Protein 4URJ (pdb70)

Sequence (685 aa):
SATVYFQTVKHNNIRDLVRRCITRTSQVLVILMDVFTDVEIFCDILEAANKRGVFVCVLLDQGGVKLFQEMCDKVQISDSHLKNISIRSVEGEIYCAKSGRKFAGQIREKFIISDWRFVLSGSYSFTWLCGHVHRNILSKFTGQAVELFDEEFRHLYASSKPVMGLKSPPYLKEKSSATVYFQTNNIRDLVRRCITRTSQVLVILMDVFTDVEIFCDILEAANKRGVFVCVLLDQGGVKLFQEMCDKVQISDSHLKNISIRSVEGEIYCAKSGRKFAGQIREKFIISDWRFVLSGSYSFTWLCGHVHRNILSKFTGQAVELFDEEFRHLYASSKPVMGLKSPEKSSATVYFQTVNNIRDLVRRCITRTSQVLVILMDVFTDVEIFCDILEAANKRGVFVCVLLDQGGVKLFQEMCDKVQISDSHLKNISIRSVEGEIYCAKSGRKFAGQIREKFIISDWRFVLSGSYSFTWLCGHVHRNILSKFTGQAVELFDEEFRHLYASSKPVMGLKSPYLKEKSSATVYFQTVNNIRDLVRRCITRTSQVLVILMDVFTDVEIFCDILEAANKRGVFVCVLLDQGGVKLFQEMCDKVQISDSHLKNISIRSVEGEIYCAKSGRKFAGQIREKFIISDWRFVLSGSYSFTWLCGHVHRNILSKFTGQAVELFDEEFRHLYASSKPVMGLKSP

Foldseek 3Di:
DKDKDWADDPAGVVVVVLLCLLQVFAEEKEWEAAAAQQLVSVVSVLCCVPVHVYAYEYEYEQVHLVNNVVNCVVVVPDLVSQQRYFYWYFFADWDADPVRDIDTDGDQWTKMQGPLAKMKTWNQHNDPCSNPPDTIMMMMGGDPVSVVVVVVSVVRVVRIGTDGGDPDD/DLQPDAKDKDKDWVPVVPVCVLLVLLLPFAAEKEWEAEAAQAVVSVVSNLCCVPVHVYAYEYEYEPVHVVNVVVNCVVVVPDLVSFQRYFYWYFFADWDADPVRDIDTDTDQWTKMQGPVFKMKTWNQHNDPCSSPPDIIMIMMIGHPVSVVVVVVRVVRVVRIGTDGHDPDD/DDKDKDKDWCDVPVPLVVLLVLLQPFQAEKEWEAEAAQQVVSVVSVLCCCPVRVHQYEYEYEQVHLVNNVVNCVVVVPDLVSQQRYFYWYFFADWDADPVRDIDTHTDQWTKMQGPLFKIKGWNQHNDPCSRPPDTIMIMMIGDPVSVVVVVVRVVRVVRIGTDGGDPD/DQAPDDKDKDKDWCPCPVVVVVLLVLLQPFAEEKEWEAAAAQALVSVVSNLCCVPVHNYQEEYEYAPVNLVNVVVSCVVVVPDLVSQQRYFYWYFFADWDADPVRDIDTHTDQWTKMQGPVFKMKTWNAHNDPCSSPPDIIMIMMIGHCVCVVVVVVRVVRVVRIGTDGHDPDD

Secondary structure (DSSP, 8-state):
-EEEEE--SSS-HHHHHHHHHHHT--SEEEEEES-B--HHHHHHHHIIIIIS--EEEEEEEGGGHHHHHHHHHHHT--TGGGSSEEEEEE---EEE-TTS-EEEPP----EEEETTTEEEEES--BSTTTTTTS--EEEEEETTHHHHHHHHHHHHHHTPEEEEE-S--/-GGGSPPEEEEEE---HHHHHHHHHHHT--SEEEEEES-B--HHHHHHHHIIIIIS--EEEEEEEGGGHHHHHHHHHHTT--GGGGTTEEEEEE---EEE-TTS-EEEPP----EEEETTTEEEEES--BSTTTTTT---EEEEEETTHHHHHHHHHHHHHHHPEEEEE----/---EEEEEE----HHHHHHHHHHHT--SEEEEEES-B--HHHHHHHHHHHHHS--EEEEEEEGGGHHHHHHHHHHTT--TTTTTTEEEEEE---EEE-TTS-EEEPPB---EEEETTTEEEEES--BSTTTTTTSB-EEEEEETTHHHHHHHHHHHHHHT-EEEEE---/--TTSPPEEEEEE----HHHHHHHHHHHT--SEEEEEES-B--HHHHHHHHIIIIIS--EEEEEEESTTHHHHHHHHHHTT--TTTTSSEEEEEE---EEE-TTS-EEE--B---EEEETTTEEEEES--BSTGGGTTSB-EEEEEEGGGHHHHHHHHHHHHTTPEEEEE-S--

GO terms:
  GO:0036312 phosphatidylinositol 3-kinase regulatory subunit binding (F, IDA)
  GO:0007173 epidermal growth factor receptor signaling pathway (P, IDA)
  GO:0019901 protein kinase binding (F, IDA)
  GO:0008283 cell population proliferation (P, IMP)
  GO:0019901 protein kinase binding (F, IPI)
  GO:0042802 identical protein binding (F, IPI)
  GO:0005515 protein binding (F, IPI)

InterPro domains:
  IPR012461 Scaffolding anchor of CK1 domain [PF07894] (20-295)
  IPR050944 Family with sequence similarity 83 (FAM83) [PTHR16181] (9-360)

Nearest PDB structures (foldseek):
  4urj-assembly1_B-2  TM=1.006E+00  e=3.796E-40  Homo sapiens
  4urj-assembly2_C  TM=1.002E+00  e=4.601E-37  Homo sapiens
  4urj-assembly1_A  TM=1.003E+00  e=4.231E-36  Homo sapiens
  5lzk-assembly1_A  TM=9.268E-01  e=4.558E-21  Homo sapiens
  5qhm-assembly1_A  TM=8.806E-01  e=4.107E-19  Homo sapiens

Solvent-accessible surface area: 32410 Å² total; per-residue (Å²): 104,72,58,78,58,128,25,63,140,117,116,20,34,0,38,49,52,2,68,136,5,0,29,91,0,16,75,32,0,3,0,0,2,14,43,0,43,5,40,84,0,1,56,12,0,27,69,0,1,74,125,8,38,0,50,0,1,0,0,0,6,86,50,6,31,149,90,0,67,88,10,1,74,172,62,139,26,52,120,74,61,5,136,48,0,0,1,2,16,2,82,19,124,88,122,90,39,215,98,52,59,154,96,25,17,100,17,176,79,30,8,7,0,1,40,100,78,39,0,7,22,24,46,8,12,1,21,135,89,12,3,81,90,85,166,12,74,5,20,66,50,38,51,86,34,13,118,132,39,39,125,48,12,146,95,15,24,4,23,0,52,35,50,43,32,61,51,42,68,93,13,75,62,98,104,63,51,70,60,80,60,127,26,133,78,40,1,27,83,41,3,75,163,6,0,53,73,1,69,128,38,0,4,0,0,2,9,45,0,46,6,43,84,0,2,55,10,0,26,89,0,0,82,103,69,63,0,40,0,4,0,0,0,7,86,57,5,28,81,94,0,71,101,10,3,70,167,59,140,28,51,132,97,62,5,64,58,0,1,1,5,11,3,52,22,128,90,121,89,38,216,78,50,180,155,95,22,16,96,14,182,77,39,6,8,1,1,26,55,128,23,0,7,22,26,39,8,9,1,22,138,91,11,3,88,92,89,174,13,74,6,23,66,50,35,0,5,26,0,28,86,42,18,88,50,15,140,100,19,40,19,14,0,86,42,50,37,38,65,58,20,105,162,84,76,52,34,33,9,56,31,25,83,150,60,40,0,35,82,41,2,65,138,8,0,35,142,0,4,101,32,0,4,0,0,2,12,48,0,46,6,36,80,0,1,55,15,0,29,69,0,0,61,98,12,15,0,115,4,18,0,0,0,4,86,60,5,31,152,97,0,73,86,10,3,68,170,60,134,28,48,131,93,63,7,62,28,0,2,1,32,11,2,81,12,126,91,81,87,39,175,98,55,84,149,65,25,1,54,0,43,0,13,3,8,2,1,25,117,81,37,0,7,8,21,9,8,2,1,24,137,79,0,2,65,9,25,25,0,14,5,11,60,2,11,16,71,26,12,102,76,0,46,98,10,12,149,95,6,54,91,73,14,131,74,50,36,24,67,159,102,110,26,38,64,92,108,36,56,31,58,8,61,31,31,82,179,69,36,1,32,86,50,2,78,156,8,0,44,164,1,66,124,36,0,4,0,0,3,8,41,0,45,7,39,81,0,2,54,9,0,27,72,0,2,80,168,73,49,0,106,3,10,1,0,0,9,82,48,13,24,151,89,0,71,89,10,1,79,167,59,141,30,50,131,94,62,6,60,38,0,1,1,29,10,2,56,11,94,87,77,97,38,220,78,53,180,157,68,34,1,49,1,46,0,19,2,6,2,1,23,54,138,21,0,7,8,22,8,8,3,1,23,141,80,2,2,64,11,26,32,0,7,5,11,62,4,38,1,4,17,0,53,69,0,17,103,10,17,146,102,9,65,89,72,14,102,96,45,34,32,58,80,82,84

B-factor: mean 34.44, std 9.55, range [18.22, 99.16]

Structure (mmCIF, N/CA/C/O backbone):
data_4URJ
#
_entry.id   4URJ
#
_cell.length_a   78.120
_cell.length_b   50.730
_cell.length_c   120.290
_cell.angle_alpha   90.00
_cell.angle_beta   105.27
_cell.angle_gamma   90.00
#
_symmetry.space_group_name_H-M   'P 1 21 1'
#
loop_
_entity.id
_entity.type
_entity.pdbx_description
1 polymer 'PROTEIN FAM83A'
2 non-polymer 1,2-ETHANEDIOL
3 water water
#
loop_
_atom_site.group_PDB
_atom_site.id
_atom_site.type_symbol
_atom_site.label_atom_id
_atom_site.label_alt_id
_atom_site.label_comp_id
_atom_site.label_asym_id
_atom_site.label_entity_id
_atom_site.label_seq_id
_atom_site.pdbx_PDB_ins_code
_atom_site.Cartn_x
_atom_site.Cartn_y
_atom_site.Cartn_z
_atom_site.occupancy
_atom_site.B_iso_or_equiv
_atom_site.auth_seq_id
_atom_site.auth_comp_id
_atom_site.auth_asym_id
_atom_site.auth_atom_id
_atom_site.pdbx_PDB_model_num
ATOM 1 N N . SER A 1 15 ? -0.052 47.380 26.079 1.00 36.74 134 SER A N 1
ATOM 2 C CA . SER A 1 15 ? -0.204 48.782 26.452 1.00 38.08 134 SER A CA 1
ATOM 3 C C . SER A 1 15 ? -0.084 49.016 27.960 1.00 37.63 134 SER A C 1
ATOM 4 O O . SER A 1 15 ? -0.142 48.075 28.755 1.00 34.47 134 SER A O 1
ATOM 12 N N . ALA A 1 16 ? 0.050 50.287 28.337 1.00 39.80 135 ALA A N 1
ATOM 13 C CA . ALA A 1 16 ? 0.167 50.688 29.738 1.00 32.65 135 ALA A CA 1
ATOM 14 C C . ALA A 1 16 ? -0.542 52.016 29.996 1.00 30.03 135 ALA A C 1
ATOM 15 O O . ALA A 1 16 ? -0.428 52.961 29.217 1.00 30.20 135 ALA A O 1
ATOM 22 N N . THR A 1 17 ? -1.264 52.070 31.110 1.00 28.43 136 THR A N 1
ATOM 23 C CA . THR A 1 17 ? -2.067 53.224 31.485 1.00 27.74 136 THR A CA 1
ATOM 24 C C . THR A 1 17 ? -1.812 53.536 32.949 1.00 28.04 136 THR A C 1
ATOM 25 O O . THR A 1 17 ? -1.603 52.624 33.749 1.00 29.44 136 THR A O 1
ATOM 36 N N . VAL A 1 18 ? -1.836 54.816 33.300 1.00 27.19 137 VAL A N 1
ATOM 37 C CA . VAL A 1 18 ? -1.627 55.232 34.679 1.00 27.28 137 VAL A CA 1
ATOM 38 C C . VAL A 1 18 ? -2.773 56.113 35.156 1.00 27.47 137 VAL A C 1
ATOM 39 O O . VAL A 1 18 ? -3.138 57.082 34.496 1.00 27.11 137 VAL A O 1
ATOM 52 N N . TYR A 1 19 ? -3.315 55.766 36.318 1.00 28.05 138 TYR A N 1
ATOM 53 C CA . TYR A 1 19 ? -4.448 56.466 36.909 1.00 26.64 138 TYR A CA 1
ATOM 54 C C . TYR A 1 19 ? -4.053 57.217 38.180 1.00 26.32 138 TYR A C 1
ATOM 55 O O . TYR A 1 19 ? -3.388 56.660 39.047 1.00 28.43 138 TYR A O 1
ATOM 73 N N . PHE A 1 20 ? -4.475 58.471 38.301 1.00 25.96 139 PHE A N 1
ATOM 74 C CA . PHE A 1 20 ? -4.196 59.256 39.501 1.00 27.77 139 PHE A CA 1
ATOM 75 C C . PHE A 1 20 ? -5.489 59.571 40.237 1.00 28.08 139 PHE A C 1
ATOM 76 O O . PHE A 1 20 ? -6.527 59.802 39.621 1.00 30.93 139 PHE A O 1
ATOM 93 N N . GLN A 1 21 ? -5.418 59.583 41.561 1.00 28.38 140 GLN A N 1
ATOM 94 C CA . GLN A 1 21 ? -6.613 59.701 42.375 1.00 31.96 140 GLN A CA 1
ATOM 95 C C . GLN A 1 21 ? -7.255 61.076 42.281 1.00 35.41 140 GLN A C 1
ATOM 96 O O . GLN A 1 21 ? -6.604 62.094 42.508 1.00 38.60 140 GLN A O 1
ATOM 110 N N . THR A 1 22 ? -8.540 61.093 41.950 1.00 35.85 141 THR A N 1
ATOM 111 C CA . THR A 1 22 ? -9.306 62.328 41.915 1.00 41.29 141 THR A CA 1
ATOM 112 C C . THR A 1 22 ? -9.713 62.708 43.331 1.00 45.98 141 THR A C 1
ATOM 113 O O . THR A 1 22 ? -9.915 61.841 44.177 1.00 46.08 141 THR A O 1
ATOM 124 N N . VAL A 1 23 ? -9.831 64.005 43.587 1.00 49.80 142 VAL A N 1
ATOM 125 C CA . VAL A 1 23 ? -10.125 64.485 44.931 1.00 52.42 142 VAL A CA 1
ATOM 126 C C . VAL A 1 23 ? -11.559 64.135 45.326 1.00 52.63 142 VAL A C 1
ATOM 127 O O . VAL A 1 23 ? -11.801 63.587 46.404 1.00 48.40 142 VAL A O 1
ATOM 140 N N . LYS A 1 24 ? -12.493 64.423 44.424 1.00 60.90 143 LYS A N 1
ATOM 141 C CA . LYS A 1 24 ? -13.923 64.331 44.704 1.00 59.26 143 LYS A CA 1
ATOM 142 C C . LYS A 1 24 ? -14.345 62.919 45.093 1.00 63.04 143 LYS A C 1
ATOM 143 O O . LYS A 1 24 ? -15.021 62.713 46.105 1.00 59.77 143 LYS A O 1
ATOM 150 N N . HIS A 1 25 ? -13.933 61.956 44.276 1.00 58.50 144 HIS A N 1
ATOM 151 C CA . HIS A 1 25 ? -14.305 60.562 44.459 1.00 56.32 144 HIS A CA 1
ATOM 152 C C . HIS A 1 25 ? -13.069 59.672 44.306 1.00 51.40 144 HIS A C 1
ATOM 153 O O . HIS A 1 25 ? -12.107 60.050 43.632 1.00 47.38 144 HIS A O 1
ATOM 166 N N . ASN A 1 26 ? -13.095 58.500 44.935 1.00 49.03 145 ASN A N 1
ATOM 167 C CA . ASN A 1 26 ? -11.963 57.583 44.883 1.00 42.67 145 ASN A CA 1
ATOM 168 C C . ASN A 1 26 ? -12.041 56.661 43.666 1.00 39.08 145 ASN A C 1
ATOM 169 O O . ASN A 1 26 ? -12.572 55.557 43.737 1.00 37.89 145 ASN A O 1
ATOM 180 N N . ASN A 1 27 ? -11.502 57.126 42.547 1.00 37.40 146 ASN A N 1
ATOM 181 C CA . ASN A 1 27 ? -11.493 56.347 41.317 1.00 33.81 146 ASN A CA 1
ATOM 182 C C . ASN A 1 27 ? -10.565 55.145 41.398 1.00 31.62 146 ASN A C 1
ATOM 183 O O . ASN A 1 27 ? -10.776 54.147 40.712 1.00 32.65 146 ASN A O 1
ATOM 194 N N . ILE A 1 28 ? -9.526 55.258 42.220 1.00 31.14 147 ILE A N 1
ATOM 195 C CA . ILE A 1 28 ? -8.553 54.185 42.388 1.00 30.67 147 ILE A CA 1
ATOM 196 C C . ILE A 1 28 ? -9.242 52.955 42.957 1.00 29.91 147 ILE A C 1
ATOM 197 O O . ILE A 1 28 ? -9.061 51.846 42.451 1.00 28.60 147 ILE A O 1
ATOM 213 N N . ARG A 1 29 ? -10.034 53.153 44.007 1.00 30.95 148 ARG A N 1
ATOM 214 C CA . ARG A 1 29 ? -10.770 52.049 44.613 1.00 32.27 148 ARG A CA 1
ATOM 215 C C . ARG A 1 29 ? -11.715 51.435 43.589 1.00 31.41 148 ARG A C 1
ATOM 216 O O . ARG A 1 29 ? -11.790 50.214 43.457 1.00 31.01 148 ARG A O 1
ATOM 237 N N . ASP A 1 30 ? -12.423 52.290 42.857 1.00 32.36 149 ASP A N 1
ATOM 238 C CA . ASP A 1 30 ? -13.429 51.830 41.911 1.00 33.28 149 ASP A CA 1
ATOM 239 C C . ASP A 1 30 ? -12.815 50.977 40.824 1.00 32.92 149 ASP A C 1
ATOM 240 O O . ASP A 1 30 ? -13.422 50.001 40.382 1.00 32.10 149 ASP A O 1
ATOM 249 N N . LEU A 1 31 ? -11.613 51.346 40.389 1.00 30.47 150 LEU A 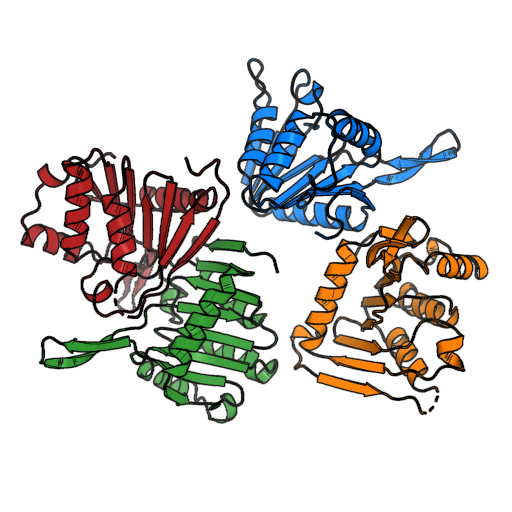N 1
ATOM 250 C CA . LEU A 1 31 ? -10.942 50.587 39.347 1.00 30.62 150 LEU A CA 1
ATOM 251 C C . LEU A 1 31 ? -10.546 49.205 39.853 1.00 30.66 150 LEU A C 1
ATOM 252 O O . LEU A 1 31 ? -10.566 48.238 39.092 1.00 32.57 150 LEU A O 1
ATOM 268 N N . VAL A 1 32 ? -10.210 49.105 41.136 1.00 29.49 151 VAL A N 1
ATOM 269 C CA . VAL A 1 32 ? -9.853 47.817 41.727 1.00 28.02 151 VAL A CA 1
ATOM 270 C C . VAL A 1 32 ? -11.102 46.956 41.850 1.00 29.54 151 VAL A C 1
ATOM 271 O O . VAL A 1 32 ? -11.117 45.807 41.415 1.00 30.42 151 VAL A O 1
ATOM 284 N N . ARG A 1 33 ? -12.154 47.514 42.434 1.00 29.80 152 ARG A N 1
ATOM 285 C CA . ARG A 1 33 ? -13.401 46.774 42.594 1.00 30.98 152 ARG A CA 1
ATOM 286 C C . ARG A 1 33 ? -14.006 46.384 41.235 1.00 32.22 152 ARG A C 1
ATOM 287 O O . ARG A 1 33 ? -14.546 45.287 41.087 1.00 32.18 152 ARG A O 1
ATOM 308 N N . ARG A 1 34 ? -13.896 47.263 40.242 1.00 33.39 153 ARG A N 1
ATOM 309 C CA . ARG A 1 34 ? -14.394 46.953 38.903 1.00 35.18 153 ARG A CA 1
ATOM 310 C C . ARG A 1 34 ? -13.596 45.820 38.285 1.00 32.85 153 ARG A C 1
ATOM 311 O O . ARG A 1 34 ? -14.143 44.956 37.608 1.00 32.88 153 ARG A O 1
ATOM 332 N N . CYS A 1 35 ? -12.292 45.832 38.513 1.00 31.57 154 CYS A N 1
ATOM 333 C CA . CYS A 1 35 ? -11.431 44.783 37.988 1.00 32.32 154 CYS A CA 1
ATOM 334 C C . CYS A 1 35 ? -11.850 43.413 38.524 1.00 33.24 154 CYS A C 1
ATOM 335 O O . CYS A 1 35 ? -11.816 42.417 37.800 1.00 33.15 154 CYS A O 1
ATOM 343 N N . ILE A 1 36 ? -12.268 43.380 39.787 1.00 32.56 155 ILE A N 1
ATOM 344 C CA . ILE A 1 36 ? -12.680 42.144 40.439 1.00 31.06 155 ILE A CA 1
ATOM 345 C C . ILE A 1 36 ? -14.091 41.728 40.037 1.00 32.42 155 ILE A C 1
ATOM 346 O O . ILE A 1 36 ? -14.362 40.546 39.837 1.00 32.23 155 ILE A O 1
ATOM 362 N N . THR A 1 37 ? -14.997 42.690 39.936 1.00 33.39 156 THR A N 1
ATOM 363 C CA . THR A 1 37 ? -16.382 42.361 39.647 1.00 33.21 156 THR A CA 1
ATOM 364 C C . THR A 1 37 ? -16.576 42.000 38.178 1.00 34.80 156 THR A C 1
ATOM 365 O O . THR A 1 37 ? -17.614 41.454 37.808 1.00 40.08 156 THR A O 1
ATOM 376 N N . ARG A 1 38 ? -15.582 42.300 37.346 1.00 34.86 157 ARG A N 1
ATOM 377 C CA . ARG A 1 38 ? -15.688 42.053 35.909 1.00 35.96 157 ARG A CA 1
ATOM 378 C C . ARG A 1 38 ? -14.845 40.863 35.456 1.00 35.19 157 ARG A C 1
ATOM 379 O O . ARG A 1 38 ? -14.901 40.461 34.294 1.00 37.38 157 ARG A O 1
ATOM 400 N N . THR A 1 39 ? -14.069 40.298 36.375 1.00 34.24 158 THR A N 1
ATOM 401 C CA . THR A 1 39 ? -13.254 39.130 36.073 1.00 32.49 158 THR A CA 1
ATOM 402 C C . THR A 1 39 ? -14.145 37.934 35.792 1.00 33.12 158 THR A C 1
ATOM 403 O O . THR A 1 39 ? -15.063 37.650 36.558 1.00 33.42 158 THR A O 1
ATOM 414 N N . SER A 1 40 ? -13.861 37.227 34.701 1.00 33.13 159 SER A N 1
ATOM 415 C CA . SER A 1 40 ? -14.705 36.118 34.262 1.00 33.62 159 SER A CA 1
ATOM 416 C C . SER A 1 40 ? -14.306 34.762 34.846 1.00 35.11 159 SER A C 1
ATOM 417 O O . SER A 1 40 ? -15.171 34.005 35.297 1.00 36.17 159 SER A O 1
ATOM 425 N N . GLN A 1 41 ? -13.005 34.461 34.828 1.00 34.02 160 GLN A N 1
ATOM 426 C CA . GLN A 1 41 ? -12.519 33.101 35.075 1.00 33.09 160 GLN A CA 1
ATOM 427 C C . GLN A 1 41 ? -11.429 33.017 36.144 1.00 31.06 160 GLN A C 1
ATOM 428 O O . GLN A 1 41 ? -11.544 32.227 37.075 1.00 31.15 160 GLN A O 1
ATOM 442 N N . VAL A 1 42 ? -10.371 33.815 36.014 1.00 30.31 161 VAL A N 1
ATOM 443 C CA . VAL A 1 42 ? -9.224 33.698 36.921 1.00 29.79 161 VAL A CA 1
ATOM 444 C C . VAL A 1 42 ? -8.809 35.051 37.507 1.00 28.71 161 VAL A C 1
ATOM 445 O O . VAL A 1 42 ? -8.840 36.077 36.820 1.00 28.20 161 VAL A O 1
ATOM 458 N N . LEU A 1 43 ? -8.420 35.032 38.781 1.00 26.86 162 LEU A N 1
ATOM 459 C CA . LEU A 1 43 ? -7.995 36.242 39.479 1.00 28.12 162 LEU A CA 1
ATOM 460 C C . LEU A 1 43 ? -6.878 35.945 40.472 1.00 26.23 162 LEU A C 1
ATOM 461 O O . LEU A 1 43 ? -7.122 35.369 41.529 1.00 26.59 162 LEU A O 1
ATOM 477 N N . VAL A 1 44 ? -5.657 36.337 40.129 1.00 25.51 163 VAL A N 1
ATOM 478 C CA . VAL A 1 44 ? -4.523 36.149 41.028 1.00 26.51 163 VAL A CA 1
ATOM 479 C C . VAL A 1 44 ? -4.089 37.503 41.576 1.00 26.52 163 VAL A C 1
ATOM 480 O O . VAL A 1 44 ? -4.027 38.498 40.844 1.00 25.64 163 VAL A O 1
ATOM 493 N N . ILE A 1 45 ? -3.814 37.528 42.875 1.00 25.00 164 ILE A N 1
ATOM 494 C CA . ILE A 1 45 ? -3.580 38.768 43.596 1.00 23.70 164 ILE A CA 1
ATOM 495 C C . ILE A 1 45 ? -2.366 38.659 44.494 1.00 22.91 164 ILE A C 1
ATOM 496 O O . ILE A 1 45 ? -2.263 37.735 45.298 1.00 23.43 164 ILE A O 1
ATOM 512 N N . LEU A 1 46 ? -1.457 39.618 44.356 1.00 23.16 165 LEU A N 1
ATOM 513 C CA . LEU A 1 46 ? -0.332 39.760 45.274 1.00 22.87 165 LEU A CA 1
ATOM 514 C C . LEU A 1 46 ? -0.599 40.955 46.165 1.00 22.64 165 LEU A C 1
ATOM 515 O O . LEU A 1 46 ? -0.757 42.077 45.680 1.00 24.33 165 LEU A O 1
ATOM 531 N N . MET A 1 47 ? -0.658 40.706 47.467 1.00 21.42 166 MET A N 1
ATOM 532 C CA . MET A 1 47 ? -1.034 41.728 48.424 1.00 21.59 166 MET A CA 1
ATOM 533 C C . MET A 1 47 ? -0.109 41.755 49.642 1.00 25.47 166 MET A C 1
ATOM 534 O O . MET A 1 47 ? 0.507 40.741 49.987 1.00 28.54 166 MET A O 1
ATOM 548 N N . ASP A 1 48 ? -0.008 42.927 50.274 1.00 23.82 167 ASP A N 1
ATOM 549 C CA . ASP A 1 48 ? 0.764 43.088 51.505 1.00 24.02 167 ASP A CA 1
ATOM 550 C C . ASP A 1 48 ? -0.163 43.080 52.718 1.00 23.29 167 ASP A C 1
ATOM 551 O O . ASP A 1 48 ? 0.093 42.385 53.707 1.00 23.06 167 ASP A O 1
ATOM 560 N N . VAL A 1 49 ? -1.251 43.835 52.628 1.00 22.80 168 VAL A N 1
ATOM 561 C CA . VAL A 1 49 ? -2.212 43.930 53.717 1.00 22.64 168 VAL A CA 1
ATOM 562 C C . VAL A 1 49 ? -3.625 43.698 53.177 1.00 22.61 168 VAL A C 1
ATOM 563 O O . VAL A 1 49 ? -3.973 44.165 52.088 1.00 22.09 168 VAL A O 1
ATOM 576 N N . PHE A 1 50 ? -4.429 42.959 53.929 1.00 22.05 169 PHE A N 1
ATOM 577 C CA . PHE A 1 50 ? -5.780 42.643 53.498 1.00 23.13 169 PHE A CA 1
ATOM 578 C C . PHE A 1 50 ? -6.713 42.597 54.700 1.00 24.50 169 PHE A C 1
ATOM 579 O O . PHE A 1 50 ? -6.868 41.562 55.349 1.00 24.88 169 PHE A O 1
ATOM 596 N N . THR A 1 51 ? -7.328 43.738 54.986 1.00 25.53 170 THR A N 1
ATOM 597 C CA . THR A 1 51 ? -8.198 43.881 56.143 1.00 25.00 170 THR A CA 1
ATOM 598 C C . THR A 1 51 ? -9.546 44.472 55.722 1.00 25.81 170 THR A C 1
ATOM 599 O O . THR A 1 51 ? -10.508 44.462 56.493 1.00 26.32 170 THR A O 1
ATOM 610 N N . ASP A 1 52 ? -9.609 44.980 54.493 1.00 25.61 171 ASP A N 1
ATOM 611 C CA . ASP A 1 52 ? -10.823 45.597 53.965 1.00 26.84 171 ASP A CA 1
ATOM 612 C C . ASP A 1 52 ? -11.873 44.561 53.590 1.00 28.60 171 ASP A C 1
ATOM 613 O O . ASP A 1 52 ? -11.797 43.945 52.528 1.00 27.65 171 ASP A O 1
ATOM 622 N N . VAL A 1 53 ? -12.868 44.403 54.455 1.00 29.14 172 VAL A N 1
ATOM 623 C CA . VAL A 1 53 ? -13.891 43.387 54.272 1.00 29.59 172 VAL A CA 1
ATOM 624 C C . VAL A 1 53 ? -14.533 43.477 52.888 1.00 30.64 172 VAL A C 1
ATOM 625 O O . VAL A 1 53 ? -14.728 42.455 52.220 1.00 29.82 172 VAL A O 1
ATOM 638 N N . GLU A 1 54 ? -14.838 44.698 52.456 1.00 30.35 173 GLU A N 1
ATOM 639 C CA . GLU A 1 54 ? -15.589 44.915 51.219 1.00 32.24 173 GLU A CA 1
ATOM 640 C C . GLU A 1 54 ? -14.908 44.314 49.995 1.00 30.00 173 GLU A C 1
ATOM 641 O O . GLU A 1 54 ? -15.567 43.725 49.145 1.00 31.47 173 GLU A O 1
ATOM 653 N N . ILE A 1 55 ? -13.594 44.455 49.909 1.00 29.24 174 ILE A N 1
ATOM 654 C CA . ILE A 1 55 ? -12.856 43.921 48.775 1.00 28.82 174 ILE A CA 1
ATOM 655 C C . ILE A 1 55 ? -12.867 42.396 48.827 1.00 25.91 174 ILE A C 1
ATOM 656 O O . ILE A 1 55 ? -12.858 41.733 47.791 1.00 25.19 174 ILE A O 1
ATOM 672 N N . PHE A 1 56 ? -12.896 41.837 50.031 1.00 26.07 175 PHE A N 1
ATOM 673 C CA . PHE A 1 56 ? -12.954 40.394 50.162 1.00 26.27 175 PHE A CA 1
ATOM 674 C C . PHE A 1 56 ? -14.351 39.907 49.782 1.00 27.27 175 PHE A C 1
ATOM 675 O O . PHE A 1 56 ? -14.518 38.787 49.295 1.00 26.37 175 PHE A O 1
ATOM 692 N N . CYS A 1 57 ? -15.354 40.749 49.997 1.00 27.42 176 CYS A N 1
ATOM 693 C CA . CYS A 1 57 ? -16.706 40.408 49.581 1.00 28.25 176 CYS A CA 1
ATOM 694 C C . CYS A 1 57 ? -16.790 40.366 48.057 1.00 26.89 176 CYS A C 1
ATOM 695 O O . CYS A 1 57 ? -17.459 39.495 47.493 1.00 26.65 176 CYS A O 1
ATOM 703 N N . ASP A 1 58 ? -16.101 41.292 47.397 1.00 25.72 177 ASP A N 1
ATOM 704 C CA . ASP A 1 58 ? -15.995 41.259 45.944 1.00 25.97 177 ASP A CA 1
ATOM 705 C C . ASP A 1 58 ? -15.283 39.998 45.455 1.00 26.02 177 ASP A C 1
ATOM 706 O O . ASP A 1 58 ? -15.556 39.518 44.352 1.00 26.28 177 ASP A O 1
ATOM 715 N N . ILE A 1 59 ? -14.376 39.463 46.272 1.00 25.66 178 ILE A N 1
ATOM 716 C CA . ILE A 1 59 ? -13.711 38.202 45.944 1.00 25.09 178 ILE A CA 1
ATOM 717 C C . ILE A 1 59 ? -14.657 37.022 46.156 1.00 25.42 178 ILE A C 1
ATOM 718 O O . ILE A 1 59 ? -14.763 36.145 45.302 1.00 25.39 178 ILE A O 1
ATOM 734 N N . LEU A 1 60 ? -15.333 36.999 47.298 1.00 25.09 179 LEU A N 1
ATOM 735 C CA . LEU A 1 60 ? -16.306 35.957 47.583 1.00 26.25 179 LEU A CA 1
ATOM 736 C C . LEU A 1 60 ? -17.368 35.869 46.496 1.00 28.53 179 LEU A C 1
ATOM 737 O O . LEU A 1 60 ? -17.747 34.773 46.073 1.00 29.71 179 LEU A O 1
ATOM 753 N N . GLU A 1 61 ? -17.852 37.025 46.050 1.00 29.70 180 GLU A N 1
ATOM 754 C CA . GLU A 1 61 ? -18.893 37.073 45.031 1.00 29.99 180 GLU A CA 1
ATOM 755 C C . GLU A 1 61 ? -18.385 36.441 43.745 1.00 29.85 180 GLU A C 1
ATOM 756 O O . GLU A 1 61 ? -19.041 35.577 43.167 1.00 30.66 180 GLU A O 1
ATOM 768 N N . ALA A 1 62 ? -17.207 36.870 43.310 1.00 28.41 181 ALA A N 1
ATOM 769 C CA . ALA A 1 62 ? -16.645 36.380 42.065 1.00 28.82 181 ALA A CA 1
ATOM 770 C C . ALA A 1 62 ? -16.428 34.880 42.131 1.00 29.58 181 ALA A C 1
ATOM 771 O O . ALA A 1 62 ? -16.558 34.178 41.132 1.00 29.88 181 ALA A O 1
ATOM 778 N N . ALA A 1 63 ? -16.094 34.393 43.319 1.00 30.52 182 ALA A N 1
ATOM 779 C CA . ALA A 1 63 ? -15.702 33.000 43.485 1.00 30.87 182 ALA A CA 1
ATOM 780 C C . ALA A 1 63 ? -16.921 32.095 43.559 1.00 31.52 182 ALA A C 1
ATOM 781 O O . ALA A 1 63 ? -16.976 31.057 42.888 1.00 31.65 182 ALA A O 1
ATOM 788 N N . ASN A 1 64 ? -17.900 32.499 44.365 1.00 30.04 183 ASN A N 1
ATOM 789 C CA . ASN A 1 64 ? -19.029 31.635 44.676 1.00 30.45 183 ASN A CA 1
ATOM 790 C C . ASN A 1 64 ? -20.280 31.948 43.853 1.00 31.26 183 ASN A C 1
ATOM 791 O O . ASN A 1 64 ? -21.098 31.056 43.614 1.00 34.73 183 ASN A O 1
ATOM 802 N N . LYS A 1 65 ? -20.429 33.196 43.412 1.00 30.86 184 LYS A N 1
ATOM 803 C CA . LYS A 1 65 ? -21.585 33.573 42.598 1.00 33.01 184 LYS A CA 1
ATOM 804 C C . LYS A 1 65 ? -21.241 33.517 41.114 1.00 32.44 184 LYS A C 1
ATOM 805 O O . LYS A 1 65 ? -22.124 33.400 40.266 1.00 32.67 184 LYS A O 1
ATOM 824 N N . ARG A 1 66 ? -19.952 33.601 40.811 1.00 31.87 185 ARG A N 1
ATOM 825 C CA . ARG A 1 66 ? -19.458 33.361 39.460 1.00 32.34 185 ARG A CA 1
ATOM 826 C C . ARG A 1 66 ? -18.508 32.165 39.537 1.00 33.05 185 ARG A C 1
ATOM 827 O O . ARG A 1 66 ? -18.355 31.574 40.606 1.00 35.61 185 ARG A O 1
ATOM 848 N N . GLY A 1 67 ? -17.885 31.784 38.429 1.00 33.29 186 GLY A N 1
ATOM 849 C CA . GLY A 1 67 ? -17.019 30.613 38.440 1.00 38.09 186 GLY A CA 1
ATOM 850 C C . GLY A 1 67 ? -15.572 30.912 38.784 1.00 36.30 186 GLY A C 1
ATOM 851 O O . GLY A 1 67 ? -14.722 30.018 38.737 1.00 33.10 186 GLY A O 1
ATOM 855 N N . VAL A 1 68 ? -15.294 32.165 39.143 1.00 33.49 187 VAL A N 1
ATOM 856 C CA . VAL A 1 68 ? -13.922 32.674 39.178 1.00 31.85 187 VAL A CA 1
ATOM 857 C C . VAL A 1 68 ? -13.035 31.933 40.169 1.00 30.47 187 VAL A C 1
ATOM 858 O O . VAL A 1 68 ? -13.381 31.804 41.341 1.00 30.47 187 VAL A O 1
ATOM 871 N N . PHE A 1 69 ? -11.890 31.447 39.693 1.00 30.50 188 PHE A N 1
ATOM 872 C CA . PHE A 1 69 ? -10.888 30.881 40.585 1.00 29.17 188 PHE A CA 1
ATOM 873 C C . PHE A 1 69 ? -9.950 31.972 41.077 1.00 28.83 188 PHE A C 1
ATOM 874 O O . PHE A 1 69 ? -9.296 32.642 40.278 1.00 28.60 188 PHE A O 1
ATOM 891 N N . VAL A 1 70 ? -9.882 32.123 42.397 1.00 29.22 189 VAL A N 1
ATOM 892 C CA . VAL A 1 70 ? -9.111 33.186 43.043 1.00 28.52 189 VAL A CA 1
ATOM 893 C C . VAL A 1 70 ? -7.926 32.648 43.826 1.00 27.65 189 VAL A C 1
ATOM 894 O O . VAL A 1 70 ? -8.081 31.742 44.646 1.00 28.41 189 VAL A O 1
ATOM 907 N N . CYS A 1 71 ? -6.757 33.237 43.608 1.00 26.58 190 CYS A N 1
ATOM 908 C CA . CYS A 1 71 ? -5.564 32.868 44.364 1.00 26.46 190 CYS A CA 1
ATOM 909 C C . CYS A 1 71 ? -4.872 34.108 44.903 1.00 25.82 190 CYS A C 1
ATOM 910 O O . CYS A 1 71 ? -4.375 34.931 44.134 1.00 25.95 190 CYS A O 1
ATOM 918 N N . VAL A 1 72 ? -4.835 34.233 46.224 1.00 24.63 191 VAL A N 1
ATOM 919 C CA . VAL A 1 72 ? -4.287 35.422 46.861 1.00 24.82 191 VAL A CA 1
ATOM 920 C C . VAL A 1 72 ? -2.961 35.131 47.555 1.00 24.36 191 VAL A C 1
ATOM 921 O O . VAL A 1 72 ? -2.928 34.453 48.581 1.00 24.51 191 VAL A O 1
ATOM 934 N N . LEU A 1 73 ? -1.874 35.648 46.993 1.00 23.77 192 LEU A N 1
ATOM 935 C CA . LEU A 1 73 ? -0.574 35.559 47.639 1.00 24.13 192 LEU A CA 1
ATOM 936 C C . LEU A 1 73 ? -0.413 36.725 48.591 1.00 23.37 192 LEU A C 1
ATOM 937 O O . LEU A 1 73 ? -0.143 37.840 48.169 1.00 24.02 192 LEU A O 1
ATOM 953 N N . LEU A 1 74 ? -0.580 36.458 49.879 1.00 23.84 193 LEU A N 1
ATOM 954 C CA . LEU A 1 74 ? -0.503 37.498 50.892 1.00 24.06 193 LEU A CA 1
ATOM 955 C C . LEU A 1 74 ? 0.848 37.496 51.614 1.00 26.13 193 LEU A C 1
ATOM 956 O O . LEU A 1 74 ? 1.353 36.438 51.991 1.00 25.73 193 LEU A O 1
ATOM 972 N N . ASP A 1 75 ? 1.428 38.683 51.791 1.00 24.72 194 ASP A N 1
ATOM 973 C CA . ASP A 1 75 ? 2.668 38.827 52.542 1.00 23.72 194 ASP A CA 1
ATOM 974 C C . ASP A 1 75 ? 2.475 38.307 53.953 1.00 23.58 194 ASP A C 1
ATOM 975 O O . ASP A 1 75 ? 1.477 38.624 54.600 1.00 24.00 194 ASP A O 1
ATOM 984 N N . GLN A 1 76 ? 3.439 37.516 54.423 1.00 23.77 195 GLN A N 1
ATOM 985 C CA . GLN A 1 76 ? 3.336 36.825 55.708 1.00 23.32 195 GLN A CA 1
ATOM 986 C C . GLN A 1 76 ? 2.974 37.778 56.847 1.00 22.61 195 GLN A C 1
ATOM 987 O O . GLN A 1 76 ? 2.326 37.383 57.815 1.00 21.74 195 GLN A O 1
ATOM 1001 N N . GLY A 1 77 ? 3.372 39.035 56.720 1.00 22.10 196 GLY A N 1
ATOM 1002 C CA . GLY A 1 77 ? 3.100 40.018 57.750 1.00 22.64 196 GLY A CA 1
ATOM 1003 C C . GLY A 1 77 ? 1.629 40.326 57.954 1.00 24.19 196 GLY A C 1
ATOM 1004 O O . GLY A 1 77 ? 1.211 40.646 59.065 1.00 27.02 196 GLY A O 1
ATOM 1008 N N . GLY A 1 78 ? 0.834 40.220 56.894 1.00 23.42 197 GLY A N 1
ATOM 1009 C CA . GLY A 1 78 ? -0.561 40.619 56.957 1.00 24.58 197 GLY A CA 1
ATOM 1010 C C . GLY A 1 78 ? -1.509 39.472 57.245 1.00 26.27 197 GLY A C 1
ATOM 1011 O O . GLY A 1 78 ? -2.707 39.687 57.456 1.00 27.84 197 GLY A O 1
ATOM 1015 N N . VAL A 1 79 ? -0.972 38.256 57.252 1.00 24.71 198 VAL A N 1
ATOM 1016 C CA . VAL A 1 79 ? -1.776 37.055 57.453 1.00 26.41 198 VAL A CA 1
ATOM 1017 C C . VAL A 1 79 ? -2.599 37.144 58.739 1.00 28.46 198 VAL A C 1
ATOM 1018 O O . VAL A 1 79 ? -3.781 36.808 58.742 1.00 29.07 198 VAL A O 1
ATOM 1031 N N . LYS A 1 80 ? -1.981 37.605 59.823 1.00 28.99 199 LYS A N 1
ATOM 1032 C CA . LYS A 1 80 ? -2.672 37.684 61.110 1.00 30.38 199 LYS A CA 1
ATOM 1033 C C . LYS A 1 80 ? -3.930 38.553 61.046 1.00 30.49 199 LYS A C 1
ATOM 1034 O O . LYS A 1 80 ? -5.008 38.097 61.416 1.00 31.07 199 LYS A O 1
ATOM 1053 N N . LEU A 1 81 ? -3.799 39.799 60.590 1.00 29.36 200 LEU A N 1
ATOM 1054 C CA . LEU A 1 81 ? -4.949 40.702 60.558 1.00 29.96 200 LEU A CA 1
ATOM 1055 C C . LEU A 1 81 ? -5.963 40.259 59.511 1.00 28.55 200 LEU A C 1
ATOM 1056 O O . LEU A 1 81 ? -7.143 40.601 59.600 1.00 27.59 200 LEU A O 1
ATOM 1072 N N . PHE A 1 82 ? -5.506 39.491 58.526 1.00 27.24 201 PHE A N 1
ATOM 1073 C CA . PHE A 1 82 ? -6.412 38.949 57.524 1.00 28.16 201 PHE A CA 1
ATOM 1074 C C . PHE A 1 82 ? -7.278 37.839 58.123 1.00 29.04 201 PHE A C 1
ATOM 1075 O O . PHE A 1 82 ? -8.463 37.718 57.806 1.00 28.82 201 PHE A O 1
ATOM 1092 N N . GLN A 1 83 ? -6.682 37.029 58.987 1.00 29.54 202 GLN A N 1
ATOM 1093 C CA . GLN A 1 83 ? -7.412 35.955 59.635 1.00 31.31 202 GLN A CA 1
ATOM 1094 C C . GLN A 1 83 ? -8.422 36.565 60.589 1.00 31.17 202 GLN A C 1
ATOM 1095 O O . GLN A 1 83 ? -9.511 36.032 60.769 1.00 32.18 202 GLN A O 1
ATOM 1109 N N . GLU A 1 84 ? -8.064 37.694 61.191 1.00 30.77 203 GLU A N 1
ATOM 1110 C CA . GLU A 1 84 ? -8.977 38.379 62.095 1.00 32.10 203 GLU A CA 1
ATOM 1111 C C . GLU A 1 84 ? -10.171 38.923 61.330 1.00 30.40 203 GLU A C 1
ATOM 1112 O O . GLU A 1 84 ? -11.298 38.909 61.828 1.00 31.56 203 GLU A O 1
ATOM 1124 N N . MET A 1 85 ? -9.923 39.396 60.116 1.00 28.13 204 MET A N 1
ATOM 1125 C CA . MET A 1 85 ? -10.998 39.884 59.273 1.00 27.93 204 MET A CA 1
ATOM 1126 C C . MET A 1 85 ? -11.966 38.757 58.974 1.00 30.98 204 MET A C 1
ATOM 1127 O O . MET A 1 85 ? -13.180 38.910 59.106 1.00 30.30 204 MET A O 1
ATOM 1141 N N . CYS A 1 86 ? -11.410 37.622 58.568 1.00 30.56 205 CYS A N 1
ATOM 1142 C CA . CYS A 1 86 ? -12.216 36.480 58.190 1.00 29.07 205 CYS A CA 1
ATOM 1143 C C . CYS A 1 86 ? -13.034 36.028 59.384 1.00 30.82 205 CYS A C 1
ATOM 1144 O O . CYS A 1 86 ? -14.233 35.782 59.266 1.00 32.32 205 CYS A O 1
ATOM 1152 N N . ASP A 1 87 ? -12.390 35.952 60.541 1.00 32.29 206 ASP A N 1
ATOM 1153 C CA . ASP A 1 87 ? -13.054 35.467 61.740 1.00 33.35 206 ASP A CA 1
ATOM 1154 C C . ASP A 1 87 ? -14.184 36.407 62.134 1.00 32.92 206 ASP A C 1
ATOM 1155 O O . ASP A 1 87 ? -15.230 35.961 62.613 1.00 33.06 206 ASP A O 1
ATOM 1164 N N . LYS A 1 88 ? -13.980 37.702 61.908 1.00 30.43 207 LYS A N 1
ATOM 1165 C CA . LYS A 1 88 ? -14.978 38.701 62.263 1.00 31.24 207 LYS A CA 1
ATOM 1166 C C . LYS A 1 88 ? -16.297 38.478 61.496 1.00 31.35 207 LYS A C 1
ATOM 1167 O O . LYS A 1 88 ? -17.383 38.549 62.080 1.00 31.21 207 LYS A O 1
ATOM 1186 N N . VAL A 1 89 ? -16.194 38.201 60.197 1.00 28.78 208 VAL A N 1
ATOM 1187 C CA . VAL A 1 89 ? -17.365 38.007 59.346 1.00 29.85 208 VAL A CA 1
ATOM 1188 C C . VAL A 1 89 ? -17.701 36.521 59.187 1.00 31.57 208 VAL A C 1
ATOM 1189 O O . VAL A 1 89 ? -18.577 36.152 58.400 1.00 29.03 208 VAL A O 1
ATOM 1202 N N . GLN A 1 90 ? -16.974 35.689 59.935 1.00 35.12 209 GLN A N 1
ATOM 1203 C CA . GLN A 1 90 ? -17.173 34.238 60.000 1.00 30.46 209 GLN A CA 1
ATOM 1204 C C . GLN A 1 90 ? -17.011 33.540 58.654 1.00 28.81 209 GLN A C 1
ATOM 1205 O O . GLN A 1 90 ? -17.898 32.827 58.195 1.00 28.44 209 GLN A O 1
ATOM 1219 N N . ILE A 1 91 ? -15.857 33.735 58.032 1.00 29.41 210 ILE A N 1
ATOM 1220 C CA . ILE A 1 91 ? -15.537 33.020 56.809 1.00 29.70 210 ILE A CA 1
ATOM 1221 C C . ILE A 1 91 ? -15.337 31.556 57.141 1.00 29.74 210 ILE A C 1
ATOM 1222 O O . ILE A 1 91 ? -14.762 31.217 58.175 1.00 29.82 210 ILE A O 1
ATOM 1238 N N . SER A 1 92 ? -15.820 30.702 56.247 1.00 30.86 211 SER A N 1
ATOM 1239 C CA . SER A 1 92 ? -15.801 29.261 56.434 1.00 31.09 211 SER A CA 1
ATOM 1240 C C . SER A 1 92 ? -14.959 28.614 55.342 1.00 31.19 211 SER A C 1
ATOM 1241 O O . SER A 1 92 ? -14.553 29.276 54.389 1.00 30.52 211 SER A O 1
ATOM 1249 N N . ASP A 1 93 ? -14.698 27.318 55.481 1.00 33.15 212 ASP A N 1
ATOM 1250 C CA . ASP A 1 93 ? -14.005 26.572 54.440 1.00 32.47 212 ASP A CA 1
ATOM 1251 C C . ASP A 1 93 ? -14.879 26.502 53.196 1.00 32.48 212 ASP A C 1
ATOM 1252 O O . ASP A 1 93 ? -14.381 26.572 52.072 1.00 31.26 212 ASP A O 1
ATOM 1261 N N . SER A 1 94 ? -16.188 26.382 53.416 1.00 33.24 213 SER A N 1
ATOM 1262 C CA . SER A 1 94 ? -17.165 26.355 52.330 1.00 33.55 213 SER A CA 1
ATOM 1263 C C . SER A 1 94 ? -17.121 27.633 51.506 1.00 31.61 213 SER A C 1
ATOM 1264 O O . SER A 1 94 ? -17.434 27.615 50.316 1.00 31.80 213 SER A O 1
ATOM 1272 N N . HIS A 1 95 ? -16.759 28.743 52.148 1.00 31.03 214 HIS A N 1
ATOM 1273 C CA . HIS A 1 95 ? -16.612 30.009 51.441 1.00 29.20 214 HIS A CA 1
ATOM 1274 C C . HIS A 1 95 ? -15.515 29.877 50.402 1.00 28.80 214 HIS A C 1
ATOM 1275 O O . HIS A 1 95 ? -15.592 30.471 49.328 1.00 27.45 214 HIS A O 1
ATOM 1288 N N . LEU A 1 96 ? -14.492 29.091 50.732 1.00 30.72 215 LEU A N 1
ATOM 1289 C CA . LEU A 1 96 ? -13.258 29.087 49.955 1.00 29.46 215 LEU A CA 1
ATOM 1290 C C . LEU A 1 96 ? -13.149 27.898 49.017 1.00 29.84 215 LEU A C 1
ATOM 1291 O O . LEU A 1 96 ? -12.051 27.418 48.744 1.00 31.11 215 LEU A O 1
ATOM 1307 N N . LYS A 1 97 ? -14.286 27.438 48.509 1.00 31.93 216 LYS A N 1
ATOM 1308 C CA . LYS A 1 97 ? -14.302 26.318 47.574 1.00 32.91 216 LYS A CA 1
ATOM 1309 C C . LYS A 1 97 ? -13.466 26.645 46.339 1.00 33.36 216 LYS A C 1
ATOM 1310 O O . LYS A 1 97 ? -12.814 25.769 45.778 1.00 32.51 216 LYS A O 1
ATOM 1329 N N . ASN A 1 98 ? -13.494 27.916 45.934 1.00 33.08 217 ASN A N 1
ATOM 1330 C CA . ASN A 1 98 ? -12.782 28.391 44.748 1.00 32.22 217 ASN A CA 1
ATOM 1331 C C . ASN A 1 98 ? -11.765 29.485 45.076 1.00 31.70 217 ASN A C 1
ATOM 1332 O O . ASN A 1 98 ? -11.276 30.178 44.180 1.00 31.13 217 ASN A O 1
ATOM 1343 N N . ILE A 1 99 ? -11.455 29.640 46.359 1.00 29.76 218 ILE A N 1
ATOM 1344 C CA . ILE A 1 99 ? -10.507 30.654 46.803 1.00 28.21 218 ILE A CA 1
ATOM 1345 C C . ILE A 1 99 ? -9.315 30.006 47.484 1.00 29.03 218 ILE A C 1
ATOM 1346 O O . ILE A 1 99 ? -9.466 29.058 48.251 1.00 30.70 218 ILE A O 1
ATOM 1362 N N . SER A 1 100 ? -8.129 30.534 47.209 1.00 29.06 219 SER A N 1
ATOM 1363 C CA . SER A 1 100 ? -6.909 30.047 47.835 1.00 29.32 219 SER A CA 1
ATOM 1364 C C . SER A 1 100 ? -6.085 31.207 48.379 1.00 26.94 219 SER A C 1
ATOM 1365 O O . SER A 1 100 ? -5.658 32.078 47.622 1.00 27.55 219 SER A O 1
ATOM 1373 N N . ILE A 1 101 ? -5.887 31.224 49.694 1.00 26.19 220 ILE A N 1
ATOM 1374 C CA . ILE A 1 101 ? -5.024 32.214 50.329 1.00 25.73 220 ILE A CA 1
ATOM 1375 C C . ILE A 1 101 ? -3.729 31.558 50.785 1.00 27.04 220 ILE A C 1
ATOM 1376 O O . ILE A 1 101 ? -3.724 30.701 51.664 1.00 28.07 220 ILE A O 1
ATOM 1392 N N . ARG A 1 102 ? -2.628 31.984 50.190 1.00 27.93 221 ARG A N 1
ATOM 1393 C CA . ARG A 1 102 ? -1.324 31.472 50.551 1.00 28.79 221 ARG A CA 1
ATOM 1394 C C . ARG A 1 102 ? -0.467 32.594 51.123 1.00 27.24 221 ARG A C 1
ATOM 1395 O O . ARG A 1 102 ? -0.621 33.761 50.764 1.00 25.61 221 ARG A O 1
ATOM 1416 N N . SER A 1 103 ? 0.411 32.226 52.047 1.00 30.15 222 SER A N 1
ATOM 1417 C CA . SER A 1 103 ? 1.361 33.155 52.633 1.00 28.50 222 SER A CA 1
ATOM 1418 C C . SER A 1 103 ? 2.608 33.181 51.770 1.00 29.01 222 SER A C 1
ATOM 1419 O O . SER A 1 103 ? 3.005 32.160 51.214 1.00 30.00 222 SER A O 1
ATOM 1427 N N . VAL A 1 104 ? 3.209 34.355 51.639 1.00 27.89 223 VAL A N 1
ATOM 1428 C CA . VAL A 1 104 ? 4.463 34.492 50.918 1.00 28.36 223 VAL A CA 1
ATOM 1429 C C . VAL A 1 104 ? 5.346 35.484 51.682 1.00 27.68 223 VAL A C 1
ATOM 1430 O O . VAL A 1 104 ? 4.829 36.377 52.358 1.00 26.22 223 VAL A O 1
ATOM 1443 N N . GLU A 1 105 ? 6.666 35.319 51.599 1.00 28.57 224 GLU A N 1
ATOM 1444 C CA . GLU A 1 105 ? 7.586 36.171 52.362 1.00 29.59 224 GLU A CA 1
ATOM 1445 C C . GLU A 1 105 ? 8.879 36.512 51.610 1.00 29.17 224 GLU A C 1
ATOM 1446 O O . GLU A 1 105 ? 9.339 35.746 50.756 1.00 28.38 224 GLU A O 1
ATOM 1458 N N . GLY A 1 106 ? 9.450 37.674 51.935 1.00 26.79 225 GLY A N 1
ATOM 1459 C CA . GLY A 1 106 ? 10.718 38.105 51.368 1.00 27.31 225 GLY A CA 1
ATOM 1460 C C . GLY A 1 106 ? 11.901 37.415 52.030 1.00 27.51 225 GLY A C 1
ATOM 1461 O O . GLY A 1 106 ? 11.725 36.451 52.777 1.00 28.89 225 GLY A O 1
ATOM 1465 N N . GLU A 1 107 ? 13.108 37.907 51.767 1.00 28.00 226 GLU A N 1
ATOM 1466 C CA . GLU A 1 107 ? 14.324 37.239 52.235 1.00 29.67 226 GLU A CA 1
ATOM 1467 C C . GLU A 1 107 ? 14.548 37.377 53.744 1.00 29.26 226 GLU A C 1
ATOM 1468 O O . GLU A 1 107 ? 14.157 38.372 54.353 1.00 29.13 226 GLU A O 1
ATOM 1480 N N . ILE A 1 108 ? 15.187 36.365 54.333 1.00 29.39 227 ILE A N 1
ATOM 1481 C CA . ILE A 1 108 ? 15.427 36.325 55.777 1.00 29.81 227 ILE A CA 1
ATOM 1482 C C . ILE A 1 108 ? 16.607 37.192 56.192 1.00 28.46 227 ILE A C 1
ATOM 1483 O O . ILE A 1 108 ? 17.667 37.173 55.563 1.00 29.05 227 ILE A O 1
ATOM 1499 N N . TYR A 1 109 ? 16.424 37.930 57.278 1.00 27.66 228 TYR A N 1
ATOM 1500 C CA . TYR A 1 109 ? 17.452 38.833 57.759 1.00 28.61 228 TYR A CA 1
ATOM 1501 C C . TYR A 1 109 ? 17.415 38.907 59.278 1.00 29.76 228 TYR A C 1
ATOM 1502 O O . TYR A 1 109 ? 16.462 38.447 59.905 1.00 30.09 228 TYR A O 1
ATOM 1520 N N . CYS A 1 110 ? 18.457 39.488 59.867 1.00 30.19 229 CYS A N 1
ATOM 1521 C CA . CYS A 1 110 ? 18.557 39.574 61.316 1.00 29.60 229 CYS A CA 1
ATOM 1522 C C . CYS A 1 110 ? 18.078 40.918 61.818 1.00 28.69 229 CYS A C 1
ATOM 1523 O O . CYS A 1 110 ? 18.594 41.955 61.415 1.00 30.10 229 CYS A O 1
ATOM 1531 N N . ALA A 1 111 ? 17.089 40.897 62.704 1.00 27.38 230 ALA A N 1
ATOM 1532 C CA . ALA A 1 111 ? 16.684 42.108 63.397 1.00 27.41 230 ALA A CA 1
ATOM 1533 C C . ALA A 1 111 ? 17.783 42.555 64.348 1.00 29.75 230 ALA A C 1
ATOM 1534 O O . ALA A 1 111 ? 18.832 41.921 64.447 1.00 29.70 230 ALA A O 1
ATOM 1541 N N . LYS A 1 112 ? 17.544 43.654 65.051 1.00 30.73 231 LYS A N 1
ATOM 1542 C CA . LYS A 1 112 ? 18.514 44.152 66.011 1.00 28.54 231 LYS A CA 1
ATOM 1543 C C . LYS A 1 112 ? 18.503 43.288 67.264 1.00 28.29 231 LYS A C 1
ATOM 1544 O O . LYS A 1 112 ? 19.474 43.240 68.009 1.00 27.43 231 LYS A O 1
ATOM 1563 N N . SER A 1 113 ? 17.396 42.595 67.489 1.00 30.84 232 SER A N 1
ATOM 1564 C CA . SER A 1 113 ? 17.278 41.707 68.639 1.00 29.30 232 SER A CA 1
ATOM 1565 C C . SER A 1 113 ? 17.969 40.365 68.387 1.00 28.63 232 SER A C 1
ATOM 1566 O O . SER A 1 113 ? 18.003 39.498 69.264 1.00 28.14 232 SER A O 1
ATOM 1574 N N . GLY A 1 114 ? 18.520 40.199 67.188 1.00 27.50 233 GLY A N 1
ATOM 1575 C CA . GLY A 1 114 ? 19.097 38.929 66.785 1.00 26.99 233 GLY A CA 1
ATOM 1576 C C . GLY A 1 114 ? 18.054 37.979 66.219 1.00 28.12 233 GLY A C 1
ATOM 1577 O O . GLY A 1 114 ? 18.398 36.933 65.657 1.00 27.50 233 GLY A O 1
ATOM 1581 N N . ARG A 1 115 ? 16.779 38.334 66.362 1.00 27.95 234 ARG A N 1
ATOM 1582 C CA . ARG A 1 115 ? 15.703 37.501 65.845 1.00 28.05 234 ARG A CA 1
ATOM 1583 C C . ARG A 1 115 ? 15.676 37.584 64.329 1.00 28.62 234 ARG A C 1
ATOM 1584 O O . ARG A 1 115 ? 15.925 38.646 63.752 1.00 28.54 234 ARG A O 1
ATOM 1588 N N . LYS A 1 116 ? 15.389 36.458 63.684 1.00 29.47 235 LYS A N 1
ATOM 1589 C CA . LYS A 1 116 ? 15.340 36.414 62.229 1.00 31.25 235 LYS A CA 1
ATOM 1590 C C . LYS A 1 116 ? 13.944 36.760 61.742 1.00 30.18 235 LYS A C 1
ATOM 1591 O O . LYS A 1 116 ? 12.966 36.160 62.179 1.00 31.80 235 LYS A O 1
ATOM 1610 N N . PHE A 1 117 ? 13.865 37.742 60.848 1.00 29.50 236 PHE A N 1
ATOM 1611 C CA . PHE A 1 117 ? 12.590 38.202 60.323 1.00 29.58 236 PHE A CA 1
ATOM 1612 C C . PHE A 1 117 ? 12.579 38.081 58.803 1.00 28.33 236 PHE A C 1
ATOM 1613 O O . PHE A 1 117 ? 13.625 37.909 58.173 1.00 27.08 236 PHE A O 1
ATOM 1630 N N . ALA A 1 118 ? 11.381 38.147 58.227 1.00 28.68 237 ALA A N 1
ATOM 1631 C CA . ALA A 1 118 ? 11.215 38.089 56.781 1.00 27.71 237 ALA A CA 1
ATOM 1632 C C . ALA A 1 118 ? 10.989 39.487 56.224 1.00 25.94 237 ALA A C 1
ATOM 1633 O O . ALA A 1 118 ? 10.177 40.245 56.755 1.00 25.90 237 ALA A O 1
ATOM 1640 N N . GLY A 1 119 ? 11.722 39.826 55.167 1.00 26.44 238 GLY A N 1
ATOM 1641 C CA . GLY A 1 119 ? 11.543 41.096 54.482 1.00 26.72 238 GLY A CA 1
ATOM 1642 C C . GLY A 1 119 ? 10.143 41.208 53.908 1.00 26.07 238 GLY A C 1
ATOM 1643 O O . GLY A 1 119 ? 9.541 40.210 53.508 1.00 25.71 238 GLY A O 1
ATOM 1647 N N . GLN A 1 120 ? 9.610 42.421 53.865 1.00 26.12 239 GLN A N 1
ATOM 1648 C CA . GLN A 1 120 ? 8.243 42.607 53.406 1.00 26.05 239 GLN A CA 1
ATOM 1649 C C . GLN A 1 120 ? 8.123 42.584 51.889 1.00 25.29 239 GLN A C 1
ATOM 1650 O O . GLN A 1 120 ? 8.938 43.166 51.169 1.00 25.03 239 GLN A O 1
ATOM 1664 N N . ILE A 1 121 ? 7.090 41.895 51.422 1.00 25.16 240 ILE A N 1
ATOM 1665 C CA . ILE A 1 121 ? 6.672 41.976 50.038 1.00 25.15 240 ILE A CA 1
ATOM 1666 C C . ILE A 1 121 ? 5.849 43.238 49.877 1.00 25.05 240 ILE A C 1
ATOM 1667 O O . ILE A 1 121 ? 4.735 43.326 50.390 1.00 25.19 240 ILE A O 1
ATOM 1683 N N . ARG A 1 122 ? 6.416 44.225 49.193 1.00 26.20 241 ARG A N 1
ATOM 1684 C CA . ARG A 1 122 ? 5.754 45.508 49.013 1.00 24.74 241 ARG A CA 1
ATOM 1685 C C . ARG A 1 122 ? 5.094 45.602 47.646 1.00 24.78 241 ARG A C 1
ATOM 1686 O O . ARG A 1 122 ? 4.250 46.470 47.423 1.00 25.50 241 ARG A O 1
ATOM 1707 N N . GLU A 1 123 ? 5.485 44.715 46.732 1.00 25.02 242 GLU A N 1
ATOM 1708 C CA . GLU A 1 123 ? 4.799 44.591 45.447 1.00 24.98 242 GLU A CA 1
ATOM 1709 C C . GLU A 1 123 ? 3.312 44.424 45.706 1.00 24.68 242 GLU A C 1
ATOM 1710 O O . GLU A 1 123 ? 2.914 43.792 46.682 1.00 27.41 242 GLU A O 1
ATOM 1722 N N . LYS A 1 124 ? 2.497 44.992 44.834 1.00 23.97 243 LYS A N 1
ATOM 1723 C CA . LYS A 1 124 ? 1.067 44.768 44.870 1.00 24.39 243 LYS A CA 1
ATOM 1724 C C . LYS A 1 124 ? 0.564 44.800 43.441 1.00 25.93 243 LYS A C 1
ATOM 1725 O O . LYS A 1 124 ? 0.793 45.778 42.722 1.00 24.98 243 LYS A O 1
ATOM 1744 N N . PHE A 1 125 ? -0.097 43.728 43.015 1.00 24.95 244 PHE A N 1
ATOM 1745 C CA . PHE A 1 125 ? -0.774 43.754 41.729 1.00 24.97 244 PHE A CA 1
ATOM 1746 C C . PHE A 1 125 ? -1.931 42.761 41.660 1.00 23.81 244 PHE A C 1
ATOM 1747 O O . PHE A 1 125 ? -2.052 41.862 42.490 1.00 23.30 244 PHE A O 1
ATOM 1764 N N . ILE A 1 126 ? -2.790 42.969 40.667 1.00 25.21 245 ILE A N 1
ATOM 1765 C CA . ILE A 1 126 ? -3.941 42.114 40.403 1.00 24.06 245 ILE A CA 1
ATOM 1766 C C . ILE A 1 126 ? -3.932 41.702 38.938 1.00 25.27 245 ILE A C 1
ATOM 1767 O O . ILE A 1 126 ? -3.843 42.563 38.060 1.00 25.32 245 ILE A O 1
ATOM 1783 N N . ILE A 1 127 ? -4.011 40.397 38.679 1.00 25.38 246 ILE A N 1
ATOM 1784 C CA . ILE A 1 127 ? -4.147 39.889 37.312 1.00 27.34 246 ILE A CA 1
ATOM 1785 C C . ILE A 1 127 ? -5.527 39.258 37.097 1.00 26.73 246 ILE A C 1
ATOM 1786 O O . ILE A 1 127 ? -5.872 38.265 37.741 1.00 26.49 246 ILE A O 1
ATOM 1802 N N . SER A 1 128 ? -6.300 39.836 36.180 1.00 26.68 247 SER A N 1
ATOM 1803 C CA . SER A 1 128 ? -7.648 39.363 35.881 1.00 27.62 247 SER A CA 1
ATOM 1804 C C . SER A 1 128 ? -7.719 38.638 34.538 1.00 27.66 247 SER A C 1
ATOM 1805 O O . SER A 1 128 ? -7.328 39.183 33.504 1.00 26.68 247 SER A O 1
ATOM 1813 N N . ASP A 1 129 ? -8.218 37.404 34.570 1.00 28.73 248 ASP A N 1
ATOM 1814 C CA . ASP A 1 129 ? -8.441 36.603 33.363 1.00 28.55 248 ASP A CA 1
ATOM 1815 C C . ASP A 1 129 ? -7.189 36.475 32.494 1.00 28.20 248 ASP A C 1
ATOM 1816 O O . ASP A 1 129 ? -7.291 36.231 31.292 1.00 27.94 248 ASP A O 1
ATOM 1825 N N . TRP A 1 130 ? -6.017 36.633 33.104 1.00 28.60 249 TRP A N 1
ATOM 1826 C CA . TRP A 1 130 ? -4.752 36.627 32.371 1.00 27.58 249 TRP A CA 1
ATOM 1827 C C . TRP A 1 130 ? -4.796 37.571 31.167 1.00 28.54 249 TRP A C 1
ATOM 1828 O O . TRP A 1 130 ? -4.099 37.353 30.169 1.00 27.46 249 TRP A O 1
ATOM 1849 N N . ARG A 1 131 ? -5.617 38.617 31.269 1.00 28.86 250 ARG A N 1
ATOM 1850 C CA . ARG A 1 131 ? -5.791 39.570 30.180 1.00 29.12 250 ARG A CA 1
ATOM 1851 C C . ARG A 1 131 ? -5.049 40.862 30.480 1.00 28.69 250 ARG A C 1
ATOM 1852 O O . ARG A 1 131 ? -4.242 41.325 29.674 1.00 29.17 250 ARG A O 1
ATOM 1861 N N . PHE A 1 132 ? -5.325 41.436 31.644 1.00 28.78 251 PHE A N 1
ATOM 1862 C CA . PHE A 1 132 ? -4.716 42.700 32.037 1.00 30.51 251 PHE A CA 1
ATOM 1863 C C . PHE A 1 132 ? -4.330 42.683 33.506 1.00 30.29 251 PHE A C 1
ATOM 1864 O O . PHE A 1 132 ? -4.862 41.893 34.294 1.00 28.99 251 PHE A O 1
ATOM 1881 N N . VAL A 1 133 ? -3.413 43.573 33.865 1.00 28.72 252 VAL A N 1
ATOM 1882 C CA . VAL A 1 133 ? -2.891 43.635 35.221 1.00 28.38 252 VAL A CA 1
ATOM 1883 C C . VAL A 1 133 ? -3.113 45.015 35.810 1.00 28.04 252 VAL A C 1
ATOM 1884 O O . VAL A 1 133 ? -2.930 46.021 35.125 1.00 28.55 252 VAL A O 1
ATOM 1897 N N . LEU A 1 134 ? -3.503 45.054 37.079 1.00 26.38 253 LEU A N 1
ATOM 1898 C CA . LEU A 1 134 ? -3.501 46.295 37.844 1.00 26.53 253 LEU A CA 1
ATOM 1899 C C . LEU A 1 134 ? -2.342 46.287 38.840 1.00 26.78 253 LEU A C 1
ATOM 1900 O O . LEU A 1 134 ? -2.049 45.261 39.451 1.00 25.13 253 LEU A O 1
ATOM 1916 N N . SER A 1 135 ? -1.679 47.429 38.996 1.00 26.62 254 SER A N 1
ATOM 1917 C CA . SER A 1 135 ? -0.535 47.518 39.894 1.00 25.32 254 SER A CA 1
ATOM 1918 C C . SER A 1 135 ? -0.318 48.954 40.336 1.00 25.66 254 SER A C 1
ATOM 1919 O O . SER A 1 135 ? -0.380 49.880 39.532 1.00 28.76 254 SER A O 1
ATOM 1927 N N . GLY A 1 136 ? -0.066 49.134 41.625 1.00 24.02 255 GLY A N 1
ATOM 1928 C CA . GLY A 1 136 ? 0.108 50.458 42.183 1.00 25.06 255 GLY A CA 1
ATOM 1929 C C . GLY A 1 136 ? 0.329 50.398 43.677 1.00 23.82 255 GLY A C 1
ATOM 1930 O O . GLY A 1 136 ? 0.774 49.379 44.207 1.00 22.66 255 GLY A O 1
ATOM 1934 N N . SER A 1 137 ? -0.023 51.477 44.365 1.00 23.87 256 SER A N 1
ATOM 1935 C CA . SER A 1 137 ? 0.253 51.592 45.790 1.00 23.84 256 SER A CA 1
ATOM 1936 C C . SER A 1 137 ? -0.941 51.217 46.662 1.00 23.18 256 SER A C 1
ATOM 1937 O O . SER A 1 137 ? -0.859 51.288 47.888 1.00 23.32 256 SER A O 1
ATOM 1945 N N . TYR A 1 138 ? -2.044 50.819 46.031 1.00 23.50 257 TYR A N 1
ATOM 1946 C CA . TYR A 1 138 ? -3.299 50.576 46.746 1.00 23.58 257 TYR A CA 1
ATOM 1947 C C . TYR A 1 138 ? -3.296 49.240 47.482 1.00 23.53 257 TYR A C 1
ATOM 1948 O O . TYR A 1 138 ? -3.146 48.187 46.870 1.00 23.42 257 TYR A O 1
ATOM 1966 N N . SER A 1 139 ? -3.479 49.292 48.795 1.00 23.50 258 SER A N 1
ATOM 1967 C CA . SER A 1 139 ? -3.551 48.087 49.610 1.00 23.54 258 SER A CA 1
ATOM 1968 C C . SER A 1 139 ? -5.004 47.827 49.979 1.00 24.06 258 SER A C 1
ATOM 1969 O O . SER A 1 139 ? -5.791 48.764 50.104 1.00 27.35 258 SER A O 1
ATOM 1977 N N . PHE A 1 140 ? -5.366 46.559 50.140 1.00 23.10 259 PHE A N 1
ATOM 1978 C CA . PHE A 1 140 ? -6.739 46.202 50.484 1.00 23.80 259 PHE A CA 1
ATOM 1979 C C . PHE A 1 140 ? -7.030 46.509 51.954 1.00 23.86 259 PHE A C 1
ATOM 1980 O O . PHE A 1 140 ? -7.358 45.616 52.737 1.00 23.17 259 PHE A O 1
ATOM 1997 N N . THR A 1 141 ? -6.909 47.783 52.313 1.00 24.69 260 THR A N 1
ATOM 1998 C CA . THR A 1 141 ? -7.268 48.254 53.644 1.00 25.85 260 THR A CA 1
ATOM 1999 C C . THR A 1 141 ? -8.297 49.347 53.493 1.00 27.50 260 THR A C 1
ATOM 2000 O O . THR A 1 141 ? -8.406 49.964 52.432 1.00 27.70 260 THR A O 1
ATOM 2011 N N . TRP A 1 142 ? -9.056 49.583 54.556 1.00 29.45 261 TRP A N 1
ATOM 2012 C CA . TRP A 1 142 ? -10.063 50.630 54.541 1.00 31.29 261 TRP A CA 1
ATOM 2013 C C . TRP A 1 142 ? -9.436 52.010 54.312 1.00 31.00 261 TRP A C 1
ATOM 2014 O O . TRP A 1 142 ? -9.982 52.821 53.569 1.00 31.92 261 TRP A O 1
ATOM 2035 N N . LEU A 1 143 ? -8.290 52.268 54.940 1.00 30.97 262 LEU A N 1
ATOM 2036 C CA . LEU A 1 143 ? -7.621 53.564 54.809 1.00 31.87 262 LEU A CA 1
ATOM 2037 C C . LEU A 1 143 ? -7.211 53.872 53.372 1.00 32.70 262 LEU A C 1
ATOM 2038 O O . LEU A 1 143 ? -7.465 54.971 52.871 1.00 32.80 262 LEU A O 1
ATOM 2054 N N . CYS A 1 144 ? -6.576 52.912 52.709 1.00 31.98 263 CYS A N 1
ATOM 2055 C CA . CYS A 1 144 ? -6.180 53.098 51.316 1.00 30.93 263 CYS A CA 1
ATOM 2056 C C . CYS A 1 144 ? -7.365 53.462 50.426 1.00 33.05 263 CYS A C 1
ATOM 2057 O O . CYS A 1 144 ? -7.221 54.223 49.466 1.00 39.51 263 CYS A O 1
ATOM 2065 N N . GLY A 1 145 ? -8.537 52.930 50.754 1.00 32.10 264 GLY A N 1
ATOM 2066 C CA . GLY A 1 145 ? -9.715 53.141 49.935 1.00 33.41 264 GLY A CA 1
ATOM 2067 C C . GLY A 1 145 ? -10.597 54.302 50.364 1.00 34.63 264 GLY A C 1
ATOM 2068 O O . GLY A 1 145 ? -11.720 54.431 49.876 1.00 35.99 264 GLY A O 1
ATOM 2072 N N . HIS A 1 146 ? -10.099 55.153 51.258 1.00 35.55 265 HIS A N 1
ATOM 2073 C CA . HIS A 1 146 ? -10.901 56.265 51.764 1.00 34.72 265 HIS A CA 1
ATOM 2074 C C . HIS A 1 146 ? -10.097 57.538 52.054 1.00 34.67 265 HIS A C 1
ATOM 2075 O O . HIS A 1 146 ? -10.571 58.633 51.747 1.00 35.74 265 HIS A O 1
ATOM 2088 N N . VAL A 1 147 ? -8.904 57.407 52.643 1.00 33.97 266 VAL A N 1
ATOM 2089 C CA . VAL A 1 147 ? -8.140 58.585 53.078 1.00 32.97 266 VAL A CA 1
ATOM 2090 C C . VAL A 1 147 ? -6.787 58.772 52.391 1.00 32.35 266 VAL A C 1
ATOM 2091 O O . VAL A 1 147 ? -6.332 59.903 52.231 1.00 33.54 266 VAL A O 1
ATOM 2104 N N . HIS A 1 148 ? -6.138 57.680 51.996 1.00 32.29 267 HIS A N 1
ATOM 2105 C CA . HIS A 1 148 ? -4.820 57.773 51.368 1.00 32.39 267 HIS A CA 1
ATOM 2106 C C . HIS A 1 148 ? -4.911 58.096 49.874 1.00 31.53 267 HIS A C 1
ATOM 2107 O O . HIS A 1 148 ? -5.867 57.713 49.201 1.00 31.84 267 HIS A O 1
ATOM 2120 N N . ARG A 1 149 ? -3.913 58.817 49.373 1.00 29.80 268 ARG A N 1
ATOM 2121 C CA . ARG A 1 149 ? -3.812 59.123 47.955 1.00 29.66 268 ARG A CA 1
ATOM 2122 C C . ARG A 1 149 ? -2.868 58.124 47.299 1.00 29.34 268 ARG A C 1
ATOM 2123 O O . ARG A 1 149 ? -1.668 58.112 47.579 1.00 29.70 268 ARG A O 1
ATOM 2144 N N . ASN A 1 150 ? -3.415 57.291 46.424 1.00 28.27 269 ASN A N 1
ATOM 2145 C CA . ASN A 1 150 ? -2.639 56.247 45.775 1.00 27.30 269 ASN A CA 1
ATOM 2146 C C . ASN A 1 150 ? -2.431 56.496 44.295 1.00 27.77 269 ASN A C 1
ATOM 2147 O O . ASN A 1 150 ? -3.089 57.343 43.696 1.00 30.44 269 ASN A O 1
ATOM 2158 N N . ILE A 1 151 ? -1.495 55.753 43.719 1.00 24.93 270 ILE A N 1
ATOM 2159 C CA . ILE A 1 151 ? -1.328 55.702 42.282 1.00 24.38 270 ILE A CA 1
ATOM 2160 C C . ILE A 1 151 ? -1.688 54.290 41.821 1.00 26.08 270 ILE A C 1
ATOM 2161 O O . ILE A 1 151 ? -1.554 53.331 42.583 1.00 25.21 270 ILE A O 1
ATOM 2177 N N . LEU A 1 152 ? -2.169 54.168 40.588 1.00 26.76 271 LEU A N 1
ATOM 2178 C CA . LEU A 1 152 ? -2.516 52.865 40.034 1.00 26.99 271 LEU A CA 1
ATOM 2179 C C . LEU A 1 152 ? -2.135 52.779 38.558 1.00 27.53 271 LEU A C 1
ATOM 2180 O O . LEU A 1 152 ? -2.282 53.748 37.815 1.00 28.28 271 LEU A O 1
ATOM 2196 N N . SER A 1 153 ? -1.642 51.614 38.150 1.00 27.00 272 SER A N 1
ATOM 2197 C CA . SER A 1 153 ? -1.182 51.387 36.785 1.00 27.78 272 SER A CA 1
ATOM 2198 C C . SER A 1 153 ? -1.893 50.180 36.205 1.00 27.57 272 SER A C 1
ATOM 2199 O O . SER A 1 153 ? -2.085 49.186 36.902 1.00 26.51 272 SER A O 1
ATOM 2207 N N . LYS A 1 154 ? -2.278 50.266 34.935 1.00 28.28 273 LYS A N 1
ATOM 2208 C CA . LYS A 1 154 ? -2.881 49.139 34.229 1.00 28.83 273 LYS A CA 1
ATOM 2209 C C . LYS A 1 154 ? -1.928 48.671 33.139 1.00 29.76 273 LYS A C 1
ATOM 2210 O O . LYS A 1 154 ? -1.267 49.489 32.501 1.00 29.30 273 LYS A O 1
ATOM 2229 N N . PHE A 1 155 ? -1.849 47.357 32.940 1.00 29.71 274 PHE A N 1
ATOM 2230 C CA . PHE A 1 155 ? -0.922 46.777 31.971 1.00 30.87 274 PHE A CA 1
ATOM 2231 C C . PHE A 1 155 ? -1.602 45.706 31.142 1.00 31.33 274 PHE A C 1
ATOM 2232 O O . PHE A 1 155 ? -2.260 44.818 31.688 1.00 31.45 274 PHE A O 1
ATOM 2249 N N . THR A 1 156 ? -1.416 45.778 29.828 1.00 33.47 275 THR A N 1
ATOM 2250 C CA . THR A 1 156 ? -1.922 44.756 28.919 1.00 34.64 275 THR A CA 1
ATOM 2251 C C . THR A 1 156 ? -0.789 44.276 28.021 1.00 35.74 275 THR A C 1
ATOM 2252 O O . THR A 1 156 ? 0.288 44.871 27.999 1.00 37.19 275 THR A O 1
ATOM 2263 N N . GLY A 1 157 ? -1.024 43.190 27.294 1.00 36.94 276 GLY A N 1
ATOM 2264 C CA . GLY A 1 157 ? -0.039 42.691 26.353 1.00 39.76 276 GLY A CA 1
ATOM 2265 C C . GLY A 1 157 ? 1.146 42.014 27.015 1.00 41.03 276 GLY A C 1
ATOM 2266 O O . GLY A 1 157 ? 0.991 41.280 27.988 1.00 40.63 276 GLY A O 1
ATOM 2270 N N . GLN A 1 158 ? 2.337 42.282 26.490 1.00 44.19 277 GLN A N 1
ATOM 2271 C CA . GLN A 1 158 ? 3.549 41.580 26.903 1.00 44.23 277 GLN A CA 1
ATOM 2272 C C . GLN A 1 158 ? 3.913 41.840 28.359 1.00 44.02 277 GLN A C 1
ATOM 2273 O O . GLN A 1 158 ? 4.646 41.058 28.970 1.00 48.99 277 GLN A O 1
ATOM 2277 N N . ALA A 1 159 ? 3.409 42.934 28.917 1.00 42.03 278 ALA A N 1
ATOM 2278 C CA . ALA A 1 159 ? 3.716 43.274 30.301 1.00 41.77 278 ALA A CA 1
ATOM 2279 C C . ALA A 1 159 ? 3.115 42.239 31.254 1.00 39.54 278 ALA A C 1
ATOM 2280 O O . ALA A 1 159 ? 3.697 41.927 32.291 1.00 37.20 278 ALA A O 1
ATOM 2287 N N . VAL A 1 160 ? 1.964 41.692 30.871 1.00 39.60 279 VAL A N 1
ATOM 2288 C CA . VAL A 1 160 ? 1.231 40.737 31.700 1.00 37.96 279 VAL A CA 1
ATOM 2289 C C . VAL A 1 160 ? 2.038 39.478 31.990 1.00 37.49 279 VAL A C 1
ATOM 2290 O O . VAL A 1 160 ? 1.847 38.824 33.016 1.00 35.75 279 VAL A O 1
ATOM 2303 N N . GLU A 1 161 ? 2.932 39.131 31.075 1.00 40.20 280 GLU A N 1
ATOM 2304 C CA . GLU A 1 161 ? 3.745 37.932 31.223 1.00 42.32 280 GLU A CA 1
ATOM 2305 C C . GLU A 1 161 ? 4.761 38.085 32.362 1.00 39.32 280 GLU A C 1
ATOM 2306 O O . GLU A 1 161 ? 4.903 37.193 33.197 1.00 37.32 280 GLU A O 1
ATOM 2318 N N . LEU A 1 162 ? 5.454 39.220 32.404 1.00 37.72 281 LEU A N 1
ATOM 2319 C CA . LEU A 1 162 ? 6.455 39.452 33.439 1.00 35.63 281 LEU A CA 1
ATOM 2320 C C . LEU A 1 162 ? 5.817 39.495 34.819 1.00 34.10 281 LEU A C 1
ATOM 2321 O O . LEU A 1 162 ? 6.481 39.257 35.826 1.00 32.48 281 LEU A O 1
ATOM 2337 N N . PHE A 1 163 ? 4.529 39.814 34.860 1.00 33.06 282 PHE A N 1
ATOM 2338 C CA . PHE A 1 163 ? 3.776 39.763 36.101 1.00 31.33 282 PHE A CA 1
ATOM 2339 C C . PHE A 1 163 ? 3.414 38.318 36.426 1.00 31.86 282 PHE A C 1
ATOM 2340 O O . PHE A 1 163 ? 3.337 37.929 37.593 1.00 30.52 282 PHE A O 1
ATOM 2357 N N . ASP A 1 164 ? 3.179 37.528 35.382 1.00 33.91 283 ASP A N 1
ATOM 2358 C CA . ASP A 1 164 ? 2.798 36.132 35.552 1.00 34.17 283 ASP A CA 1
ATOM 2359 C C . ASP A 1 164 ? 3.963 35.345 36.125 1.00 33.17 283 ASP A C 1
ATOM 2360 O O . ASP A 1 164 ? 3.793 34.558 37.056 1.00 32.07 283 ASP A O 1
ATOM 2369 N N . GLU A 1 165 ? 5.150 35.572 35.574 1.00 33.75 284 GLU A N 1
ATOM 2370 C CA . GLU A 1 165 ? 6.339 34.881 36.043 1.00 36.05 284 GLU A CA 1
ATOM 2371 C C . GLU A 1 165 ? 6.664 35.317 37.467 1.00 34.95 284 GLU A C 1
ATOM 2372 O O . GLU A 1 165 ? 7.210 34.538 38.250 1.00 34.62 284 GLU A O 1
ATOM 2384 N N . GLU A 1 166 ? 6.323 36.560 37.800 1.00 33.00 285 GLU A N 1
ATOM 2385 C CA . GLU A 1 166 ? 6.506 37.060 39.157 1.00 30.05 285 GLU A CA 1
ATOM 2386 C C . GLU A 1 166 ? 5.593 36.314 40.108 1.00 29.38 285 GLU A C 1
ATOM 2387 O O . GLU A 1 166 ? 6.004 35.896 41.192 1.00 29.90 285 GLU A O 1
ATOM 2399 N N . PHE A 1 167 ? 4.344 36.156 39.696 1.00 30.43 286 PHE A N 1
ATOM 2400 C CA . PHE A 1 167 ? 3.370 35.439 40.498 1.00 32.18 286 PHE A CA 1
ATOM 2401 C C . PHE A 1 167 ? 3.801 33.984 40.711 1.00 32.33 286 PHE A C 1
ATOM 2402 O O . PHE A 1 167 ? 3.762 33.480 41.834 1.00 30.92 286 PHE A O 1
ATOM 2419 N N . ARG A 1 168 ? 4.239 33.326 39.641 1.00 33.09 287 ARG A N 1
ATOM 2420 C CA . ARG A 1 168 ? 4.659 31.931 39.729 1.00 33.74 287 ARG A CA 1
ATOM 2421 C C . ARG A 1 168 ? 5.864 31.811 40.645 1.00 33.01 287 ARG A C 1
ATOM 2422 O O . ARG A 1 168 ? 5.903 30.946 41.523 1.00 33.78 287 ARG A O 1
ATOM 2443 N N . HIS A 1 169 ? 6.840 32.688 40.441 1.00 32.87 288 HIS A N 1
ATOM 2444 C CA . HIS A 1 169 ? 8.033 32.708 41.268 1.00 33.14 288 HIS A CA 1
ATOM 2445 C C . HIS A 1 169 ? 7.631 32.775 42.733 1.00 32.68 288 HIS A C 1
ATOM 2446 O O . HIS A 1 169 ? 7.979 31.899 43.524 1.00 33.12 288 HIS A O 1
ATOM 2459 N N . LEU A 1 170 ? 6.863 33.801 43.082 1.00 33.02 289 LEU A N 1
ATOM 2460 C CA . LEU A 1 170 ? 6.437 33.992 44.457 1.00 32.09 289 LEU A CA 1
ATOM 2461 C C . LEU A 1 170 ? 5.568 32.832 44.942 1.00 31.65 289 LEU A C 1
ATOM 2462 O O . LEU A 1 170 ? 5.626 32.461 46.112 1.00 31.52 289 LEU A O 1
ATOM 2478 N N . TYR A 1 171 ? 4.776 32.252 44.044 1.00 31.18 290 TYR A N 1
ATOM 2479 C CA . TYR A 1 171 ? 3.872 31.173 44.424 1.00 31.45 290 TYR A CA 1
ATOM 2480 C C . TYR A 1 171 ? 4.636 29.950 44.899 1.00 32.95 290 TYR A C 1
ATOM 2481 O O . TYR A 1 171 ? 4.256 29.312 45.881 1.00 33.54 290 TYR A O 1
ATOM 2499 N N . ALA A 1 172 ? 5.698 29.612 44.178 1.00 32.58 291 ALA A N 1
ATOM 2500 C CA . ALA A 1 172 ? 6.505 28.447 44.505 1.00 33.19 291 ALA A CA 1
ATOM 2501 C C . ALA A 1 172 ? 7.057 28.531 45.922 1.00 33.88 291 ALA A C 1
ATOM 2502 O O . ALA A 1 172 ? 7.198 27.513 46.595 1.00 35.96 291 ALA A O 1
ATOM 2509 N N . SER A 1 173 ? 7.356 29.744 46.379 1.00 33.16 292 SER A N 1
ATOM 2510 C CA . SER A 1 173 ? 7.929 29.934 47.709 1.00 33.69 292 SER A CA 1
ATOM 2511 C C . SER A 1 173 ? 6.845 30.161 48.765 1.00 33.24 292 SER A C 1
ATOM 2512 O O . SER A 1 173 ? 7.152 30.426 49.934 1.00 32.89 292 SER A O 1
ATOM 2520 N N . SER A 1 174 ? 5.582 30.047 48.355 1.00 30.89 293 SER A N 1
ATOM 2521 C CA . SER A 1 174 ? 4.459 30.371 49.234 1.00 31.92 293 SER A CA 1
ATOM 2522 C C . SER A 1 174 ? 3.983 29.172 50.060 1.00 34.51 293 SER A C 1
ATOM 2523 O O . SER A 1 174 ? 4.012 28.025 49.599 1.00 34.23 293 SER A O 1
ATOM 2531 N N . LYS A 1 175 ? 3.551 29.465 51.287 1.00 33.27 294 LYS A N 1
ATOM 2532 C CA . LYS A 1 175 ? 2.966 28.479 52.189 1.00 33.19 294 LYS A CA 1
ATOM 2533 C C . LYS A 1 175 ? 1.451 28.625 52.150 1.00 34.74 294 LYS A C 1
ATOM 2534 O O . LYS A 1 175 ? 0.947 29.736 52.035 1.00 34.83 294 LYS A O 1
ATOM 2543 N N . PRO A 1 176 ? 0.713 27.507 52.244 1.00 39.76 295 PRO A N 1
ATOM 2544 C CA . PRO A 1 176 ? -0.752 27.592 52.266 1.00 33.18 295 PRO A CA 1
ATOM 2545 C C . PRO A 1 176 ? -1.263 28.161 53.584 1.00 32.21 295 PRO A C 1
ATOM 2546 O O . PRO A 1 176 ? -0.626 27.950 54.612 1.00 34.06 295 PRO A O 1
ATOM 2557 N N . VAL A 1 177 ? -2.384 28.878 53.544 1.00 32.71 296 VAL A N 1
ATOM 2558 C CA . VAL A 1 177 ? -2.979 29.461 54.746 1.00 30.02 296 VAL A CA 1
ATOM 2559 C C . VAL A 1 177 ? -4.412 28.990 54.942 1.00 28.73 296 VAL A C 1
ATOM 2560 O O . VAL A 1 177 ? -4.780 28.533 56.021 1.00 31.98 296 VAL A O 1
ATOM 2573 N N . MET A 1 178 ? -5.221 29.114 53.899 1.00 27.73 297 MET A N 1
ATOM 2574 C CA . MET A 1 178 ? -6.596 28.651 53.960 1.00 28.02 297 MET A CA 1
ATOM 2575 C C . MET A 1 178 ? -7.155 28.509 52.560 1.00 27.04 297 MET A C 1
ATOM 2576 O O . MET A 1 178 ? -6.578 29.017 51.599 1.00 26.32 297 MET A O 1
ATOM 2590 N N . GLY A 1 179 ? -8.280 27.808 52.455 1.00 28.29 298 GLY A N 1
ATOM 2591 C CA . GLY A 1 179 ? -8.954 27.612 51.185 1.00 28.69 298 GLY A CA 1
ATOM 2592 C C . GLY A 1 179 ? -8.374 26.487 50.344 1.00 31.99 298 GLY A C 1
ATOM 2593 O O . GLY A 1 179 ? -7.713 25.572 50.856 1.00 30.77 298 GLY A O 1
ATOM 2597 N N . LEU A 1 180 ? -8.634 26.555 49.042 1.00 32.97 299 LEU A N 1
ATOM 2598 C CA . LEU A 1 180 ? -8.132 25.560 48.102 1.00 36.00 299 LEU A CA 1
ATOM 2599 C C . LEU A 1 180 ? -6.647 25.321 48.274 1.00 37.06 299 LEU A C 1
ATOM 2600 O O . LEU A 1 180 ? -5.837 26.230 48.090 1.00 37.25 299 LEU A O 1
ATOM 2616 N N . LYS A 1 181 ? -6.293 24.091 48.622 1.00 42.28 300 LYS A N 1
ATOM 2617 C CA . LYS A 1 181 ? -4.893 23.720 48.760 1.00 47.68 300 LYS A CA 1
ATOM 2618 C C . LYS A 1 181 ? -4.418 23.040 47.479 1.00 49.26 300 LYS A C 1
ATOM 2619 O O . LYS A 1 181 ? -3.556 22.168 47.519 1.00 58.12 300 LYS A O 1
ATOM 2628 N N . SER A 1 182 ? -4.983 23.441 46.341 1.00 48.27 301 SER A N 1
ATOM 2629 C CA . SER A 1 182 ? -4.618 22.842 45.057 1.00 50.78 301 SER A CA 1
ATOM 2630 C C . SER A 1 182 ? -5.136 23.641 43.863 1.00 51.29 301 SER A C 1
ATOM 2631 O O . SER A 1 182 ? -6.065 23.210 43.178 1.00 54.32 301 SER A O 1
ATOM 2639 N N . PRO A 1 183 ? -4.538 24.812 43.613 1.00 48.78 302 PRO A N 1
ATOM 2640 C CA . PRO A 1 183 ? -4.817 25.582 42.399 1.00 47.86 302 PRO A CA 1
ATOM 2641 C C . PRO A 1 183 ? -4.568 24.779 41.127 1.00 50.13 302 PRO A C 1
ATOM 2642 O O . PRO A 1 183 ? -4.550 25.369 40.047 1.00 53.95 302 PRO A O 1
ATOM 2653 N N . PRO B 1 8 ? 11.293 16.132 26.389 1.00 28.65 127 PRO B N 1
ATOM 2654 C CA . PRO B 1 8 ? 11.986 15.005 25.752 1.00 30.63 127 PRO B CA 1
ATOM 2655 C C . PRO B 1 8 ? 11.061 13.809 25.564 1.00 33.96 127 PRO B C 1
ATOM 2656 O O . PRO B 1 8 ? 11.058 13.191 24.497 1.00 36.23 127 PRO B O 1
ATOM 2667 N N . TYR B 1 9 ? 10.295 13.493 26.606 1.00 31.70 128 TYR B N 1
ATOM 2668 C CA . TYR B 1 9 ? 9.300 12.430 26.541 1.00 32.44 128 TYR B CA 1
ATOM 2669 C C . TYR B 1 9 ? 8.189 12.805 25.568 1.00 37.06 128 TYR B C 1
ATOM 2670 O O . TYR B 1 9 ? 7.520 11.945 24.988 1.00 36.30 128 TYR B O 1
ATOM 2688 N N . LEU B 1 10 ? 8.001 14.110 25.412 1.00 37.81 129 LEU B N 1
ATOM 2689 C CA . LEU B 1 10 ? 6.931 14.668 24.603 1.00 36.57 129 LEU B CA 1
ATOM 2690 C C . LEU B 1 10 ? 7.122 14.355 23.115 1.00 38.67 129 LEU B C 1
ATOM 2691 O O . LEU B 1 10 ? 6.195 14.494 22.319 1.00 37.96 129 LEU B O 1
ATOM 2707 N N . LYS B 1 11 ? 8.329 13.929 22.755 1.00 41.01 130 LYS B N 1
ATOM 2708 C CA . LYS B 1 11 ? 8.669 13.600 21.374 1.00 43.99 130 LYS B CA 1
ATOM 2709 C C . LYS B 1 11 ? 8.615 12.091 21.134 1.00 46.20 130 LYS B C 1
ATOM 2710 O O . LYS B 1 11 ? 8.516 11.637 19.992 1.00 45.37 130 LYS B O 1
ATOM 2719 N N . GLU B 1 12 ? 8.684 11.319 22.217 1.00 47.89 131 GLU B N 1
ATOM 2720 C CA . GLU B 1 12 ? 8.781 9.860 22.128 1.00 47.40 131 GLU B CA 1
ATOM 2721 C C . GLU B 1 12 ? 7.422 9.164 22.257 1.00 43.30 131 GLU B C 1
ATOM 2722 O O . GLU B 1 12 ? 6.481 9.694 22.855 1.00 40.02 131 GLU B O 1
ATOM 2734 N N . LYS B 1 13 ? 7.337 7.968 21.682 1.00 41.78 132 LYS B N 1
ATOM 2735 C CA . LYS B 1 13 ? 6.139 7.147 21.759 1.00 37.68 132 LYS B CA 1
ATOM 2736 C C . LYS B 1 13 ? 6.057 6.475 23.129 1.00 38.63 132 LYS B C 1
ATOM 2737 O O . LYS B 1 13 ? 7.082 6.207 23.757 1.00 40.24 132 LYS B O 1
ATOM 2756 N N . SER B 1 14 ? 4.841 6.201 23.590 1.00 37.69 133 SER B N 1
ATOM 2757 C CA . SER B 1 14 ? 4.635 5.681 24.942 1.00 36.23 133 SER B CA 1
ATOM 2758 C C . SER B 1 14 ? 5.115 4.241 25.127 1.00 35.36 133 SER B C 1
ATOM 2759 O O . SER B 1 14 ? 4.888 3.393 24.272 1.00 40.09 133 SER B O 1
ATOM 2767 N N . SER B 1 15 ? 5.765 3.976 26.259 1.00 34.11 134 SER B N 1
ATOM 2768 C CA . SER B 1 15 ? 6.330 2.657 26.553 1.00 32.75 134 SER B CA 1
ATOM 2769 C C . SER B 1 15 ? 6.352 2.313 28.043 1.00 29.50 134 SER B C 1
ATOM 2770 O O . SER B 1 15 ? 6.362 3.199 28.895 1.00 29.67 134 SER B O 1
ATOM 2778 N N . ALA B 1 16 ? 6.391 1.018 28.344 1.00 28.15 135 ALA B N 1
ATOM 2779 C CA . ALA B 1 16 ? 6.288 0.543 29.723 1.00 27.55 135 ALA B CA 1
ATOM 2780 C C . ALA B 1 16 ? 7.074 -0.738 29.935 1.00 26.59 135 ALA B C 1
ATOM 2781 O O . ALA B 1 16 ? 7.028 -1.662 29.119 1.00 27.06 135 ALA B O 1
ATOM 2788 N N . THR B 1 17 ? 7.795 -0.781 31.045 1.00 25.95 136 THR B N 1
ATOM 2789 C CA . THR B 1 17 ? 8.630 -1.918 31.380 1.00 27.18 136 THR B CA 1
ATOM 2790 C C . THR B 1 17 ? 8.511 -2.182 32.867 1.00 26.71 136 THR B C 1
ATOM 2791 O O . THR B 1 17 ? 8.480 -1.246 33.665 1.00 29.21 136 THR B O 1
ATOM 2802 N N . VAL B 1 18 ? 8.429 -3.453 33.236 1.00 25.75 137 VAL B N 1
ATOM 2803 C CA . VAL B 1 18 ? 8.304 -3.836 34.636 1.00 25.18 137 VAL B CA 1
ATOM 2804 C C . VAL B 1 18 ? 9.534 -4.628 35.082 1.00 25.80 137 VAL B C 1
ATOM 2805 O O . VAL B 1 18 ? 10.057 -5.455 34.334 1.00 25.90 137 VAL B O 1
ATOM 2818 N N . TYR B 1 19 ? 9.986 -4.360 36.304 1.00 25.84 138 TYR B N 1
ATOM 2819 C CA . TYR B 1 19 ? 11.146 -5.030 36.876 1.00 24.63 138 TYR B CA 1
ATOM 2820 C C . TYR B 1 19 ? 10.754 -5.754 38.161 1.00 24.28 138 TYR B C 1
ATOM 2821 O O . TYR B 1 19 ? 10.047 -5.200 38.996 1.00 25.15 138 TYR B O 1
ATOM 2839 N N . PHE B 1 20 ? 11.203 -6.994 38.314 1.00 24.78 139 PHE B N 1
ATOM 2840 C CA . PHE B 1 20 ? 10.931 -7.752 39.528 1.00 26.87 139 PHE B CA 1
ATOM 2841 C C . PHE B 1 20 ? 12.239 -7.994 40.257 1.00 27.49 139 PHE B C 1
ATOM 2842 O O . PHE B 1 20 ? 13.311 -7.939 39.657 1.00 27.49 139 PHE B O 1
ATOM 2859 N N . GLN B 1 21 ? 12.147 -8.244 41.557 1.00 28.73 140 GLN B N 1
ATOM 2860 C CA . GLN B 1 21 ? 13.331 -8.496 42.368 1.00 31.71 140 GLN B CA 1
ATOM 2861 C C . GLN B 1 21 ? 14.040 -9.782 41.944 1.00 33.32 140 GLN B C 1
ATOM 2862 O O . GLN B 1 21 ? 13.387 -10.798 41.697 1.00 35.13 140 GLN B O 1
ATOM 2876 N N . THR B 1 22 ? 15.369 -9.741 41.870 1.00 32.81 141 THR B N 1
ATOM 2877 C CA . THR B 1 22 ? 16.152 -10.918 41.489 1.00 34.40 141 THR B CA 1
ATOM 2878 C C . THR B 1 22 ? 16.712 -11.661 42.699 1.00 37.26 141 THR B C 1
ATOM 2879 O O . THR B 1 22 ? 17.072 -11.049 43.702 1.00 45.83 141 THR B O 1
ATOM 2890 N N . ASN B 1 26 ? 20.564 -6.999 44.613 1.00 32.41 145 ASN B N 1
ATOM 2891 C CA . ASN B 1 26 ? 19.384 -6.138 44.670 1.00 36.19 145 ASN B CA 1
ATOM 2892 C C . ASN B 1 26 ? 19.310 -5.210 43.445 1.00 32.49 145 ASN B C 1
ATOM 2893 O O . ASN B 1 26 ? 19.740 -4.053 43.491 1.00 29.43 145 ASN B O 1
ATOM 2904 N N . ASN B 1 27 ? 18.750 -5.741 42.357 1.00 32.37 146 ASN B N 1
ATOM 2905 C CA . ASN B 1 27 ? 18.667 -5.044 41.073 1.00 30.64 146 ASN B CA 1
ATOM 2906 C C . ASN B 1 27 ? 17.729 -3.843 41.098 1.00 29.41 146 ASN B C 1
ATOM 2907 O O . ASN B 1 27 ? 17.906 -2.897 40.330 1.00 28.90 146 ASN B O 1
ATOM 2918 N N . ILE B 1 28 ? 16.724 -3.893 41.967 1.00 28.94 147 ILE B N 1
ATOM 2919 C CA . ILE B 1 28 ? 15.738 -2.831 42.043 1.00 28.95 147 ILE B CA 1
ATOM 2920 C C . ILE B 1 28 ? 16.404 -1.586 42.583 1.00 28.81 147 ILE B C 1
ATOM 2921 O O . ILE B 1 28 ? 16.277 -0.503 42.003 1.00 27.87 147 ILE B O 1
ATOM 2937 N N . ARG B 1 29 ? 17.133 -1.739 43.684 1.00 29.53 148 ARG B N 1
ATOM 2938 C CA . ARG B 1 29 ? 17.814 -0.599 44.289 1.00 30.00 148 ARG B CA 1
ATOM 2939 C C . ARG B 1 29 ? 18.796 0.003 43.298 1.00 27.91 148 ARG B C 1
ATOM 2940 O O . ARG B 1 29 ? 18.897 1.224 43.180 1.00 27.15 148 ARG B O 1
ATOM 2961 N N . ASP B 1 30 ? 19.504 -0.855 42.572 1.00 27.67 149 ASP B N 1
ATOM 2962 C CA . ASP B 1 30 ? 20.473 -0.388 41.597 1.00 28.57 149 ASP B CA 1
ATOM 2963 C C . ASP B 1 30 ? 19.806 0.516 40.580 1.00 27.82 149 ASP B C 1
ATOM 2964 O O . ASP B 1 30 ? 20.326 1.584 40.263 1.00 27.58 149 ASP B O 1
ATOM 2973 N N . LEU B 1 31 ? 18.649 0.092 40.081 1.00 28.29 150 LEU B N 1
ATOM 2974 C CA . LEU B 1 31 ? 17.920 0.888 39.108 1.00 28.29 150 LEU B CA 1
ATOM 2975 C C . LEU B 1 31 ? 17.610 2.260 39.693 1.00 26.57 150 LEU B C 1
ATOM 2976 O O . LEU B 1 31 ? 17.821 3.278 39.038 1.00 26.74 150 LEU B O 1
ATOM 2992 N N . VAL B 1 32 ? 17.139 2.280 40.936 1.00 25.01 151 VAL B N 1
ATOM 2993 C CA . VAL B 1 32 ? 16.799 3.528 41.605 1.00 24.26 151 VAL B CA 1
ATOM 2994 C C . VAL B 1 32 ? 18.012 4.442 41.690 1.00 26.29 151 VAL B C 1
ATOM 2995 O O . VAL B 1 32 ? 17.953 5.610 41.300 1.00 25.98 151 VAL B O 1
ATOM 3008 N N . ARG B 1 33 ? 19.113 3.905 42.204 1.00 27.55 152 ARG B N 1
ATOM 3009 C CA . ARG B 1 33 ? 20.335 4.679 42.354 1.00 26.91 152 ARG B CA 1
ATOM 3010 C C . ARG B 1 33 ? 20.900 5.060 40.993 1.00 27.58 152 ARG B C 1
ATOM 3011 O O . ARG B 1 33 ? 21.329 6.201 40.786 1.00 26.92 152 ARG B O 1
ATOM 3032 N N . ARG B 1 34 ? 20.883 4.106 40.065 1.00 27.37 153 ARG B N 1
ATOM 3033 C CA . ARG B 1 34 ? 21.398 4.338 38.724 1.00 29.14 153 ARG B CA 1
ATOM 3034 C C . ARG B 1 34 ? 20.617 5.478 38.064 1.00 29.59 153 ARG B C 1
ATOM 3035 O O . ARG B 1 34 ? 21.181 6.296 37.336 1.00 29.37 153 ARG B O 1
ATOM 3056 N N . CYS B 1 35 ? 19.323 5.543 38.353 1.00 27.16 154 CYS B N 1
ATOM 3057 C CA . CYS B 1 35 ? 18.464 6.588 37.818 1.00 26.34 154 CYS B CA 1
ATOM 3058 C C . CYS B 1 35 ? 18.867 7.960 38.332 1.00 28.25 154 CYS B C 1
ATOM 3059 O O . CYS B 1 35 ? 18.847 8.947 37.595 1.00 28.71 154 CYS B O 1
ATOM 3067 N N . ILE B 1 36 ? 19.229 8.013 39.607 1.00 27.98 155 ILE B N 1
ATOM 3068 C CA . ILE B 1 36 ? 19.634 9.258 40.240 1.00 26.73 155 ILE B CA 1
ATOM 3069 C C . ILE B 1 36 ? 21.048 9.666 39.832 1.00 27.35 155 ILE B C 1
ATOM 3070 O O . ILE B 1 36 ? 21.314 10.835 39.587 1.00 28.03 155 ILE B O 1
ATOM 3086 N N . THR B 1 37 ? 21.956 8.702 39.764 1.00 28.91 156 THR B N 1
ATOM 3087 C CA . THR B 1 37 ? 23.352 9.008 39.463 1.00 29.13 156 THR B CA 1
ATOM 3088 C C . THR B 1 37 ? 23.584 9.336 37.990 1.00 29.56 156 THR B C 1
ATOM 3089 O O . THR B 1 37 ? 24.674 9.774 37.618 1.00 29.17 156 THR B O 1
ATOM 3100 N N . ARG B 1 38 ? 22.564 9.122 37.160 1.00 29.77 157 ARG B N 1
ATOM 3101 C CA . ARG B 1 38 ? 22.673 9.367 35.723 1.00 29.24 157 ARG B CA 1
ATOM 3102 C C . ARG B 1 38 ? 21.748 10.488 35.271 1.00 28.77 157 ARG B C 1
ATOM 3103 O O . ARG B 1 38 ? 21.588 10.718 34.076 1.00 29.63 157 ARG B O 1
ATOM 3112 N N . THR B 1 39 ? 21.127 11.180 36.221 1.00 28.30 158 THR B N 1
ATOM 3113 C CA . THR B 1 39 ? 20.335 12.363 35.890 1.00 29.46 158 THR B CA 1
ATOM 3114 C C . THR B 1 39 ? 21.263 13.532 35.548 1.00 29.69 158 THR B C 1
ATOM 3115 O O . THR B 1 39 ? 22.271 13.735 36.210 1.00 31.12 158 THR B O 1
ATOM 3126 N N . SER B 1 40 ? 20.915 14.297 34.518 1.00 29.76 159 SER B N 1
ATOM 3127 C CA . SER B 1 40 ? 21.810 15.320 33.986 1.00 30.21 159 SER B CA 1
ATOM 3128 C C . SER B 1 40 ? 21.415 16.728 34.401 1.00 32.66 159 SER B C 1
ATOM 3129 O O . SER B 1 40 ? 22.283 17.554 34.700 1.00 33.63 159 SER B O 1
ATOM 3137 N N . GLN B 1 41 ? 20.113 17.003 34.410 1.00 31.54 160 GLN B N 1
ATOM 3138 C CA . GLN B 1 41 ? 19.644 18.369 34.574 1.00 31.98 160 GLN B CA 1
ATOM 3139 C C . GLN B 1 41 ? 18.514 18.529 35.592 1.00 29.93 160 GLN B C 1
ATOM 3140 O O . GLN B 1 41 ? 18.532 19.474 36.378 1.00 30.23 160 GLN B O 1
ATOM 3154 N N . VAL B 1 42 ? 17.538 17.624 35.579 1.00 28.79 161 VAL B N 1
ATOM 3155 C CA . VAL B 1 42 ? 16.362 17.763 36.443 1.00 28.46 161 VAL B CA 1
ATOM 3156 C C . VAL B 1 42 ? 15.896 16.420 36.990 1.00 27.20 161 VAL B C 1
ATOM 3157 O O . VAL B 1 42 ? 15.838 15.427 36.260 1.00 27.00 161 VAL B O 1
ATOM 3170 N N . LEU B 1 43 ? 15.531 16.414 38.272 1.00 26.67 162 LEU B N 1
ATOM 3171 C CA . LEU B 1 43 ? 15.121 15.195 38.968 1.00 24.94 162 LEU B CA 1
ATOM 3172 C C . LEU B 1 43 ? 13.934 15.461 39.886 1.00 24.09 162 LEU B C 1
ATOM 3173 O O . LEU B 1 43 ? 14.078 16.085 40.937 1.00 24.13 162 LEU B O 1
ATOM 3189 N N . VAL B 1 44 ? 12.765 14.982 39.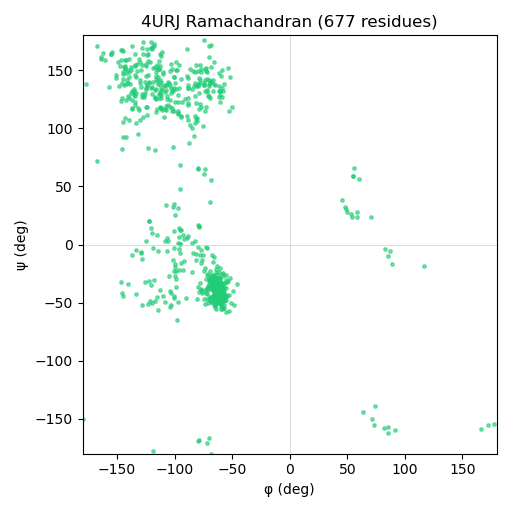473 1.00 23.33 163 VAL B N 1
ATOM 3190 C CA . VAL B 1 44 ? 11.534 15.142 40.240 1.00 22.75 163 VAL B CA 1
ATOM 3191 C C . VAL B 1 44 ? 11.178 13.837 40.950 1.00 20.72 163 VAL B C 1
ATOM 3192 O O . VAL B 1 44 ? 11.134 12.779 40.322 1.00 21.49 163 VAL B O 1
ATOM 3205 N N . ILE B 1 45 ? 10.904 13.925 42.249 1.00 20.81 164 ILE B N 1
ATOM 3206 C CA . ILE B 1 45 ? 10.686 12.746 43.074 1.00 19.24 164 ILE B CA 1
ATOM 3207 C C . ILE B 1 45 ? 9.509 12.925 44.007 1.00 20.21 164 ILE B C 1
ATOM 3208 O O . ILE B 1 45 ? 9.393 13.933 44.706 1.00 20.38 164 ILE B O 1
ATOM 3224 N N . LEU B 1 46 ? 8.649 11.917 44.018 1.00 20.00 165 LEU B N 1
ATOM 3225 C CA . LEU B 1 46 ? 7.556 11.827 44.973 1.00 21.05 165 LEU B CA 1
ATOM 3226 C C . LEU B 1 46 ? 7.846 10.654 45.898 1.00 22.14 165 LEU B C 1
ATOM 3227 O O . LEU B 1 46 ? 8.091 9.539 45.436 1.00 21.76 165 LEU B O 1
ATOM 3243 N N . MET B 1 47 ? 7.837 10.911 47.201 1.00 21.24 166 MET B N 1
ATOM 3244 C CA . MET B 1 47 ? 8.263 9.911 48.166 1.00 21.06 166 MET B CA 1
ATOM 3245 C C . MET B 1 47 ? 7.416 9.958 49.428 1.00 22.39 166 MET B C 1
ATOM 3246 O O . MET B 1 47 ? 6.910 11.015 49.807 1.00 23.72 166 MET B O 1
ATOM 3260 N N . ASP B 1 48 ? 7.280 8.807 50.081 1.00 21.77 167 ASP B N 1
ATOM 3261 C CA . ASP B 1 48 ? 6.478 8.700 51.295 1.00 22.15 167 ASP B CA 1
ATOM 3262 C C . ASP B 1 48 ? 7.366 8.655 52.534 1.00 22.92 167 ASP B C 1
ATOM 3263 O O . ASP B 1 48 ? 7.060 9.295 53.544 1.00 24.67 167 ASP B O 1
ATOM 3272 N N . VAL B 1 49 ? 8.469 7.910 52.444 1.00 21.75 168 VAL B N 1
ATOM 3273 C CA . VAL B 1 49 ? 9.407 7.762 53.559 1.00 21.51 168 VAL B CA 1
ATOM 3274 C C . VAL B 1 49 ? 10.851 7.867 53.078 1.00 22.01 168 VAL B C 1
ATOM 3275 O O . VAL B 1 49 ? 11.277 7.116 52.201 1.00 23.31 168 VAL B O 1
ATOM 3288 N N . PHE B 1 50 ? 11.604 8.788 53.666 1.00 22.02 169 PHE B N 1
ATOM 3289 C CA . PHE B 1 50 ? 12.961 9.058 53.221 1.00 22.18 169 PHE B CA 1
ATOM 3290 C C . PHE B 1 50 ? 13.913 9.087 54.415 1.00 23.25 169 PHE B C 1
ATOM 3291 O O . PHE B 1 50 ? 14.073 10.118 55.067 1.00 22.44 169 PHE B O 1
ATOM 3308 N N . THR B 1 51 ? 14.550 7.946 54.679 1.00 24.64 170 THR B N 1
ATOM 3309 C CA . THR B 1 51 ? 15.461 7.812 55.814 1.00 23.92 170 THR B CA 1
ATOM 3310 C C . THR B 1 51 ? 16.810 7.218 55.409 1.00 23.40 170 THR B C 1
ATOM 3311 O O . THR B 1 51 ? 17.725 7.155 56.223 1.00 26.55 170 THR B O 1
ATOM 3322 N N . ASP B 1 52 ? 16.935 6.791 54.157 1.00 23.13 171 ASP B N 1
ATOM 3323 C CA . ASP B 1 52 ? 18.167 6.171 53.678 1.00 24.43 171 ASP B CA 1
ATOM 3324 C C . ASP B 1 52 ? 19.185 7.236 53.284 1.00 25.11 171 ASP B C 1
ATOM 3325 O O . ASP B 1 52 ? 19.008 7.942 52.293 1.00 24.14 171 ASP B O 1
ATOM 3334 N N . VAL B 1 53 ? 20.257 7.335 54.066 1.00 26.27 172 VAL B N 1
ATOM 3335 C CA . VAL B 1 53 ? 21.277 8.354 53.853 1.00 26.14 172 VAL B CA 1
ATOM 3336 C C . VAL B 1 53 ? 21.947 8.168 52.498 1.00 25.70 172 VAL B C 1
ATOM 3337 O O . VAL B 1 53 ? 22.319 9.138 51.838 1.00 24.30 172 VAL B O 1
ATOM 3350 N N . GLU B 1 54 ? 22.092 6.920 52.077 1.00 26.80 173 GLU B N 1
ATOM 3351 C CA . GLU B 1 54 ? 22.811 6.625 50.848 1.00 27.43 173 GLU B CA 1
ATOM 3352 C C . GLU B 1 54 ? 22.098 7.211 49.636 1.00 26.01 173 GLU B C 1
ATOM 3353 O O . GLU B 1 54 ? 22.745 7.677 48.700 1.00 25.36 173 GLU B O 1
ATOM 3365 N N . ILE B 1 55 ? 20.766 7.187 49.656 1.00 26.61 174 ILE B N 1
ATOM 3366 C CA . ILE B 1 55 ? 19.977 7.727 48.552 1.00 24.16 174 ILE B CA 1
ATOM 3367 C C . ILE B 1 55 ? 20.057 9.236 48.564 1.00 23.11 174 ILE B C 1
ATOM 3368 O O . ILE B 1 55 ? 20.212 9.865 47.521 1.00 21.90 174 ILE B O 1
ATOM 3384 N N . PHE B 1 56 ? 19.958 9.821 49.751 1.00 22.53 175 PHE B N 1
ATOM 3385 C CA . PHE B 1 56 ? 20.090 11.262 49.862 1.00 23.34 175 PHE B CA 1
ATOM 3386 C C . PHE B 1 56 ? 21.488 11.724 49.447 1.00 22.16 175 PHE B C 1
ATOM 3387 O O . PHE B 1 56 ? 21.645 12.822 48.924 1.00 22.04 175 PHE B O 1
ATOM 3404 N N . CYS B 1 57 ? 22.491 10.881 49.673 1.00 23.23 176 CYS B N 1
ATOM 3405 C CA . CYS B 1 57 ? 23.860 11.183 49.262 1.00 23.21 176 CYS B CA 1
ATOM 3406 C C . CYS B 1 57 ? 24.005 11.158 47.748 1.00 23.72 176 CYS B C 1
ATOM 3407 O O . CYS B 1 57 ? 24.783 11.931 47.172 1.00 23.87 176 CYS B O 1
ATOM 3415 N N . ASP B 1 58 ? 23.269 10.252 47.109 1.00 24.02 177 ASP B N 1
ATOM 3416 C CA . ASP B 1 58 ? 23.217 10.203 45.656 1.00 23.55 177 ASP B CA 1
ATOM 3417 C C . ASP B 1 58 ? 22.577 11.482 45.142 1.00 22.48 177 ASP B C 1
ATOM 3418 O O . ASP B 1 58 ? 22.944 11.987 44.082 1.00 23.42 177 ASP B O 1
ATOM 3427 N N . ILE B 1 59 ? 21.624 12.009 45.903 1.00 23.13 178 ILE B N 1
ATOM 3428 C CA . ILE B 1 59 ? 20.935 13.227 45.502 1.00 22.40 178 ILE B CA 1
ATOM 3429 C C . ILE B 1 59 ? 21.848 14.437 45.662 1.00 22.26 178 ILE B C 1
ATOM 3430 O O . ILE B 1 59 ? 21.825 15.351 44.841 1.00 22.28 178 ILE B O 1
ATOM 3446 N N . LEU B 1 60 ? 22.647 14.445 46.721 1.00 21.80 179 LEU B N 1
ATOM 3447 C CA . LEU B 1 60 ? 23.577 15.538 46.959 1.00 22.55 179 LEU B CA 1
ATOM 3448 C C . LEU B 1 60 ? 24.588 15.591 45.834 1.00 23.66 179 LEU B C 1
ATOM 3449 O O . LEU B 1 60 ? 24.922 16.663 45.327 1.00 23.33 179 LEU B O 1
ATOM 3465 N N . GLU B 1 61 ? 25.056 14.418 45.429 1.00 24.06 180 GLU B N 1
ATOM 3466 C CA . GLU B 1 61 ? 26.028 14.322 44.354 1.00 26.12 180 GLU B CA 1
ATOM 3467 C C . GLU B 1 61 ? 25.440 14.936 43.086 1.00 24.83 180 GLU B C 1
ATOM 3468 O O . GLU B 1 61 ? 26.019 15.858 42.517 1.00 25.43 180 GLU B O 1
ATOM 3480 N N . ALA B 1 62 ? 24.278 14.441 42.668 1.00 24.69 181 ALA B N 1
ATOM 3481 C CA . ALA B 1 62 ? 23.621 14.924 41.453 1.00 26.82 181 ALA B CA 1
ATOM 3482 C C . ALA B 1 62 ? 23.387 16.426 41.520 1.00 25.94 181 ALA B C 1
ATOM 3483 O O . ALA B 1 62 ? 23.639 17.149 40.561 1.00 26.00 181 ALA B O 1
ATOM 3490 N N . ALA B 1 63 ? 22.917 16.878 42.677 1.00 25.67 182 ALA B N 1
ATOM 3491 C CA . ALA B 1 63 ? 22.584 18.281 42.898 1.00 25.62 182 ALA B CA 1
ATOM 3492 C C . ALA B 1 63 ? 23.792 19.208 42.848 1.00 25.38 182 ALA B C 1
ATOM 3493 O O . ALA B 1 63 ? 23.776 20.202 42.130 1.00 26.03 182 ALA B O 1
ATOM 3500 N N . ASN B 1 64 ? 24.827 18.872 43.621 1.00 27.22 183 ASN B N 1
ATOM 3501 C CA . ASN B 1 64 ? 25.963 19.772 43.856 1.00 26.16 183 ASN B CA 1
ATOM 3502 C C . ASN B 1 64 ? 27.198 19.497 43.000 1.00 26.72 183 ASN B C 1
ATOM 3503 O O . ASN B 1 64 ? 27.959 20.417 42.707 1.00 28.33 183 ASN B O 1
ATOM 3514 N N . LYS B 1 65 ? 27.408 18.241 42.617 1.00 27.66 184 LYS B N 1
ATOM 3515 C CA . LYS B 1 65 ? 28.559 17.874 41.786 1.00 31.13 184 LYS B CA 1
ATOM 3516 C C . LYS B 1 65 ? 28.184 17.904 40.303 1.00 30.71 184 LYS B C 1
ATOM 3517 O O . LYS B 1 65 ? 29.050 18.005 39.437 1.00 37.69 184 LYS B O 1
ATOM 3526 N N . ARG B 1 66 ? 26.886 17.799 40.029 1.00 30.80 185 ARG B N 1
ATOM 3527 C CA . ARG B 1 66 ? 26.329 17.995 38.690 1.00 29.88 185 ARG B CA 1
ATOM 3528 C C . ARG B 1 66 ? 25.328 19.142 38.745 1.00 30.78 185 ARG B C 1
ATOM 3529 O O . ARG B 1 66 ? 24.953 19.584 39.826 1.00 31.97 185 ARG B O 1
ATOM 3550 N N . GLY B 1 67 ? 24.880 19.628 37.598 1.00 32.26 186 GLY B N 1
ATOM 3551 C CA . GLY B 1 67 ? 24.004 20.794 37.587 1.00 39.96 186 GLY B CA 1
ATOM 3552 C C . GLY B 1 67 ? 22.542 20.498 37.901 1.00 38.34 186 GLY B C 1
ATOM 3553 O O . GLY B 1 67 ? 21.663 21.327 37.640 1.00 35.20 186 GLY B O 1
ATOM 3557 N N . VAL B 1 68 ? 22.283 19.324 38.476 1.00 33.87 187 VAL B N 1
ATOM 3558 C CA . VAL B 1 68 ? 20.919 18.819 38.620 1.00 30.67 187 VAL B CA 1
ATOM 3559 C C . VAL B 1 68 ? 20.119 19.586 39.655 1.00 31.09 187 VAL B C 1
ATOM 3560 O O . VAL B 1 68 ? 20.545 19.732 40.797 1.00 28.47 187 VAL B O 1
ATOM 3573 N N . PHE B 1 69 ? 18.944 20.055 39.250 1.00 32.53 188 PHE B N 1
ATOM 3574 C CA . PHE B 1 69 ? 17.987 20.608 40.193 1.00 30.89 188 PHE B CA 1
ATOM 3575 C C . PHE B 1 69 ? 17.067 19.493 40.661 1.00 29.05 188 PHE B C 1
ATOM 3576 O O . PHE B 1 69 ? 16.463 18.790 39.851 1.00 28.54 188 PHE B O 1
ATOM 3593 N N . VAL B 1 70 ? 16.986 19.327 41.976 1.00 29.04 189 VAL B N 1
ATOM 3594 C CA . VAL B 1 70 ? 16.225 18.241 42.573 1.00 27.22 189 VAL B CA 1
ATOM 3595 C C . VAL B 1 70 ? 15.075 18.798 43.386 1.00 26.50 189 VAL B C 1
ATOM 3596 O O . VAL B 1 70 ? 15.267 19.625 44.275 1.00 27.04 189 VAL B O 1
ATOM 3609 N N . CYS B 1 71 ? 13.877 18.334 43.069 1.00 24.81 190 CYS B N 1
ATOM 3610 C CA . CYS B 1 71 ? 12.705 18.665 43.848 1.00 24.29 190 CYS B CA 1
ATOM 3611 C C . CYS B 1 71 ? 12.104 17.384 44.386 1.00 23.07 190 CYS B C 1
ATOM 3612 O O . CYS B 1 71 ? 11.878 16.432 43.636 1.00 24.37 190 CYS B O 1
ATOM 3620 N N . VAL B 1 72 ? 11.854 17.365 45.688 1.00 22.47 191 VAL B N 1
ATOM 3621 C CA . VAL B 1 72 ? 11.341 16.179 46.338 1.00 22.14 191 VAL B CA 1
ATOM 3622 C C . VAL B 1 72 ? 10.058 16.519 47.062 1.00 23.34 191 VAL B C 1
ATOM 3623 O O . VAL B 1 72 ? 10.046 17.361 47.960 1.00 22.88 191 VAL B O 1
ATOM 3636 N N . LEU B 1 73 ? 8.978 15.866 46.646 1.00 22.64 192 LEU B N 1
ATOM 3637 C CA . LEU B 1 73 ? 7.716 15.954 47.350 1.00 21.90 192 LEU B CA 1
ATOM 3638 C C . LEU B 1 73 ? 7.656 14.786 48.301 1.00 22.36 192 LEU B C 1
ATOM 3639 O O . LEU B 1 73 ? 7.572 13.640 47.873 1.00 21.59 192 LEU B O 1
ATOM 3655 N N . LEU B 1 74 ? 7.738 15.084 49.593 1.00 22.73 193 LEU B N 1
ATOM 3656 C CA . LEU B 1 74 ? 7.737 14.058 50.626 1.00 23.46 193 LEU B CA 1
ATOM 3657 C C . LEU B 1 74 ? 6.423 14.085 51.382 1.00 24.14 193 LEU B C 1
ATOM 3658 O O . LEU B 1 74 ? 5.918 15.157 51.709 1.00 25.13 193 LEU B O 1
ATOM 3674 N N . ASP B 1 75 ? 5.875 12.906 51.656 1.00 24.25 194 ASP B N 1
ATOM 3675 C CA . ASP B 1 75 ? 4.640 12.797 52.428 1.00 25.61 194 ASP B CA 1
ATOM 3676 C C . ASP B 1 75 ? 4.819 13.386 53.817 1.00 26.44 194 ASP B C 1
ATOM 3677 O O . ASP B 1 75 ? 5.757 13.025 54.524 1.00 26.74 194 ASP B O 1
ATOM 3686 N N . GLN B 1 76 ? 3.906 14.276 54.204 1.00 27.33 195 GLN B N 1
ATOM 3687 C CA . GLN B 1 76 ? 3.993 14.988 55.477 1.00 27.46 195 GLN B CA 1
ATOM 3688 C C . GLN B 1 76 ? 4.343 14.063 56.645 1.00 28.05 195 GLN B C 1
ATOM 3689 O O . GLN B 1 76 ? 5.045 14.465 57.577 1.00 26.38 195 GLN B O 1
ATOM 3703 N N . GLY B 1 77 ? 3.867 12.823 56.587 1.00 27.51 196 GLY B N 1
ATOM 3704 C CA . GLY B 1 77 ? 4.042 11.894 57.689 1.00 27.23 196 GLY B CA 1
ATOM 3705 C C . GLY B 1 77 ? 5.466 11.395 57.844 1.00 24.62 196 GLY B C 1
ATOM 3706 O O . GLY B 1 77 ? 5.768 10.648 58.779 1.00 22.44 196 GLY B O 1
ATOM 3710 N N . GLY B 1 78 ? 6.336 11.809 56.929 1.00 23.74 197 GLY B N 1
ATOM 3711 C CA . GLY B 1 78 ? 7.706 11.337 56.903 1.00 24.75 197 GLY B CA 1
ATOM 3712 C C . GLY B 1 78 ? 8.726 12.457 56.938 1.00 23.38 197 GLY B C 1
ATOM 3713 O O . GLY B 1 78 ? 9.925 12.203 56.863 1.00 24.77 197 GLY B O 1
ATOM 3717 N N . VAL B 1 79 ? 8.261 13.696 57.047 1.00 23.32 198 VAL B N 1
ATOM 3718 C CA . VAL B 1 79 ? 9.168 14.835 57.106 1.00 24.37 198 VAL B CA 1
ATOM 3719 C C . VAL B 1 79 ? 10.024 14.760 58.367 1.00 22.93 198 VAL B C 1
ATOM 3720 O O . VAL B 1 79 ? 11.203 15.109 58.344 1.00 22.34 198 VAL B O 1
ATOM 3733 N N . LYS B 1 80 ? 9.423 14.283 59.453 1.00 23.20 199 LYS B N 1
ATOM 3734 C CA . LYS B 1 80 ? 10.096 14.193 60.748 1.00 23.33 199 LYS B CA 1
ATOM 3735 C C . LYS B 1 80 ? 11.355 13.334 60.697 1.00 24.16 199 LYS B C 1
ATOM 3736 O O . LYS B 1 80 ? 12.435 13.800 61.070 1.00 25.00 199 LYS B O 1
ATOM 3745 N N . LEU B 1 81 ? 11.220 12.087 60.248 1.00 23.30 200 LEU B N 1
ATOM 3746 C CA . LEU B 1 81 ? 12.361 11.179 60.225 1.00 24.15 200 LEU B CA 1
ATOM 3747 C C . LEU B 1 81 ? 13.354 11.581 59.140 1.00 24.41 200 LEU B C 1
ATOM 3748 O O . LEU B 1 81 ? 14.551 11.299 59.259 1.00 25.11 200 LEU B O 1
ATOM 3764 N N . PHE B 1 82 ? 12.865 12.244 58.094 1.00 22.59 201 PHE B N 1
ATOM 3765 C CA . PHE B 1 82 ? 13.745 12.803 57.072 1.00 21.85 201 PHE B CA 1
ATOM 3766 C C . PHE B 1 82 ? 14.623 13.910 57.672 1.00 25.12 201 PHE B C 1
ATOM 3767 O O . PHE B 1 82 ? 15.809 14.033 57.341 1.00 23.08 201 PHE B O 1
ATOM 3784 N N . GLN B 1 83 ? 14.025 14.713 58.551 1.00 25.87 202 GLN B N 1
ATOM 3785 C CA . GLN B 1 83 ? 14.728 15.803 59.214 1.00 26.63 202 GLN B CA 1
ATOM 3786 C C . GLN B 1 83 ? 15.805 15.257 60.161 1.00 28.10 202 GLN B C 1
ATOM 3787 O O . GLN B 1 83 ? 16.929 15.764 60.185 1.00 27.07 202 GLN B O 1
ATOM 3801 N N . GLU B 1 84 ? 15.460 14.223 60.931 1.00 27.87 203 GLU B N 1
ATOM 3802 C CA . GLU B 1 84 ? 16.419 13.582 61.833 1.00 26.85 203 GLU B CA 1
ATOM 3803 C C . GLU B 1 84 ? 17.597 13.028 61.043 1.00 26.61 203 GLU B C 1
ATOM 3804 O O . GLU B 1 84 ? 18.747 13.148 61.467 1.00 29.19 203 GLU B O 1
ATOM 3816 N N . MET B 1 85 ? 17.312 12.434 59.888 1.00 25.53 204 MET B N 1
ATOM 3817 C CA . MET B 1 85 ? 18.370 11.943 59.018 1.00 25.88 204 MET B CA 1
ATOM 3818 C C . MET B 1 85 ? 19.323 13.070 58.642 1.00 27.61 204 MET B C 1
ATOM 3819 O O . MET B 1 85 ? 20.530 12.942 58.802 1.00 32.87 204 MET B O 1
ATOM 3833 N N . CYS B 1 86 ? 18.773 14.172 58.146 1.00 28.02 205 CYS B N 1
ATOM 3834 C CA . CYS B 1 86 ? 19.582 15.315 57.746 1.00 27.79 205 CYS B CA 1
ATOM 3835 C C . CYS B 1 86 ? 20.441 15.807 58.895 1.00 29.05 205 CYS B C 1
ATOM 3836 O O . CYS B 1 86 ? 21.627 16.072 58.728 1.00 30.69 205 CYS B O 1
ATOM 3844 N N . ASP B 1 87 ? 19.836 15.922 60.067 1.00 28.68 206 ASP B N 1
ATOM 3845 C CA . ASP B 1 87 ? 20.544 16.442 61.220 1.00 30.40 206 ASP B CA 1
ATOM 3846 C C . ASP B 1 87 ? 21.644 15.484 61.655 1.00 31.99 206 ASP B C 1
ATOM 3847 O O . ASP B 1 87 ? 22.730 15.917 62.059 1.00 30.58 206 ASP B O 1
ATOM 3856 N N . LYS B 1 88 ? 21.367 14.186 61.548 1.00 32.69 207 LYS B N 1
ATOM 3857 C CA . LYS B 1 88 ? 22.325 13.165 61.955 1.00 32.22 207 LYS B CA 1
ATOM 3858 C C . LYS B 1 88 ? 23.633 13.363 61.207 1.00 31.46 207 LYS B C 1
ATOM 3859 O O . LYS B 1 88 ? 24.701 13.369 61.811 1.00 36.60 207 LYS B O 1
ATOM 3878 N N . VAL B 1 89 ? 23.540 13.552 59.895 1.00 29.81 208 VAL B N 1
ATOM 3879 C CA . VAL B 1 89 ? 24.726 13.727 59.062 1.00 30.85 208 VAL B CA 1
ATOM 3880 C C . VAL B 1 89 ? 25.063 15.202 58.833 1.00 30.16 208 VAL B C 1
ATOM 3881 O O . VAL B 1 89 ? 25.878 15.534 57.962 1.00 28.21 208 VAL B O 1
ATOM 3894 N N . GLN B 1 90 ? 24.415 16.071 59.611 1.00 30.65 209 GLN B N 1
ATOM 3895 C CA . GLN B 1 90 ? 24.660 17.518 59.599 1.00 29.70 209 GLN B CA 1
ATOM 3896 C C . GLN B 1 90 ? 24.529 18.152 58.219 1.00 28.49 209 GLN B C 1
ATOM 3897 O O . GLN B 1 90 ? 25.466 18.759 57.705 1.00 28.14 209 GLN B O 1
ATOM 3911 N N . ILE B 1 91 ? 23.348 18.005 57.632 1.00 29.46 210 ILE B N 1
ATOM 3912 C CA . ILE B 1 91 ? 23.003 18.713 56.408 1.00 30.02 210 ILE B CA 1
ATOM 3913 C C . ILE B 1 91 ? 22.734 20.170 56.752 1.00 29.21 210 ILE B C 1
ATOM 3914 O O . ILE B 1 91 ? 22.078 20.466 57.753 1.00 29.33 210 ILE B O 1
ATOM 3930 N N . SER B 1 92 ? 23.243 21.072 55.921 1.00 29.08 211 SER B N 1
ATOM 3931 C CA . SER B 1 92 ? 23.059 22.502 56.130 1.00 30.35 211 SER B CA 1
ATOM 3932 C C . SER B 1 92 ? 22.345 23.114 54.935 1.00 31.51 211 SER B C 1
ATOM 3933 O O . SER B 1 92 ? 22.106 22.438 53.933 1.00 29.75 211 SER B O 1
ATOM 3941 N N . ASP B 1 93 ? 22.011 24.397 55.049 1.00 32.65 212 ASP B N 1
ATOM 3942 C CA . ASP B 1 93 ? 21.367 25.127 53.963 1.00 30.48 212 ASP B CA 1
ATOM 3943 C C . ASP B 1 93 ? 22.281 25.195 52.748 1.00 29.38 212 ASP B C 1
ATOM 3944 O O . ASP B 1 93 ? 21.820 25.328 51.618 1.00 28.57 212 ASP B O 1
ATOM 3953 N N . SER B 1 94 ? 23.583 25.100 52.990 1.00 28.93 213 SER B N 1
ATOM 3954 C CA . SER B 1 94 ? 24.554 25.193 51.914 1.00 28.99 213 SER B CA 1
ATOM 3955 C C . SER B 1 94 ? 24.504 23.955 51.040 1.00 28.66 213 SER B C 1
ATOM 3956 O O . SER B 1 94 ? 24.877 24.005 49.869 1.00 28.26 213 SER B O 1
ATOM 3964 N N . HIS B 1 95 ? 24.052 22.845 51.619 1.00 28.06 214 HIS B N 1
ATOM 3965 C CA . HIS B 1 95 ? 23.931 21.594 50.881 1.00 28.07 214 HIS B CA 1
ATOM 3966 C C . HIS B 1 95 ? 22.842 21.698 49.819 1.00 27.11 214 HIS B C 1
ATOM 3967 O O . HIS B 1 95 ? 22.921 21.058 48.772 1.00 26.83 214 HIS B O 1
ATOM 3980 N N . LEU B 1 96 ? 21.840 22.527 50.090 1.00 26.61 215 LEU B N 1
ATOM 3981 C CA . LEU B 1 96 ? 20.593 22.507 49.334 1.00 27.31 215 LEU B CA 1
ATOM 3982 C C . LEU B 1 96 ? 20.424 23.700 48.390 1.00 27.87 215 LEU B C 1
ATOM 3983 O O . LEU B 1 96 ? 19.310 24.169 48.167 1.00 26.17 215 LEU B O 1
ATOM 3999 N N . LYS B 1 97 ? 21.525 24.179 47.822 1.00 29.65 216 LYS B N 1
ATOM 4000 C CA . LYS B 1 97 ? 21.463 25.322 46.920 1.00 31.43 216 LYS B CA 1
ATOM 4001 C C . LYS B 1 97 ? 20.615 24.973 45.692 1.00 31.68 216 LYS B C 1
ATOM 4002 O O . LYS B 1 97 ? 19.917 25.830 45.147 1.00 32.50 216 LYS B O 1
ATOM 4008 N N . ASN B 1 98 ? 20.667 23.704 45.283 1.00 30.79 217 ASN B N 1
ATOM 4009 C CA . ASN B 1 98 ? 19.939 23.218 44.104 1.00 31.81 217 ASN B CA 1
ATOM 4010 C C . ASN B 1 98 ? 18.975 22.074 44.429 1.00 29.70 217 ASN B C 1
ATOM 4011 O O . ASN B 1 98 ? 18.572 21.319 43.545 1.00 29.01 217 ASN B O 1
ATOM 4022 N N . ILE B 1 99 ? 18.617 21.955 45.704 1.00 28.83 218 ILE B N 1
ATOM 4023 C CA . ILE B 1 99 ? 17.690 20.928 46.168 1.00 26.58 218 ILE B CA 1
ATOM 4024 C C . ILE B 1 99 ? 16.518 21.581 46.893 1.00 28.40 218 ILE B C 1
ATOM 4025 O O . ILE B 1 99 ? 16.709 22.500 47.698 1.00 28.44 218 ILE B O 1
ATOM 4041 N N . SER B 1 100 ? 15.312 21.089 46.612 1.00 28.62 219 SER B N 1
ATOM 4042 C CA . SER B 1 100 ? 14.087 21.631 47.191 1.00 25.63 219 SER B CA 1
ATOM 4043 C C . SER B 1 100 ? 13.216 20.520 47.779 1.00 25.59 219 SER B C 1
ATOM 4044 O O . SER B 1 100 ? 12.610 19.749 47.043 1.00 26.83 219 SER B O 1
ATOM 4052 N N . ILE B 1 101 ? 13.164 20.440 49.105 1.00 25.32 220 ILE B N 1
ATOM 4053 C CA . ILE B 1 101 ? 12.346 19.443 49.787 1.00 23.90 220 ILE B CA 1
ATOM 4054 C C . ILE B 1 101 ? 11.054 20.084 50.264 1.00 25.39 220 ILE B C 1
ATOM 4055 O O . ILE B 1 101 ? 11.077 20.961 51.129 1.00 25.46 220 ILE B O 1
ATOM 4071 N N . ARG B 1 102 ? 9.932 19.634 49.706 1.00 26.13 221 ARG B N 1
ATOM 4072 C CA . ARG B 1 102 ? 8.625 20.194 50.031 1.00 26.11 221 ARG B CA 1
ATOM 4073 C C . ARG B 1 102 ? 7.714 19.128 50.634 1.00 25.07 221 ARG B C 1
ATOM 4074 O O . ARG B 1 102 ? 7.867 17.939 50.359 1.00 24.61 221 ARG B O 1
ATOM 4095 N N . SER B 1 103 ? 6.780 19.564 51.472 1.00 26.13 222 SER B N 1
ATOM 4096 C CA . SER B 1 103 ? 5.840 18.663 52.127 1.00 25.42 222 SER B CA 1
ATOM 4097 C C . SER B 1 103 ? 4.501 18.644 51.400 1.00 28.74 222 SER B C 1
ATOM 4098 O O . SER B 1 103 ? 3.950 19.692 51.059 1.00 28.32 222 SER B O 1
ATOM 4106 N N . VAL B 1 104 ? 3.980 17.444 51.181 1.00 28.35 223 VAL B N 1
ATOM 4107 C CA . VAL B 1 104 ? 2.684 17.263 50.545 1.00 27.52 223 VAL B CA 1
ATOM 4108 C C . VAL B 1 104 ? 1.886 16.243 51.347 1.00 28.49 223 VAL B C 1
ATOM 4109 O O . VAL B 1 104 ? 2.449 15.280 51.872 1.00 27.98 223 VAL B O 1
ATOM 4122 N N . GLU B 1 105 ? 0.576 16.454 51.436 1.00 31.03 224 GLU B N 1
ATOM 4123 C CA . GLU B 1 105 ? -0.280 15.611 52.263 1.00 31.77 224 GLU B CA 1
ATOM 4124 C C . GLU B 1 105 ? -1.602 15.314 51.571 1.00 33.43 224 GLU B C 1
ATOM 4125 O O . GLU B 1 105 ? -2.104 16.130 50.802 1.00 35.58 224 GLU B O 1
ATOM 4137 N N . GLY B 1 106 ? -2.156 14.136 51.846 1.00 33.64 225 GLY B N 1
ATOM 4138 C CA . GLY B 1 106 ? -3.405 13.715 51.238 1.00 33.77 225 GLY B CA 1
ATOM 4139 C C . GLY B 1 106 ? -4.593 14.479 51.787 1.00 35.32 225 GLY B C 1
ATOM 4140 O O . GLY B 1 106 ? -4.427 15.460 52.518 1.00 37.07 225 GLY B O 1
ATOM 4144 N N . GLU B 1 107 ? -5.794 14.039 51.429 1.00 35.61 226 GLU B N 1
ATOM 4145 C CA . GLU B 1 107 ? -7.014 14.697 51.882 1.00 38.11 226 GLU B CA 1
ATOM 4146 C C . GLU B 1 107 ? -7.171 14.544 53.394 1.00 36.90 226 GLU B C 1
ATOM 4147 O O . GLU B 1 107 ? -6.592 13.639 53.991 1.00 35.81 226 GLU B O 1
ATOM 4159 N N . ILE B 1 108 ? -7.937 15.442 54.010 1.00 36.80 227 ILE B N 1
ATOM 4160 C CA . ILE B 1 108 ? -8.101 15.445 55.463 1.00 35.39 227 ILE B CA 1
ATOM 4161 C C . ILE B 1 108 ? -9.254 14.547 55.877 1.00 34.43 227 ILE B C 1
ATOM 4162 O O . ILE B 1 108 ? -10.314 14.552 55.255 1.00 35.74 227 ILE B O 1
ATOM 4178 N N . TYR B 1 109 ? -9.036 13.780 56.939 1.00 32.64 228 TYR B N 1
ATOM 4179 C CA . TYR B 1 109 ? -10.039 12.856 57.440 1.00 32.73 228 TYR B CA 1
ATOM 4180 C C . TYR B 1 109 ? -9.965 12.794 58.958 1.00 32.91 228 TYR B C 1
ATOM 4181 O O . TYR B 1 109 ? -8.999 13.277 59.549 1.00 33.48 228 TYR B O 1
ATOM 4199 N N . CYS B 1 110 ? -10.991 12.218 59.584 1.00 31.08 229 CYS B N 1
ATOM 4200 C CA . CYS B 1 110 ? -11.058 12.139 61.041 1.00 31.02 229 CYS B CA 1
ATOM 4201 C C . CYS B 1 110 ? -10.621 10.782 61.558 1.00 32.05 229 CYS B C 1
ATOM 4202 O O . CYS B 1 110 ? -11.187 9.751 61.194 1.00 35.33 229 CYS B O 1
ATOM 4210 N N . ALA B 1 111 ? -9.612 10.781 62.416 1.00 31.76 230 ALA B N 1
ATOM 4211 C CA . ALA B 1 111 ? -9.215 9.558 63.088 1.00 31.54 230 ALA B CA 1
ATOM 4212 C C . ALA B 1 111 ? -10.293 9.177 64.090 1.00 31.38 230 ALA B C 1
ATOM 4213 O O . ALA B 1 111 ? -11.213 9.945 64.345 1.00 31.61 230 ALA B O 1
ATOM 4220 N N . LYS B 1 112 ? -10.178 7.986 64.656 1.00 32.27 231 LYS B N 1
ATOM 4221 C CA . LYS B 1 112 ? -11.149 7.530 65.633 1.00 31.36 231 LYS B CA 1
ATOM 4222 C C . LYS B 1 112 ? -11.093 8.405 66.881 1.00 31.08 231 LYS B C 1
ATOM 4223 O O . LYS B 1 112 ? -12.096 8.601 67.556 1.00 30.14 231 LYS B O 1
ATOM 4242 N N . SER B 1 113 ? -9.922 8.961 67.167 1.00 32.53 232 SER B N 1
ATOM 4243 C CA . SER B 1 113 ? -9.765 9.831 68.324 1.00 32.56 232 SER B CA 1
ATOM 4244 C C . SER B 1 113 ? -10.436 11.191 68.114 1.00 33.59 232 SER B C 1
ATOM 4245 O O . SER B 1 113 ? -10.422 12.046 69.002 1.00 37.26 232 SER B O 1
ATOM 4253 N N . GLY B 1 114 ? -11.011 11.395 66.934 1.00 32.46 233 GLY B N 1
ATOM 4254 C CA . GLY B 1 114 ? -11.625 12.667 66.603 1.00 32.77 233 GLY B CA 1
ATOM 4255 C C . GLY B 1 114 ? -10.629 13.624 65.978 1.00 33.83 233 GLY B C 1
ATOM 4256 O O . GLY B 1 114 ? -11.018 14.614 65.354 1.00 34.60 233 GLY B O 1
ATOM 4260 N N . ARG B 1 115 ? -9.342 13.327 66.140 1.00 34.52 234 ARG B N 1
ATOM 4261 C CA . ARG B 1 115 ? -8.291 14.183 65.602 1.00 36.05 234 ARG B CA 1
ATOM 4262 C C . ARG B 1 115 ? -8.262 14.106 64.083 1.00 34.53 234 ARG B C 1
ATOM 4263 O O . ARG B 1 115 ? -8.480 13.038 63.503 1.00 33.78 234 ARG B O 1
ATOM 4284 N N . LYS B 1 116 ? -8.019 15.249 63.445 1.00 33.22 235 LYS B N 1
ATOM 4285 C CA . LYS B 1 116 ? -7.918 15.306 61.992 1.00 32.43 235 LYS B CA 1
ATOM 4286 C C . LYS B 1 116 ? -6.511 14.952 61.553 1.00 31.26 235 LYS B C 1
ATOM 4287 O O . LYS B 1 116 ? -5.537 15.430 62.123 1.00 31.39 235 LYS B O 1
ATOM 4306 N N . PHE B 1 117 ? -6.422 14.086 60.551 1.00 31.26 236 PHE B N 1
ATOM 4307 C CA . PHE B 1 117 ? -5.148 13.650 60.007 1.00 30.70 236 PHE B CA 1
ATOM 4308 C C . PHE B 1 117 ? -5.184 13.764 58.493 1.00 31.50 236 PHE B C 1
ATOM 4309 O O . PHE B 1 117 ? -6.259 13.798 57.894 1.00 32.15 236 PHE B O 1
ATOM 4326 N N . ALA B 1 118 ? -4.010 13.819 57.876 1.00 31.44 237 ALA B N 1
ATOM 4327 C CA . ALA B 1 118 ? -3.921 13.816 56.423 1.00 32.85 237 ALA B CA 1
ATOM 4328 C C . ALA B 1 118 ? -3.657 12.402 55.907 1.00 32.78 237 ALA B C 1
ATOM 4329 O O . ALA B 1 118 ? -2.811 11.688 56.440 1.00 31.43 237 ALA B O 1
ATOM 4336 N N . GLY B 1 119 ? -4.391 12.003 54.872 1.00 33.25 238 GLY B N 1
ATOM 4337 C CA . GLY B 1 119 ? -4.169 10.721 54.237 1.00 31.90 238 GLY B CA 1
ATOM 4338 C C . GLY B 1 119 ? -2.750 10.631 53.714 1.00 32.71 238 GLY B C 1
ATOM 4339 O O . GLY B 1 119 ? -2.144 11.643 53.356 1.00 34.62 238 GLY B O 1
ATOM 4343 N N . GLN B 1 120 ? -2.213 9.419 53.678 1.00 31.31 239 GLN B N 1
ATOM 4344 C CA . GLN B 1 120 ? -0.861 9.205 53.187 1.00 29.51 239 GLN B CA 1
ATOM 4345 C C . GLN B 1 120 ? -0.814 9.150 51.662 1.00 29.52 239 GLN B C 1
ATOM 4346 O O . GLN B 1 120 ? -1.672 8.533 51.027 1.00 29.27 239 GLN B O 1
ATOM 4360 N N . ILE B 1 121 ? 0.184 9.813 51.084 1.00 28.54 240 ILE B N 1
ATOM 4361 C CA . ILE B 1 121 ? 0.503 9.636 49.675 1.00 28.49 240 ILE B CA 1
ATOM 4362 C C . ILE B 1 121 ? 1.409 8.421 49.538 1.00 29.44 240 ILE B C 1
ATOM 4363 O O . ILE B 1 121 ? 2.615 8.496 49.788 1.00 27.31 240 ILE B O 1
ATOM 4379 N N . ARG B 1 122 ? 0.808 7.302 49.147 1.00 30.35 241 ARG B N 1
ATOM 4380 C CA . ARG B 1 122 ? 1.530 6.055 48.950 1.00 27.75 241 ARG B CA 1
ATOM 4381 C C . ARG B 1 122 ? 2.153 6.001 47.553 1.00 26.89 241 ARG B C 1
ATOM 4382 O O . ARG B 1 122 ? 2.917 5.088 47.246 1.00 27.12 241 ARG B O 1
ATOM 4403 N N . GLU B 1 123 ? 1.819 6.979 46.712 1.00 27.76 242 GLU B N 1
ATOM 4404 C CA . GLU B 1 123 ? 2.432 7.123 45.388 1.00 27.31 242 GLU B CA 1
ATOM 4405 C C . GLU B 1 123 ? 3.927 7.338 45.513 1.00 26.71 242 GLU B C 1
ATOM 4406 O O . GLU B 1 123 ? 4.364 8.193 46.279 1.00 26.48 242 GLU B O 1
ATOM 4418 N N . LYS B 1 124 ? 4.702 6.587 44.739 1.00 24.75 243 LYS B N 1
ATOM 4419 C CA . LYS B 1 124 ? 6.150 6.728 44.729 1.00 23.70 243 LYS B CA 1
ATOM 4420 C C . LYS B 1 124 ? 6.613 6.678 43.284 1.00 24.99 243 LYS B C 1
ATOM 4421 O O . LYS B 1 124 ? 6.405 5.673 42.600 1.00 27.92 243 LYS B O 1
ATOM 4440 N N . PHE B 1 125 ? 7.217 7.758 42.802 1.00 22.31 244 PHE B N 1
ATOM 4441 C CA . PHE B 1 125 ? 7.816 7.726 41.480 1.00 21.42 244 PHE B CA 1
ATOM 4442 C C . PHE B 1 125 ? 8.937 8.745 41.368 1.00 21.00 244 PHE B C 1
ATOM 4443 O O . PHE B 1 125 ? 9.085 9.618 42.212 1.00 19.84 244 PHE B O 1
ATOM 4460 N N . ILE B 1 126 ? 9.732 8.593 40.317 1.00 20.37 245 ILE B N 1
ATOM 4461 C CA . ILE B 1 126 ? 10.846 9.475 40.033 1.00 21.09 245 ILE B CA 1
ATOM 4462 C C . ILE B 1 126 ? 10.787 9.840 38.563 1.00 21.01 245 ILE B C 1
ATOM 4463 O O . ILE B 1 126 ? 10.661 8.960 37.714 1.00 21.68 245 ILE B O 1
ATOM 4479 N N . ILE B 1 127 ? 10.876 11.130 38.262 1.00 21.81 246 ILE B N 1
ATOM 4480 C CA . ILE B 1 127 ? 10.955 11.580 36.879 1.00 23.85 246 ILE B CA 1
ATOM 4481 C C . ILE B 1 127 ? 12.336 12.180 36.648 1.00 23.65 246 ILE B C 1
ATOM 4482 O O . ILE B 1 127 ? 12.706 13.163 37.290 1.00 23.77 246 ILE B O 1
ATOM 4498 N N . SER B 1 128 ? 13.091 11.577 35.734 1.00 23.91 247 SER B N 1
ATOM 4499 C CA . SER B 1 128 ? 14.458 12.001 35.451 1.00 25.90 247 SER B CA 1
ATOM 4500 C C . SER B 1 128 ? 14.565 12.697 34.098 1.00 25.09 247 SER B C 1
ATOM 4501 O O . SER B 1 128 ? 14.321 12.087 33.055 1.00 25.34 247 SER B O 1
ATOM 4509 N N . ASP B 1 129 ? 14.931 13.975 34.126 1.00 26.28 248 ASP B N 1
ATOM 4510 C CA . ASP B 1 129 ? 15.185 14.745 32.908 1.00 27.38 248 ASP B CA 1
ATOM 4511 C C . ASP B 1 129 ? 13.981 14.797 31.961 1.00 24.54 248 ASP B C 1
ATOM 4512 O O . ASP B 1 129 ? 14.143 14.945 30.747 1.00 24.19 248 ASP B O 1
ATOM 4521 N N . TRP B 1 130 ? 12.781 14.690 32.520 1.00 24.01 249 TRP B N 1
ATOM 4522 C CA . TRP B 1 130 ? 11.562 14.631 31.716 1.00 26.23 249 TRP B CA 1
ATOM 4523 C C . TRP B 1 130 ? 11.721 13.659 30.542 1.00 26.78 249 TRP B C 1
ATOM 4524 O O . TRP B 1 130 ? 11.240 13.923 29.438 1.00 27.59 249 TRP B O 1
ATOM 4545 N N . ARG B 1 131 ? 12.413 12.547 30.789 1.00 28.10 250 ARG B N 1
ATOM 4546 C CA . ARG B 1 131 ? 12.686 11.552 29.755 1.00 27.92 250 ARG B CA 1
ATOM 4547 C C . ARG B 1 131 ? 12.024 10.232 30.115 1.00 29.07 250 ARG B C 1
ATOM 4548 O O . ARG B 1 131 ? 11.337 9.629 29.285 1.00 28.63 250 ARG B O 1
ATOM 4569 N N . PHE B 1 132 ? 12.232 9.787 31.353 1.00 28.25 251 PHE B N 1
ATOM 4570 C CA . PHE B 1 132 ? 11.644 8.534 31.809 1.00 26.76 251 PHE B CA 1
ATOM 4571 C C . PHE B 1 132 ? 11.222 8.581 33.275 1.00 25.04 251 PHE B C 1
ATOM 4572 O O . PHE B 1 132 ? 11.766 9.344 34.072 1.00 25.04 251 PHE B O 1
ATOM 4589 N N . VAL B 1 133 ? 10.224 7.768 33.605 1.00 24.93 252 VAL B N 1
ATOM 4590 C CA . VAL B 1 133 ? 9.692 7.682 34.961 1.00 23.80 252 VAL B CA 1
ATOM 4591 C C . VAL B 1 133 ? 9.967 6.304 35.557 1.00 23.14 252 VAL B C 1
ATOM 4592 O O . VAL B 1 133 ? 9.832 5.295 34.876 1.00 25.13 252 VAL B O 1
ATOM 4605 N N . LEU B 1 134 ? 10.366 6.274 36.822 1.00 22.63 253 LEU B N 1
ATOM 4606 C CA . LEU B 1 134 ? 10.447 5.033 37.578 1.00 21.38 253 LEU B CA 1
ATOM 4607 C C . LEU B 1 134 ? 9.380 5.106 38.645 1.00 19.67 253 LEU B C 1
ATOM 4608 O O . LEU B 1 134 ? 9.294 6.089 39.369 1.00 19.33 253 LEU B O 1
ATOM 4624 N N . SER B 1 135 ? 8.568 4.066 38.734 1.00 23.45 254 SER B N 1
ATOM 4625 C CA . SER B 1 135 ? 7.517 4.003 39.729 1.00 19.16 254 SER B CA 1
ATOM 4626 C C . SER B 1 135 ? 7.498 2.596 40.300 1.00 20.18 254 SER B C 1
ATOM 4627 O O . SER B 1 135 ? 7.895 1.651 39.621 1.00 20.21 254 SER B O 1
ATOM 4635 N N . GLY B 1 136 ? 7.054 2.448 41.543 1.00 19.19 255 GLY B N 1
ATOM 4636 C CA . G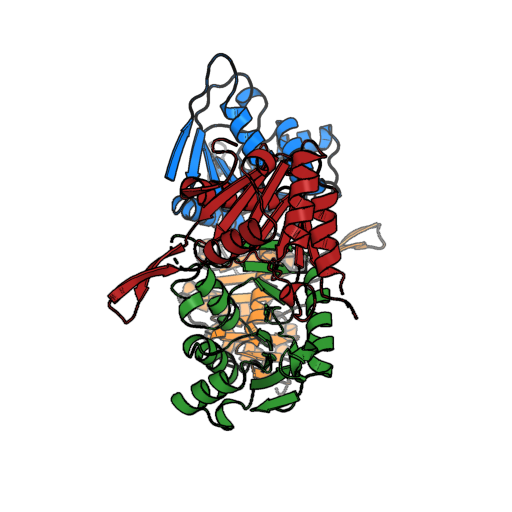LY B 1 136 ? 7.014 1.138 42.168 1.00 19.36 255 GLY B CA 1
ATOM 4637 C C . GLY B 1 136 ? 6.798 1.182 43.667 1.00 18.35 255 GLY B C 1
ATOM 4638 O O . GLY B 1 136 ? 6.296 2.173 44.199 1.00 19.91 255 GLY B O 1
ATOM 4642 N N . SER B 1 137 ? 7.184 0.104 44.349 1.00 20.09 256 SER B N 1
ATOM 4643 C CA . SER B 1 137 ? 6.966 -0.016 45.786 1.00 20.46 256 SER B CA 1
ATOM 4644 C C . SER B 1 137 ? 8.193 0.400 46.596 1.00 20.88 256 SER B C 1
ATOM 4645 O O . SER B 1 137 ? 8.150 0.443 47.830 1.00 21.80 256 SER B O 1
ATOM 4653 N N . TYR B 1 138 ? 9.282 0.719 45.905 1.00 20.08 257 TYR B N 1
ATOM 4654 C CA . TYR B 1 138 ? 10.541 1.024 46.571 1.00 20.68 257 TYR B CA 1
ATOM 4655 C C . TYR B 1 138 ? 10.545 2.387 47.250 1.00 21.32 257 TYR B C 1
ATOM 4656 O O . TYR B 1 138 ? 10.478 3.418 46.591 1.00 21.88 257 TYR B O 1
ATOM 4674 N N . SER B 1 139 ? 10.645 2.377 48.574 1.00 22.63 258 SER B N 1
ATOM 4675 C CA . SER B 1 139 ? 10.751 3.599 49.358 1.00 21.47 258 SER B CA 1
ATOM 4676 C C . SER B 1 139 ? 12.204 3.856 49.709 1.00 21.48 258 SER B C 1
ATOM 4677 O O . SER B 1 139 ? 13.014 2.935 49.739 1.00 22.37 258 SER B O 1
ATOM 4685 N N . PHE B 1 140 ? 12.526 5.110 49.986 1.00 21.34 259 PHE B N 1
ATOM 4686 C CA . PHE B 1 140 ? 13.885 5.487 50.339 1.00 21.43 259 PHE B CA 1
ATOM 4687 C C . PHE B 1 140 ? 14.209 5.175 51.804 1.00 22.19 259 PHE B C 1
ATOM 4688 O O . PHE B 1 140 ? 14.431 6.075 52.617 1.00 22.12 259 PHE B O 1
ATOM 4705 N N . THR B 1 141 ? 14.225 3.889 52.128 1.00 23.11 260 THR B N 1
ATOM 4706 C CA . THR B 1 141 ? 14.578 3.427 53.463 1.00 23.24 260 THR B CA 1
ATOM 4707 C C . THR B 1 141 ? 15.565 2.300 53.350 1.00 24.10 260 THR B C 1
ATOM 4708 O O . THR B 1 141 ? 15.610 1.607 52.338 1.00 24.03 260 THR B O 1
ATOM 4719 N N . TRP B 1 142 ? 16.344 2.111 54.405 1.00 25.42 261 TRP B N 1
ATOM 4720 C CA . TRP B 1 142 ? 17.329 1.048 54.435 1.00 26.30 261 TRP B CA 1
ATOM 4721 C C . TRP B 1 142 ? 16.655 -0.306 54.200 1.00 26.55 261 TRP B C 1
ATOM 4722 O O . TRP B 1 142 ? 17.094 -1.080 53.348 1.00 27.14 261 TRP B O 1
ATOM 4743 N N . LEU B 1 143 ? 15.574 -0.572 54.931 1.00 25.11 262 LEU B N 1
ATOM 4744 C CA . LEU B 1 143 ? 14.860 -1.840 54.811 1.00 27.69 262 LEU B CA 1
ATOM 4745 C C . LEU B 1 143 ? 14.512 -2.174 53.358 1.00 26.85 262 LEU B C 1
ATOM 4746 O O . LEU B 1 143 ? 14.815 -3.267 52.888 1.00 27.81 262 LEU B O 1
ATOM 4762 N N . CYS B 1 144 ? 13.905 -1.235 52.641 1.00 25.11 263 CYS B N 1
ATOM 4763 C CA . CYS B 1 144 ? 13.547 -1.474 51.249 1.00 24.81 263 CYS B CA 1
ATOM 4764 C C . CYS B 1 144 ? 14.756 -1.851 50.426 1.00 25.38 263 CYS B C 1
ATOM 4765 O O . CYS B 1 144 ? 14.669 -2.673 49.521 1.00 26.60 263 CYS B O 1
ATOM 4773 N N . GLY B 1 145 ? 15.890 -1.245 50.742 1.00 26.79 264 GLY B N 1
ATOM 4774 C CA . GLY B 1 145 ? 17.089 -1.468 49.962 1.00 29.87 264 GLY B CA 1
ATOM 4775 C C . GLY B 1 145 ? 17.878 -2.703 50.363 1.00 30.70 264 GLY B C 1
ATOM 4776 O O . GLY B 1 145 ? 18.918 -2.974 49.763 1.00 32.79 264 GLY B O 1
ATOM 4780 N N . HIS B 1 146 ? 17.395 -3.462 51.347 1.00 29.20 265 HIS B N 1
ATOM 4781 C CA . HIS B 1 146 ? 18.174 -4.583 51.872 1.00 30.20 265 HIS B CA 1
ATOM 4782 C C . HIS B 1 146 ? 17.373 -5.848 52.201 1.00 29.74 265 HIS B C 1
ATOM 4783 O O . HIS B 1 146 ? 17.896 -6.952 52.035 1.00 30.63 265 HIS B O 1
ATOM 4796 N N . VAL B 1 147 ? 16.132 -5.708 52.666 1.00 27.55 266 VAL B N 1
ATOM 4797 C CA . VAL B 1 147 ? 15.368 -6.878 53.096 1.00 27.38 266 VAL B CA 1
ATOM 4798 C C . VAL B 1 147 ? 14.035 -7.089 52.368 1.00 29.06 266 VAL B C 1
ATOM 4799 O O . VAL B 1 147 ? 13.608 -8.228 52.183 1.00 35.17 266 VAL B O 1
ATOM 4812 N N . HIS B 1 148 ? 13.379 -6.013 51.951 1.00 26.89 267 HIS B N 1
ATOM 4813 C CA . HIS B 1 148 ? 12.061 -6.125 51.334 1.00 25.49 267 HIS B CA 1
ATOM 4814 C C . HIS B 1 148 ? 12.128 -6.505 49.854 1.00 25.71 267 HIS B C 1
ATOM 4815 O O . HIS B 1 148 ? 13.111 -6.227 49.178 1.00 26.84 267 HIS B O 1
ATOM 4828 N N . ARG B 1 149 ? 11.068 -7.133 49.353 1.00 26.69 268 ARG B N 1
ATOM 4829 C CA . ARG B 1 149 ? 10.960 -7.439 47.931 1.00 26.66 268 ARG B CA 1
ATOM 4830 C C . ARG B 1 149 ? 10.030 -6.441 47.243 1.00 26.94 268 ARG B C 1
ATOM 4831 O O . ARG B 1 149 ? 8.825 -6.407 47.515 1.00 26.13 268 ARG B O 1
ATOM 4852 N N . ASN B 1 150 ? 10.593 -5.649 46.337 1.00 25.75 269 ASN B N 1
ATOM 4853 C CA . ASN B 1 150 ? 9.840 -4.606 45.658 1.00 24.10 269 ASN B CA 1
ATOM 4854 C C . ASN B 1 150 ? 9.630 -4.841 44.171 1.00 25.34 269 ASN B C 1
ATOM 4855 O O . ASN B 1 150 ? 10.287 -5.682 43.549 1.00 24.98 269 ASN B O 1
ATOM 4866 N N . ILE B 1 151 ? 8.680 -4.088 43.623 1.00 23.85 270 ILE B N 1
ATOM 4867 C CA . ILE B 1 151 ? 8.458 -4.049 42.193 1.00 22.85 270 ILE B CA 1
ATOM 4868 C C . ILE B 1 151 ? 8.777 -2.645 41.727 1.00 21.11 270 ILE B C 1
ATOM 4869 O O . ILE B 1 151 ? 8.659 -1.685 42.490 1.00 20.69 270 ILE B O 1
ATOM 4885 N N . LEU B 1 152 ? 9.217 -2.543 40.480 1.00 22.12 271 LEU B N 1
ATOM 4886 C CA . LEU B 1 152 ? 9.600 -1.273 39.904 1.00 22.16 271 LEU B CA 1
ATOM 4887 C C . LEU B 1 152 ? 9.247 -1.257 38.427 1.00 25.07 271 LEU B C 1
ATOM 4888 O O . LEU B 1 152 ? 9.639 -2.155 37.679 1.00 25.66 271 LEU B O 1
ATOM 4904 N N . SER B 1 153 ? 8.500 -0.237 38.015 1.00 23.15 272 SER B N 1
ATOM 4905 C CA . SER B 1 153 ? 8.114 -0.085 36.623 1.00 23.53 272 SER B CA 1
ATOM 4906 C C . SER B 1 153 ? 8.738 1.183 36.074 1.00 23.76 272 SER B C 1
ATOM 4907 O O . SER B 1 153 ? 8.883 2.172 36.787 1.00 22.02 272 SER B O 1
ATOM 4915 N N . LYS B 1 154 ? 9.121 1.129 34.803 1.00 26.01 273 LYS B N 1
ATOM 4916 C CA . LYS B 1 154 ? 9.693 2.265 34.098 1.00 24.38 273 LYS B CA 1
ATOM 4917 C C . LYS B 1 154 ? 8.725 2.720 33.011 1.00 24.85 273 LYS B C 1
ATOM 4918 O O . LYS B 1 154 ? 8.153 1.890 32.309 1.00 25.12 273 LYS B O 1
ATOM 4937 N N . PHE B 1 155 ? 8.543 4.029 32.874 1.00 25.24 274 PHE B N 1
ATOM 4938 C CA . PHE B 1 155 ? 7.728 4.581 31.795 1.00 25.81 274 PHE B CA 1
ATOM 4939 C C . PHE B 1 155 ? 8.514 5.603 30.985 1.00 26.24 274 PHE B C 1
ATOM 4940 O O . PHE B 1 155 ? 9.332 6.341 31.533 1.00 25.49 274 PHE B O 1
ATOM 4957 N N . THR B 1 156 ? 8.259 5.639 29.679 1.00 28.39 275 THR B N 1
ATOM 4958 C CA . THR B 1 156 ? 8.838 6.652 28.795 1.00 28.57 275 THR B CA 1
ATOM 4959 C C . THR B 1 156 ? 7.774 7.172 27.827 1.00 30.32 275 THR B C 1
ATOM 4960 O O . THR B 1 156 ? 6.673 6.627 27.753 1.00 30.94 275 THR B O 1
ATOM 4971 N N . GLY B 1 157 ? 8.095 8.231 27.092 1.00 32.11 276 GLY B N 1
ATOM 4972 C CA . GLY B 1 157 ? 7.193 8.733 26.073 1.00 34.94 276 GLY B CA 1
ATOM 4973 C C . GLY B 1 157 ? 5.956 9.409 26.627 1.00 33.62 276 GLY B C 1
ATOM 4974 O O . GLY B 1 157 ? 5.987 9.975 27.715 1.00 32.55 276 GLY B O 1
ATOM 4978 N N . GLN B 1 158 ? 4.861 9.337 25.877 1.00 35.81 277 GLN B N 1
ATOM 4979 C CA . GLN B 1 158 ? 3.663 10.112 26.190 1.00 36.75 277 GLN B CA 1
ATOM 4980 C C . GLN B 1 158 ? 3.133 9.810 27.587 1.00 37.80 277 GLN B C 1
ATOM 4981 O O . GLN B 1 158 ? 2.497 10.663 28.213 1.00 42.75 277 GLN B O 1
ATOM 4995 N N . ALA B 1 159 ? 3.405 8.604 28.076 1.00 35.61 278 ALA B N 1
ATOM 4996 C CA . ALA B 1 159 ? 2.922 8.187 29.385 1.00 34.87 278 ALA B CA 1
ATOM 4997 C C . ALA B 1 159 ? 3.433 9.133 30.467 1.00 33.69 278 ALA B C 1
ATOM 4998 O O . ALA B 1 159 ? 2.703 9.467 31.403 1.00 33.51 278 ALA B O 1
ATOM 5005 N N . VAL B 1 160 ? 4.680 9.576 30.312 1.00 32.60 279 VAL B N 1
ATOM 5006 C CA . VAL B 1 160 ? 5.340 10.443 31.286 1.00 31.11 279 VAL B CA 1
ATOM 5007 C C . VAL B 1 160 ? 4.509 11.679 31.598 1.00 31.39 279 VAL B C 1
ATOM 5008 O O . VAL B 1 160 ? 4.542 12.185 32.714 1.00 30.73 279 VAL B O 1
ATOM 5021 N N . GLU B 1 161 ? 3.753 12.154 30.615 1.00 33.42 280 GLU B N 1
ATOM 5022 C CA . GLU B 1 161 ? 2.956 13.355 30.793 1.00 33.32 280 GLU B CA 1
ATOM 5023 C C . GLU B 1 161 ? 1.980 13.199 31.958 1.00 31.47 280 GLU B C 1
ATOM 5024 O O . GLU B 1 161 ? 1.765 14.135 32.724 1.00 32.15 280 GLU B O 1
ATOM 5036 N N . LEU B 1 162 ? 1.408 12.015 32.117 1.00 31.78 281 LEU B N 1
ATOM 5037 C CA . LEU B 1 162 ? 0.438 11.813 33.184 1.00 32.94 281 LEU B CA 1
ATOM 5038 C C . LEU B 1 162 ? 1.109 11.892 34.557 1.00 30.51 281 LEU B C 1
ATOM 5039 O O . LEU B 1 162 ? 0.479 12.293 35.533 1.00 29.15 281 LEU B O 1
ATOM 5055 N N . PHE B 1 163 ? 2.388 11.523 34.620 1.00 29.99 282 PHE B N 1
ATOM 5056 C CA . PHE B 1 163 ? 3.184 11.668 35.842 1.00 29.21 282 PHE B CA 1
ATOM 5057 C C . PHE B 1 163 ? 3.612 13.118 36.051 1.00 29.06 282 PHE B C 1
ATOM 5058 O O . PHE B 1 163 ? 3.642 13.611 37.179 1.00 28.54 282 PHE B O 1
ATOM 5075 N N . ASP B 1 164 ? 3.953 13.790 34.956 1.00 29.38 283 ASP B N 1
ATOM 5076 C CA . ASP B 1 164 ? 4.311 15.193 35.009 1.00 30.05 283 ASP B CA 1
ATOM 5077 C C . ASP B 1 164 ? 3.140 15.984 35.575 1.00 32.19 283 ASP B C 1
ATOM 5078 O O . ASP B 1 164 ? 3.306 16.782 36.494 1.00 32.62 283 ASP B O 1
ATOM 5087 N N . GLU B 1 165 ? 1.952 15.743 35.033 1.00 32.65 284 GLU B N 1
ATOM 5088 C CA . GLU B 1 165 ? 0.764 16.464 35.462 1.00 33.35 284 GLU B CA 1
ATOM 5089 C C . GLU B 1 165 ? 0.417 16.106 36.898 1.00 30.59 284 GLU B C 1
ATOM 5090 O O . GLU B 1 165 ? -0.080 16.942 37.649 1.00 31.28 284 GLU B O 1
ATOM 5102 N N . GLU B 1 166 ? 0.684 14.862 37.282 1.00 30.64 285 GLU B N 1
ATOM 5103 C CA . GLU B 1 166 ? 0.425 14.413 38.650 1.00 29.92 285 GLU B CA 1
ATOM 5104 C C . GLU B 1 166 ? 1.348 15.124 39.624 1.00 27.16 285 GLU B C 1
ATOM 5105 O O . GLU B 1 166 ? 0.954 15.475 40.736 1.00 27.23 285 GLU B O 1
ATOM 5117 N N . PHE B 1 167 ? 2.585 15.322 39.204 1.00 27.10 286 PHE B N 1
ATOM 5118 C CA . PHE B 1 167 ? 3.541 16.022 40.032 1.00 28.76 286 PHE B CA 1
ATOM 5119 C C . PHE B 1 167 ? 3.087 17.462 40.221 1.00 29.17 286 PHE B C 1
ATOM 5120 O O . PHE B 1 167 ? 2.979 17.943 41.349 1.00 28.24 286 PHE B O 1
ATOM 5137 N N . ARG B 1 168 ? 2.792 18.132 39.110 1.00 30.46 287 ARG B N 1
ATOM 5138 C CA . ARG B 1 168 ? 2.417 19.540 39.133 1.00 30.75 287 ARG B CA 1
ATOM 5139 C C . ARG B 1 168 ? 1.176 19.765 39.986 1.00 29.22 287 ARG B C 1
ATOM 5140 O O . ARG B 1 168 ? 1.079 20.765 40.698 1.00 31.38 287 ARG B O 1
ATOM 5161 N N . HIS B 1 169 ? 0.245 18.821 39.934 1.00 28.39 288 HIS B N 1
ATOM 5162 C CA . HIS B 1 169 ? -0.931 18.857 40.795 1.00 30.93 288 HIS B CA 1
ATOM 5163 C C . HIS B 1 169 ? -0.512 18.813 42.265 1.00 30.81 288 HIS B C 1
ATOM 5164 O O . HIS B 1 169 ? -0.939 19.643 43.068 1.00 31.46 288 HIS B O 1
ATOM 5177 N N . LEU B 1 170 ? 0.331 17.843 42.606 1.00 30.55 289 LEU B N 1
ATOM 5178 C CA . LEU B 1 170 ? 0.819 17.688 43.970 1.00 30.39 289 LEU B CA 1
ATOM 5179 C C . LEU B 1 170 ? 1.731 18.846 44.367 1.00 30.36 289 LEU B C 1
ATOM 5180 O O . LEU B 1 170 ? 1.724 19.291 45.517 1.00 30.12 289 LEU B O 1
ATOM 5196 N N . TYR B 1 171 ? 2.515 19.328 43.411 1.00 29.68 290 TYR B N 1
ATOM 5197 C CA . TYR B 1 171 ? 3.448 20.410 43.673 1.00 32.05 290 TYR B CA 1
ATOM 5198 C C . TYR B 1 171 ? 2.704 21.682 44.076 1.00 33.28 290 TYR B C 1
ATOM 5199 O O . TYR B 1 171 ? 3.112 22.381 45.004 1.00 32.93 290 TYR B O 1
ATOM 5217 N N . ALA B 1 172 ? 1.602 21.970 43.391 1.00 32.06 291 ALA B N 1
ATOM 5218 C CA . ALA B 1 172 ? 0.817 23.163 43.692 1.00 31.79 291 ALA B CA 1
ATOM 5219 C C . ALA B 1 172 ? 0.240 23.110 45.101 1.00 33.73 291 ALA B C 1
ATOM 5220 O O . ALA B 1 172 ? -0.143 24.132 45.663 1.00 37.14 291 ALA B O 1
ATOM 5227 N N . SER B 1 173 ? 0.185 21.913 45.669 1.00 35.07 292 SER B N 1
ATOM 5228 C CA . SER B 1 173 ? -0.386 21.716 46.995 1.00 36.89 292 SER B CA 1
ATOM 5229 C C . SER B 1 173 ? 0.684 21.747 48.081 1.00 32.78 292 SER B C 1
ATOM 5230 O O . SER B 1 173 ? 0.379 21.900 49.261 1.00 32.63 292 SER B O 1
ATOM 5238 N N . SER B 1 174 ? 1.938 21.612 47.676 1.00 29.93 293 SER B N 1
ATOM 5239 C CA . SER B 1 174 ? 3.012 21.390 48.629 1.00 31.62 293 SER B CA 1
ATOM 5240 C C . SER B 1 174 ? 3.391 22.631 49.461 1.00 34.48 293 SER B C 1
ATOM 5241 O O . SER B 1 174 ? 3.199 23.777 49.036 1.00 32.78 293 SER B O 1
ATOM 5249 N N . LYS B 1 175 ? 3.902 22.368 50.665 1.00 32.93 294 LYS B N 1
ATOM 5250 C CA . LYS B 1 175 ? 4.486 23.385 51.537 1.00 32.89 294 LYS B CA 1
ATOM 5251 C C . LYS B 1 175 ? 6.001 23.314 51.422 1.00 32.06 294 LYS B C 1
ATOM 5252 O O . LYS B 1 175 ? 6.560 22.226 51.293 1.00 29.38 294 LYS B O 1
ATOM 5271 N N . PRO B 1 176 ? 6.678 24.468 51.477 1.00 33.13 295 PRO B N 1
ATOM 5272 C CA . PRO B 1 176 ? 8.141 24.412 51.558 1.00 31.06 295 PRO B CA 1
ATOM 5273 C C . PRO B 1 176 ? 8.578 23.867 52.915 1.00 28.68 295 PRO B C 1
ATOM 5274 O O . PRO B 1 176 ? 7.971 24.202 53.932 1.00 30.59 295 PRO B O 1
ATOM 5285 N N . VAL B 1 177 ? 9.597 23.015 52.920 1.00 27.00 296 VAL B N 1
ATOM 5286 C CA . VAL B 1 177 ? 10.106 22.407 54.152 1.00 25.95 296 VAL B CA 1
ATOM 5287 C C . VAL B 1 177 ? 11.571 22.742 54.392 1.00 24.68 296 VAL B C 1
ATOM 5288 O O . VAL B 1 177 ? 12.000 22.898 55.532 1.00 25.19 296 VAL B O 1
ATOM 5301 N N . MET B 1 178 ? 12.333 22.840 53.311 1.00 23.55 297 MET B N 1
ATOM 5302 C CA . MET B 1 178 ? 13.776 22.863 53.410 1.00 23.14 297 MET B CA 1
ATOM 5303 C C . MET B 1 178 ? 14.392 23.060 52.026 1.00 23.52 297 MET B C 1
ATOM 5304 O O . MET B 1 178 ? 13.930 22.478 51.044 1.00 24.27 297 MET B O 1
ATOM 5318 N N . GLY B 1 179 ? 15.419 23.899 51.945 1.00 23.19 298 GLY B N 1
ATOM 5319 C CA . GLY B 1 179 ? 16.150 24.091 50.703 1.00 24.48 298 GLY B CA 1
ATOM 5320 C C . GLY B 1 179 ? 15.635 25.212 49.819 1.00 25.92 298 GLY B C 1
ATOM 5321 O O . GLY B 1 179 ? 14.946 26.124 50.275 1.00 27.65 298 GLY B O 1
ATOM 5325 N N . LEU B 1 180 ? 15.984 25.135 48.539 1.00 26.37 299 LEU B N 1
ATOM 5326 C CA . LEU B 1 180 ? 15.581 26.132 47.556 1.00 29.41 299 LEU B CA 1
ATOM 5327 C C . LEU B 1 180 ? 14.063 26.228 47.412 1.00 30.67 299 LEU B C 1
ATOM 5328 O O . LEU B 1 180 ? 13.402 25.241 47.096 1.00 30.43 299 LEU B O 1
ATOM 5344 N N . LYS B 1 181 ? 13.515 27.419 47.629 1.00 31.98 300 LYS B N 1
ATOM 5345 C CA . LYS B 1 181 ? 12.074 27.624 47.509 1.00 33.28 300 LYS B CA 1
ATOM 5346 C C . LYS B 1 181 ? 11.713 28.156 46.119 1.00 36.44 300 LYS B C 1
ATOM 5347 O O . LYS B 1 181 ? 11.291 29.300 45.967 1.00 41.23 300 LYS B O 1
ATOM 5356 N N . SER B 1 182 ? 11.884 27.309 45.106 1.00 39.06 301 SER B N 1
ATOM 5357 C CA . SER B 1 182 ? 11.633 27.693 43.719 1.00 41.00 301 SER B CA 1
ATOM 5358 C C . SER B 1 182 ? 11.603 26.477 42.785 1.00 43.52 301 SER B C 1
ATOM 5359 O O . SER B 1 182 ? 11.895 25.356 43.209 1.00 40.38 301 SER B O 1
ATOM 5367 N N . PRO B 1 183 ? 11.198 26.685 41.518 1.00 49.17 302 PRO B N 1
ATOM 5368 C CA . PRO B 1 183 ? 11.268 25.602 40.527 1.00 52.86 302 PRO B CA 1
ATOM 5369 C C . PRO B 1 183 ? 12.649 25.473 39.887 1.00 50.84 302 PRO B C 1
ATOM 5370 O O . PRO B 1 183 ? 13.493 26.341 40.120 1.00 53.73 302 PRO B O 1
ATOM 5381 N N . GLU C 1 12 ? -12.621 16.529 35.498 1.00 56.04 131 GLU C N 1
ATOM 5382 C CA . GLU C 1 12 ? -12.141 17.906 35.527 1.00 54.33 131 GLU C CA 1
ATOM 5383 C C . GLU C 1 12 ? -13.320 18.883 35.546 1.00 54.68 131 GLU C C 1
ATOM 5384 O O . GLU C 1 12 ? -14.418 18.549 35.094 1.00 52.55 131 GLU C O 1
ATOM 5396 N N . LYS C 1 13 ? -13.092 20.085 36.075 1.00 54.17 132 LYS C N 1
ATOM 5397 C CA . LYS C 1 13 ? -14.134 21.113 36.148 1.00 52.36 132 LYS C CA 1
ATOM 5398 C C . LYS C 1 13 ? -14.548 21.592 34.757 1.00 48.91 132 LYS C C 1
ATOM 5399 O O . LYS C 1 13 ? -13.704 21.799 33.883 1.00 48.29 132 LYS C O 1
ATOM 5403 N N . SER C 1 14 ? -15.849 21.772 34.553 1.00 46.79 133 SER C N 1
ATOM 5404 C CA . SER C 1 14 ? -16.356 22.217 33.256 1.00 45.34 133 SER C CA 1
ATOM 5405 C C . SER C 1 14 ? -16.060 23.704 33.008 1.00 42.98 133 SER C C 1
ATOM 5406 O O . SER C 1 14 ? -16.287 24.554 33.874 1.00 43.22 133 SER C O 1
ATOM 5414 N N . SER C 1 15 ? -15.537 24.003 31.821 1.00 39.63 134 SER C N 1
ATOM 5415 C CA . SER C 1 15 ? -15.246 25.376 31.426 1.00 36.53 134 SER C CA 1
ATOM 5416 C C . SER C 1 15 ? -15.553 25.621 29.952 1.00 34.15 134 SER C C 1
ATOM 5417 O O . SER C 1 15 ? -15.606 24.694 29.144 1.00 32.98 134 SER C O 1
ATOM 5425 N N . ALA C 1 16 ? -15.741 26.892 29.618 1.00 33.68 135 ALA C N 1
ATOM 5426 C CA . ALA C 1 16 ? -16.059 27.303 28.265 1.00 30.25 135 ALA C CA 1
ATOM 5427 C C . ALA C 1 16 ? -15.303 28.574 27.918 1.00 30.47 135 ALA C C 1
ATOM 5428 O O . ALA C 1 16 ? -15.377 29.571 28.635 1.00 33.24 135 ALA C O 1
ATOM 5435 N N . THR C 1 17 ? -14.575 28.532 26.814 1.00 28.98 136 THR C N 1
ATOM 5436 C CA . THR C 1 17 ? -13.766 29.659 26.390 1.00 29.83 136 THR C CA 1
ATOM 5437 C C . THR C 1 17 ? -13.954 29.892 24.906 1.00 29.81 136 THR C C 1
ATOM 5438 O O . THR C 1 17 ? -13.822 28.961 24.111 1.00 29.74 136 THR C O 1
ATOM 5449 N N . VAL C 1 18 ? -14.260 31.131 24.538 1.00 29.54 137 VAL C N 1
ATOM 5450 C CA . VAL C 1 18 ? -14.401 31.498 23.132 1.00 29.31 137 VAL C CA 1
ATOM 5451 C C . VAL C 1 18 ? -13.222 32.340 22.648 1.00 27.98 137 VAL C C 1
ATOM 5452 O O . VAL C 1 18 ? -12.755 33.238 23.342 1.00 28.16 137 VAL C O 1
ATOM 5465 N N . TYR C 1 19 ? -12.753 32.027 21.447 1.00 28.39 138 TYR C N 1
ATOM 5466 C CA . TYR C 1 19 ? -11.600 32.691 20.857 1.00 27.20 138 TYR C CA 1
ATOM 5467 C C . TYR C 1 19 ? -11.964 33.445 19.581 1.00 27.59 138 TYR C C 1
ATOM 5468 O O . TYR C 1 19 ? -12.633 32.904 18.702 1.00 28.64 138 TYR C O 1
ATOM 5486 N N . PHE C 1 20 ? -11.507 34.687 19.474 1.00 26.26 139 PHE C N 1
ATOM 5487 C CA . PHE C 1 20 ? -11.746 35.475 18.278 1.00 28.92 139 PHE C CA 1
ATOM 5488 C C . PHE C 1 20 ? -10.416 35.690 17.580 1.00 28.73 139 PHE C C 1
ATOM 5489 O O . PHE C 1 20 ? -9.366 35.650 18.217 1.00 31.12 139 PHE C O 1
ATOM 5506 N N . GLN C 1 21 ? -10.456 35.893 16.269 1.00 30.32 140 GLN C N 1
ATOM 5507 C CA . GLN C 1 21 ? -9.228 36.002 15.500 1.00 34.20 140 GLN C CA 1
ATOM 5508 C C . GLN C 1 21 ? -8.575 37.374 15.630 1.00 35.69 140 GLN C C 1
ATOM 5509 O O . GLN C 1 21 ? -9.225 38.402 15.482 1.00 37.45 140 GLN C O 1
ATOM 5523 N N . THR C 1 22 ? -7.280 37.363 15.924 1.00 37.19 141 THR C N 1
ATOM 5524 C CA . THR C 1 22 ? -6.467 38.570 15.982 1.00 40.75 141 THR C CA 1
ATOM 5525 C C . THR C 1 22 ? -5.927 38.911 14.601 1.00 45.90 141 THR C C 1
ATOM 5526 O O . THR C 1 22 ? -5.710 38.022 13.779 1.00 49.02 141 THR C O 1
ATOM 5537 N N . VAL C 1 23 ? -5.694 40.195 14.351 1.00 50.59 142 VAL C N 1
ATOM 5538 C CA . VAL C 1 23 ? -5.199 40.636 13.050 1.00 57.30 142 VAL C CA 1
ATOM 5539 C C . VAL C 1 23 ? -3.766 40.168 12.812 1.00 55.06 142 VAL C C 1
ATOM 5540 O O . VAL C 1 23 ? -3.503 39.398 11.887 1.00 46.90 142 VAL C O 1
ATOM 5553 N N . ASN C 1 26 ? -2.262 34.440 13.162 1.00 39.18 145 ASN C N 1
ATOM 5554 C CA . ASN C 1 26 ? -3.505 33.673 13.122 1.00 40.71 145 ASN C CA 1
ATOM 5555 C C . ASN C 1 26 ? -3.646 32.776 14.356 1.00 36.85 145 ASN C C 1
ATOM 5556 O O . ASN C 1 26 ? -3.319 31.589 14.319 1.00 35.60 145 ASN C O 1
ATOM 5567 N N . ASN C 1 27 ? -4.139 33.352 15.447 1.00 36.13 146 ASN C N 1
ATOM 5568 C CA . ASN C 1 27 ? -4.307 32.625 16.702 1.00 34.90 146 ASN C CA 1
ATOM 5569 C C . ASN C 1 27 ? -5.262 31.442 16.592 1.00 31.88 146 ASN C C 1
ATOM 5570 O O . ASN C 1 27 ? -5.137 30.462 17.321 1.00 30.47 146 ASN C O 1
ATOM 5581 N N . ILE C 1 28 ? -6.233 31.550 15.695 1.00 33.55 147 ILE C N 1
ATOM 5582 C CA . ILE C 1 28 ? -7.217 30.494 15.501 1.00 32.38 147 ILE C CA 1
ATOM 5583 C C . ILE C 1 28 ? -6.528 29.241 14.983 1.00 31.58 147 ILE C C 1
ATOM 5584 O O . ILE C 1 28 ? -6.647 28.163 15.577 1.00 29.27 147 ILE C O 1
ATOM 5600 N N . ARG C 1 29 ? -5.808 29.388 13.874 1.00 31.70 148 ARG C N 1
ATOM 5601 C CA . ARG C 1 29 ? -5.070 28.275 13.302 1.00 31.73 148 ARG C CA 1
ATOM 5602 C C . ARG C 1 29 ? -4.125 27.684 14.345 1.00 31.15 148 ARG C C 1
ATOM 5603 O O . ARG C 1 29 ? -4.092 26.468 14.542 1.00 29.26 148 ARG C O 1
ATOM 5624 N N . ASP C 1 30 ? -3.378 28.551 15.022 1.00 31.89 149 ASP C N 1
ATOM 5625 C CA . ASP C 1 30 ? -2.372 28.105 15.974 1.00 31.98 149 ASP C CA 1
ATOM 5626 C C . ASP C 1 30 ? -2.974 27.234 17.065 1.00 31.28 149 ASP C C 1
ATOM 5627 O O . ASP C 1 30 ? -2.357 26.253 17.485 1.00 30.57 149 ASP C O 1
ATOM 5636 N N . LEU C 1 31 ? -4.172 27.579 17.525 1.00 30.07 150 LEU C N 1
ATOM 5637 C CA . LEU C 1 31 ? -4.816 26.773 18.554 1.00 30.58 150 LEU C CA 1
ATOM 5638 C C . LEU C 1 31 ? -5.193 25.397 18.022 1.00 29.74 150 LEU C C 1
ATOM 5639 O O . LEU C 1 31 ? -5.069 24.404 18.727 1.00 31.71 150 LEU C O 1
ATOM 5655 N N . VAL C 1 32 ? -5.647 25.336 16.780 1.00 29.47 151 VAL C N 1
ATOM 5656 C CA . VAL C 1 32 ? -6.034 24.065 16.189 1.00 27.62 151 VAL C CA 1
ATOM 5657 C C . VAL C 1 32 ? -4.810 23.180 16.029 1.00 28.97 151 VAL C C 1
ATOM 5658 O O . VAL C 1 32 ? -4.841 22.001 16.388 1.00 30.35 151 VAL C O 1
ATOM 5671 N N . ARG C 1 33 ? -3.732 23.744 15.494 1.00 28.87 152 ARG C N 1
ATOM 5672 C CA . ARG C 1 33 ? -2.482 23.000 15.351 1.00 28.82 152 ARG C CA 1
ATOM 5673 C C . ARG C 1 33 ? -1.895 22.624 16.709 1.00 29.63 152 ARG C C 1
ATOM 5674 O O . ARG C 1 33 ? -1.308 21.555 16.866 1.00 30.47 152 ARG C O 1
ATOM 5695 N N . ARG C 1 34 ? -2.058 23.506 17.687 1.00 30.72 153 ARG C N 1
ATOM 5696 C CA . ARG C 1 34 ? -1.531 23.274 19.030 1.00 33.13 15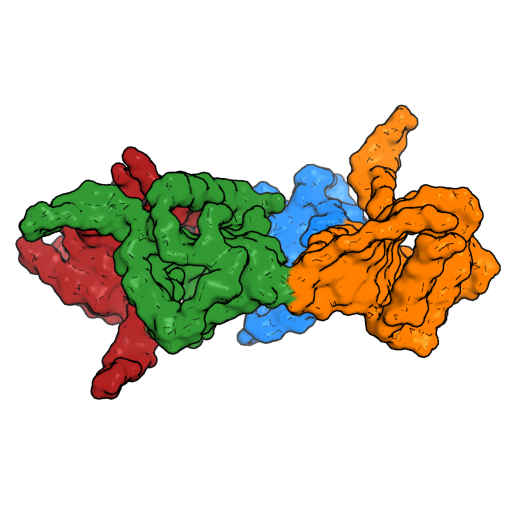3 ARG C CA 1
ATOM 5697 C C . ARG C 1 34 ? -2.330 22.179 19.718 1.00 31.03 153 ARG C C 1
ATOM 5698 O O . ARG C 1 34 ? -1.789 21.359 20.453 1.00 29.89 153 ARG C O 1
ATOM 5719 N N . CYS C 1 35 ? -3.629 22.162 19.463 1.00 30.36 154 CYS C N 1
ATOM 5720 C CA . CYS C 1 35 ? -4.495 21.140 20.033 1.00 31.72 154 CYS C CA 1
ATOM 5721 C C . CYS C 1 35 ? -4.077 19.742 19.572 1.00 31.02 154 CYS C C 1
ATOM 5722 O O . CYS C 1 35 ? -4.129 18.782 20.340 1.00 31.08 154 CYS C O 1
ATOM 5730 N N . ILE C 1 36 ? -3.646 19.640 18.321 1.00 29.65 155 ILE C N 1
ATOM 5731 C CA . ILE C 1 36 ? -3.275 18.359 17.744 1.00 29.89 155 ILE C CA 1
ATOM 5732 C C . ILE C 1 36 ? -1.880 17.920 18.174 1.00 29.72 155 ILE C C 1
ATOM 5733 O O . ILE C 1 36 ? -1.631 16.733 18.374 1.00 28.92 155 ILE C O 1
ATOM 5749 N N . THR C 1 37 ? -0.969 18.875 18.306 1.00 30.94 156 THR C N 1
ATOM 5750 C CA . THR C 1 37 ? 0.427 18.552 18.566 1.00 29.97 156 THR C CA 1
ATOM 5751 C C . THR C 1 37 ? 0.726 18.251 20.034 1.00 31.75 156 THR C C 1
ATOM 5752 O O . THR C 1 37 ? 1.802 17.743 20.347 1.00 33.54 156 THR C O 1
ATOM 5763 N N . ARG C 1 38 ? -0.204 18.572 20.930 1.00 32.20 157 ARG C N 1
ATOM 5764 C CA . ARG C 1 38 ? -0.028 18.260 22.351 1.00 32.45 157 ARG C CA 1
ATOM 5765 C C . ARG C 1 38 ? -0.907 17.085 22.770 1.00 32.90 157 ARG C C 1
ATOM 5766 O O . ARG C 1 38 ? -0.946 16.724 23.951 1.00 34.64 157 ARG C O 1
ATOM 5787 N N . THR C 1 39 ? -1.617 16.498 21.806 1.00 32.28 158 THR C N 1
ATOM 5788 C CA . THR C 1 39 ? -2.477 15.344 22.065 1.00 30.62 158 THR C CA 1
ATOM 5789 C C . THR C 1 39 ? -1.628 14.119 22.332 1.00 32.24 158 THR C C 1
ATOM 5790 O O . THR C 1 39 ? -0.717 13.810 21.567 1.00 32.16 158 THR C O 1
ATOM 5801 N N . SER C 1 40 ? -1.951 13.419 23.414 1.00 32.99 159 SER C N 1
ATOM 5802 C CA . SER C 1 40 ? -1.086 12.376 23.945 1.00 33.85 159 SER C CA 1
ATOM 5803 C C . SER C 1 40 ? -1.482 10.984 23.490 1.00 33.70 159 SER C C 1
ATOM 5804 O O . SER C 1 40 ? -0.633 10.211 23.046 1.00 33.90 159 SER C O 1
ATOM 5812 N N . GLN C 1 41 ? -2.764 10.662 23.629 1.00 32.74 160 GLN C N 1
ATOM 5813 C CA . GLN C 1 41 ? -3.240 9.298 23.417 1.00 32.63 160 GLN C CA 1
ATOM 5814 C C . GLN C 1 41 ? -4.168 9.169 22.217 1.00 29.67 160 GLN C C 1
ATOM 5815 O O . GLN C 1 41 ? -3.904 8.378 21.314 1.00 29.95 160 GLN C O 1
ATOM 5829 N N . VAL C 1 42 ? -5.249 9.948 22.212 1.00 27.99 161 VAL C N 1
ATOM 5830 C CA . VAL C 1 42 ? -6.318 9.776 21.233 1.00 26.23 161 VAL C CA 1
ATOM 5831 C C . VAL C 1 42 ? -6.868 11.111 20.728 1.00 26.69 161 VAL C C 1
ATOM 5832 O O . VAL C 1 42 ? -6.975 12.080 21.481 1.00 28.36 161 VAL C O 1
ATOM 5845 N N . LEU C 1 43 ? -7.235 11.142 19.450 1.00 25.35 162 LEU C N 1
ATOM 5846 C CA . LEU C 1 43 ? -7.724 12.356 18.814 1.00 24.27 162 LEU C CA 1
ATOM 5847 C C . LEU C 1 43 ? -8.927 12.053 17.933 1.00 24.21 162 LEU C C 1
ATOM 5848 O O . LEU C 1 43 ? -8.820 11.325 16.949 1.00 23.34 162 LEU C O 1
ATOM 5864 N N . VAL C 1 44 ? -10.072 12.620 18.296 1.00 26.01 163 VAL C N 1
ATOM 5865 C CA . VAL C 1 44 ? -11.299 12.470 17.518 1.00 25.38 163 VAL C CA 1
ATOM 5866 C C . VAL C 1 44 ? -11.628 13.782 16.811 1.00 25.14 163 VAL C C 1
ATOM 5867 O O . VAL C 1 44 ? -11.608 14.849 17.429 1.00 25.45 163 VAL C O 1
ATOM 5880 N N . ILE C 1 45 ? -11.947 13.692 15.525 1.00 23.78 164 ILE C N 1
ATOM 5881 C CA . ILE C 1 45 ? -12.217 14.869 14.709 1.00 23.97 164 ILE C CA 1
ATOM 5882 C C . ILE C 1 45 ? -13.447 14.681 13.834 1.00 22.73 164 ILE C C 1
ATOM 5883 O O . ILE C 1 45 ? -13.576 13.676 13.139 1.00 22.80 164 ILE C O 1
ATOM 5899 N N . LEU C 1 46 ? -14.340 15.664 13.870 1.00 23.92 165 LEU C N 1
ATOM 5900 C CA . LEU C 1 46 ? -15.462 15.741 12.939 1.00 22.16 165 LEU C CA 1
ATOM 5901 C C . LEU C 1 46 ? -15.240 16.934 12.007 1.00 22.70 165 LEU C C 1
ATOM 5902 O O . LEU C 1 46 ? -15.187 18.077 12.460 1.00 24.52 165 LEU C O 1
ATOM 5918 N N . MET C 1 47 ? -15.106 16.667 10.711 1.00 22.03 166 MET C N 1
ATOM 5919 C CA . MET C 1 47 ? -14.767 17.699 9.736 1.00 22.16 166 MET C CA 1
ATOM 5920 C C . MET C 1 47 ? -15.726 17.727 8.537 1.00 25.69 166 MET C C 1
ATOM 5921 O O . MET C 1 47 ? -16.358 16.715 8.213 1.00 27.45 166 MET C O 1
ATOM 5935 N N . ASP C 1 48 ? -15.839 18.888 7.889 1.00 23.90 167 ASP C N 1
ATOM 5936 C CA . ASP C 1 48 ? -16.640 19.013 6.671 1.00 23.79 167 ASP C CA 1
ATOM 5937 C C . ASP C 1 48 ? -15.739 19.000 5.439 1.00 24.37 167 ASP C C 1
ATOM 5938 O O . ASP C 1 48 ? -16.026 18.314 4.459 1.00 25.81 167 ASP C O 1
ATOM 5947 N N . VAL C 1 49 ? -14.638 19.738 5.503 1.00 23.27 168 VAL C N 1
ATOM 5948 C CA . VAL C 1 49 ? -13.716 19.835 4.381 1.00 23.10 168 VAL C CA 1
ATOM 5949 C C . VAL C 1 49 ? -12.291 19.691 4.909 1.00 22.66 168 VAL C C 1
ATOM 5950 O O . VAL C 1 49 ? -11.933 20.303 5.922 1.00 22.36 168 VAL C O 1
ATOM 5963 N N . PHE C 1 50 ? -11.488 18.871 4.237 1.00 21.84 169 PHE C N 1
ATOM 5964 C CA . PHE C 1 50 ? -10.134 18.582 4.699 1.00 22.63 169 PHE C CA 1
ATOM 5965 C C . PHE C 1 50 ? -9.173 18.470 3.520 1.00 23.58 169 PHE C C 1
ATOM 5966 O O . PHE C 1 50 ? -9.000 17.399 2.941 1.00 23.83 169 PHE C O 1
ATOM 5983 N N . THR C 1 51 ? -8.541 19.589 3.182 1.00 25.45 170 THR C N 1
ATOM 5984 C CA . THR C 1 51 ? -7.651 19.661 2.029 1.00 24.42 170 THR C CA 1
ATOM 5985 C C . THR C 1 51 ? -6.309 20.274 2.397 1.00 24.54 170 THR C C 1
ATOM 5986 O O . THR C 1 51 ? -5.389 20.310 1.578 1.00 25.40 170 THR C O 1
ATOM 5997 N N . ASP C 1 52 ? -6.206 20.771 3.626 1.00 23.87 171 ASP C N 1
ATOM 5998 C CA . ASP C 1 52 ? -4.981 21.405 4.084 1.00 24.42 171 ASP C CA 1
ATOM 5999 C C . ASP C 1 52 ? -3.957 20.358 4.500 1.00 25.53 171 ASP C C 1
ATOM 6000 O O . ASP C 1 52 ? -4.084 19.736 5.553 1.00 24.32 171 ASP C O 1
ATOM 6009 N N . VAL C 1 53 ? -2.939 20.183 3.665 1.00 25.97 172 VAL C N 1
ATOM 6010 C CA . VAL C 1 53 ? -1.918 19.169 3.886 1.00 27.23 172 VAL C CA 1
ATOM 6011 C C . VAL C 1 53 ? -1.252 19.299 5.252 1.00 28.05 172 VAL C C 1
ATOM 6012 O O . VAL C 1 53 ? -0.935 18.294 5.897 1.00 26.32 172 VAL C O 1
ATOM 6025 N N . GLU C 1 54 ? -1.040 20.539 5.683 1.00 27.77 173 GLU C N 1
ATOM 6026 C CA . GLU C 1 54 ? -0.266 20.811 6.891 1.00 29.36 173 GLU C CA 1
ATOM 6027 C C . GLU C 1 54 ? -0.931 20.239 8.130 1.00 27.54 173 GLU C C 1
ATOM 6028 O O . GLU C 1 54 ? -0.254 19.732 9.022 1.00 28.76 173 GLU C O 1
ATOM 6040 N N . ILE C 1 55 ? -2.253 20.320 8.189 1.00 26.09 174 ILE C N 1
ATOM 6041 C CA . ILE C 1 55 ? -2.967 19.823 9.349 1.00 26.23 174 ILE C CA 1
ATOM 6042 C C . ILE C 1 55 ? -2.913 18.304 9.345 1.00 24.39 174 ILE C C 1
ATOM 6043 O O . ILE C 1 55 ? -2.816 17.678 10.402 1.00 23.38 174 ILE C O 1
ATOM 6059 N N . PHE C 1 56 ? -2.962 17.715 8.154 1.00 25.30 175 PHE C N 1
ATOM 6060 C CA . PHE C 1 56 ? -2.880 16.268 8.041 1.00 25.07 175 PHE C CA 1
ATOM 6061 C C . PHE C 1 56 ? -1.482 15.803 8.444 1.00 23.99 175 PHE C C 1
ATOM 6062 O O . PHE C 1 56 ? -1.320 14.712 8.978 1.00 25.48 175 PHE C O 1
ATOM 6079 N N . CYS C 1 57 ? -0.480 16.645 8.196 1.00 26.18 176 CYS C N 1
ATOM 6080 C CA . CYS C 1 57 ? 0.892 16.356 8.616 1.00 26.03 176 CYS C CA 1
ATOM 6081 C C . CYS C 1 57 ? 0.995 16.355 10.133 1.00 24.96 176 CYS C C 1
ATOM 6082 O O . CYS C 1 57 ? 1.695 15.524 10.716 1.00 25.57 176 CYS C O 1
ATOM 6090 N N . ASP C 1 58 ? 0.288 17.283 10.767 1.00 24.93 177 ASP C N 1
ATOM 6091 C CA . ASP C 1 58 ? 0.204 17.305 12.218 1.00 24.68 177 ASP C CA 1
ATOM 6092 C C . ASP C 1 58 ? -0.530 16.069 12.731 1.00 24.59 177 ASP C C 1
ATOM 6093 O O . ASP C 1 58 ? -0.258 15.601 13.834 1.00 26.85 177 ASP C O 1
ATOM 6102 N N . ILE C 1 59 ? -1.444 15.525 11.933 1.00 24.14 178 ILE C N 1
ATOM 6103 C CA . ILE C 1 59 ? -2.099 14.272 12.302 1.00 24.08 178 ILE C CA 1
ATOM 6104 C C . ILE C 1 59 ? -1.103 13.119 12.172 1.00 24.04 178 ILE C C 1
ATOM 6105 O O . ILE C 1 59 ? -0.979 12.293 13.075 1.00 23.85 178 ILE C O 1
ATOM 6121 N N . LEU C 1 60 ? -0.385 13.085 11.057 1.00 23.94 179 LEU C N 1
ATOM 6122 C CA . LEU C 1 60 ? 0.605 12.052 10.809 1.00 25.68 179 LEU C CA 1
ATOM 6123 C C . LEU C 1 60 ? 1.667 12.024 11.897 1.00 28.08 179 LEU C C 1
ATOM 6124 O O . LEU C 1 60 ? 2.080 10.953 12.351 1.00 27.01 179 LEU C O 1
ATOM 6140 N N . GLU C 1 61 ? 2.118 13.203 12.314 1.00 29.63 180 GLU C N 1
ATOM 6141 C CA . GLU C 1 61 ? 3.142 13.281 13.351 1.00 29.43 180 GLU C CA 1
ATOM 6142 C C . GLU C 1 61 ? 2.625 12.708 14.667 1.00 28.80 180 GLU C C 1
ATOM 6143 O O . GLU C 1 61 ? 3.327 11.957 15.336 1.00 29.16 180 GLU C O 1
ATOM 6155 N N . ALA C 1 62 ? 1.399 13.060 15.038 1.00 27.21 181 ALA C N 1
ATOM 6156 C CA . ALA C 1 62 ? 0.826 12.554 16.274 1.00 26.83 181 ALA C CA 1
ATOM 6157 C C . ALA C 1 62 ? 0.685 11.050 16.188 1.00 26.95 181 ALA C C 1
ATOM 6158 O O . ALA C 1 62 ? 0.933 10.333 17.152 1.00 26.21 181 ALA C O 1
ATOM 6165 N N . ALA C 1 63 ? 0.296 10.575 15.014 1.00 27.78 182 ALA C N 1
ATOM 6166 C CA . ALA C 1 63 ? -0.076 9.182 14.863 1.00 27.76 182 ALA C CA 1
ATOM 6167 C C . ALA C 1 63 ? 1.147 8.294 14.895 1.00 27.87 182 ALA C C 1
ATOM 6168 O O . ALA C 1 63 ? 1.201 7.328 15.655 1.00 29.52 182 ALA C O 1
ATOM 6175 N N . ASN C 1 64 ? 2.138 8.633 14.081 1.00 27.87 183 ASN C N 1
ATOM 6176 C CA . ASN C 1 64 ? 3.244 7.724 13.835 1.00 28.74 183 ASN C CA 1
ATOM 6177 C C . ASN C 1 64 ? 4.514 8.056 14.602 1.00 29.55 183 ASN C C 1
ATOM 6178 O O . ASN C 1 64 ? 5.419 7.222 14.678 1.00 35.79 183 ASN C O 1
ATOM 6189 N N . LYS C 1 65 ? 4.582 9.249 15.184 1.00 28.64 184 LYS C N 1
ATOM 6190 C CA . LYS C 1 65 ? 5.748 9.623 15.977 1.00 30.62 184 LYS C CA 1
ATOM 6191 C C . LYS C 1 65 ? 5.437 9.582 17.470 1.00 31.03 184 LYS C C 1
ATOM 6192 O O . LYS C 1 65 ? 6.332 9.356 18.285 1.00 33.78 184 LYS C O 1
ATOM 6211 N N . ARG C 1 66 ? 4.169 9.786 17.817 1.00 28.00 185 ARG C N 1
ATOM 6212 C CA . ARG C 1 66 ? 3.729 9.769 19.210 1.00 29.02 185 ARG C CA 1
ATOM 6213 C C . ARG C 1 66 ? 2.782 8.608 19.508 1.00 29.18 185 ARG C C 1
ATOM 6214 O O . ARG C 1 66 ? 2.407 8.390 20.658 1.00 31.09 185 ARG C O 1
ATOM 6235 N N . GLY C 1 67 ? 2.395 7.861 18.478 1.00 28.81 186 GLY C N 1
ATOM 6236 C CA . GLY C 1 67 ? 1.522 6.718 18.662 1.00 28.30 186 GLY C CA 1
ATOM 6237 C C . GLY C 1 67 ? 0.087 7.062 19.030 1.00 28.01 186 GLY C C 1
ATOM 6238 O O . GLY C 1 67 ? -0.620 6.239 19.616 1.00 28.66 186 GLY C O 1
ATOM 6242 N N . VAL C 1 68 ? -0.346 8.274 18.689 1.00 28.15 187 VAL C N 1
ATOM 6243 C CA . VAL C 1 68 ? -1.718 8.711 18.949 1.00 27.16 187 VAL C CA 1
ATOM 6244 C C . VAL C 1 68 ? -2.724 8.025 18.025 1.00 27.80 187 VAL C C 1
ATOM 6245 O O . VAL C 1 68 ? -2.514 7.964 16.811 1.00 27.65 187 VAL C O 1
ATOM 6258 N N . PHE C 1 69 ? -3.820 7.521 18.591 1.00 27.14 188 PHE C N 1
ATOM 6259 C CA . PHE C 1 69 ? -4.860 6.889 17.781 1.00 27.69 188 PHE C CA 1
ATOM 6260 C C . PHE C 1 69 ? -5.869 7.935 17.330 1.00 25.50 188 PHE C C 1
ATOM 6261 O O . PHE C 1 69 ? -6.611 8.493 18.133 1.00 24.58 188 PHE C O 1
ATOM 6278 N N . VAL C 1 70 ? -5.856 8.209 16.028 1.00 24.90 189 VAL C N 1
ATOM 6279 C CA . VAL C 1 70 ? -6.677 9.256 15.434 1.00 24.39 189 VAL C CA 1
ATOM 6280 C C . VAL C 1 70 ? -7.861 8.666 14.691 1.00 24.22 189 VAL C C 1
ATOM 6281 O O . VAL C 1 70 ? -7.726 7.663 13.986 1.00 24.95 189 VAL C O 1
ATOM 6294 N N . CYS C 1 71 ? -9.013 9.311 14.846 1.00 23.66 190 CYS C N 1
ATOM 6295 C CA . CYS C 1 71 ? -10.211 8.958 14.097 1.00 24.52 190 CYS C CA 1
ATOM 6296 C C . CYS C 1 71 ? -10.898 10.203 13.545 1.00 25.16 190 CYS C C 1
ATOM 6297 O O . CYS C 1 71 ? -11.283 11.092 14.308 1.00 24.77 190 CYS C O 1
ATOM 6305 N N . VAL C 1 72 ? -11.070 10.250 12.226 1.00 24.51 191 VAL C N 1
ATOM 6306 C CA . VAL C 1 72 ? -11.644 11.420 11.566 1.00 25.49 191 VAL C CA 1
ATOM 6307 C C . VAL C 1 72 ? -12.970 11.091 10.883 1.00 24.77 191 VAL C C 1
ATOM 6308 O O . VAL C 1 72 ? -13.005 10.313 9.935 1.00 25.08 191 VAL C O 1
ATOM 6321 N N . LEU C 1 73 ? -14.056 11.678 11.378 1.00 24.62 192 LEU C N 1
ATOM 6322 C CA . LEU C 1 73 ? -15.352 11.566 10.720 1.00 23.83 192 LEU C CA 1
ATOM 6323 C C . LEU C 1 73 ? -15.468 12.691 9.721 1.00 23.78 192 LEU C C 1
ATOM 6324 O O . LEU C 1 73 ? -15.643 13.843 10.102 1.00 24.04 192 LEU C O 1
ATOM 6340 N N . LEU C 1 74 ? -15.364 12.358 8.442 1.00 24.08 193 LEU C N 1
ATOM 6341 C CA . LEU C 1 74 ? -15.424 13.360 7.393 1.00 23.61 193 LEU C CA 1
ATOM 6342 C C . LEU C 1 74 ? -16.773 13.341 6.671 1.00 25.02 193 LEU C C 1
ATOM 6343 O O . LEU C 1 74 ? -17.312 12.277 6.382 1.00 23.49 193 LEU C O 1
ATOM 6359 N N . ASP C 1 75 ? -17.320 14.527 6.405 1.00 27.10 194 ASP C N 1
ATOM 6360 C CA . ASP C 1 75 ? -18.568 14.651 5.657 1.00 23.96 194 ASP C CA 1
ATOM 6361 C C . ASP C 1 75 ? -18.365 14.070 4.267 1.00 24.30 194 ASP C C 1
ATOM 6362 O O . ASP C 1 75 ? -17.332 14.306 3.639 1.00 25.87 194 ASP C O 1
ATOM 6371 N N . GLN C 1 76 ? -19.348 13.303 3.802 1.00 23.99 195 GLN C N 1
ATOM 6372 C CA . GLN C 1 76 ? -19.233 12.564 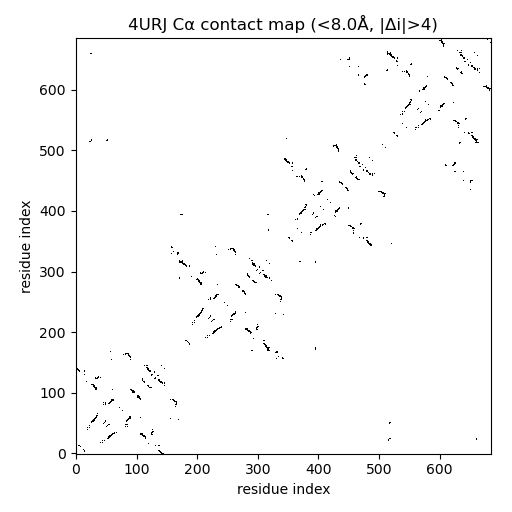2.551 1.00 23.77 195 GLN C CA 1
ATOM 6373 C C . GLN C 1 76 ? -18.863 13.486 1.394 1.00 23.27 195 GLN C C 1
ATOM 6374 O O . GLN C 1 76 ? -18.159 13.088 0.469 1.00 22.30 195 GLN C O 1
ATOM 6388 N N . GLY C 1 77 ? -19.328 14.726 1.459 1.00 23.17 196 GLY C N 1
ATOM 6389 C CA . GLY C 1 77 ? -19.110 15.676 0.380 1.00 25.14 196 GLY C CA 1
ATOM 6390 C C . GLY C 1 77 ? -17.731 16.316 0.346 1.00 26.97 196 GLY C C 1
ATOM 6391 O O . GLY C 1 77 ? -17.529 17.318 -0.335 1.00 38.19 196 GLY C O 1
ATOM 6395 N N . GLY C 1 78 ? -16.787 15.741 1.080 1.00 26.10 197 GLY C N 1
ATOM 6396 C CA . GLY C 1 78 ? -15.425 16.233 1.102 1.00 26.12 197 GLY C CA 1
ATOM 6397 C C . GLY C 1 78 ? -14.423 15.103 0.960 1.00 26.30 197 GLY C C 1
ATOM 6398 O O . GLY C 1 78 ? -13.217 15.344 0.868 1.00 29.15 197 GLY C O 1
ATOM 6402 N N . VAL C 1 79 ? -14.918 13.870 0.934 1.00 25.35 198 VAL C N 1
ATOM 6403 C CA . VAL C 1 79 ? -14.050 12.704 0.844 1.00 26.46 198 VAL C CA 1
ATOM 6404 C C . VAL C 1 79 ? -13.192 12.769 -0.412 1.00 27.52 198 VAL C C 1
ATOM 6405 O O . VAL C 1 79 ? -12.033 12.362 -0.397 1.00 27.33 198 VAL C O 1
ATOM 6418 N N . LYS C 1 80 ? -13.766 13.290 -1.494 1.00 28.07 199 LYS C N 1
ATOM 6419 C CA . LYS C 1 80 ? -13.083 13.312 -2.784 1.00 29.76 199 LYS C CA 1
ATOM 6420 C C . LYS C 1 80 ? -11.839 14.188 -2.766 1.00 29.03 199 LYS C C 1
ATOM 6421 O O . LYS C 1 80 ? -10.766 13.744 -3.163 1.00 30.53 199 LYS C O 1
ATOM 6440 N N . LEU C 1 81 ? -11.975 15.434 -2.325 1.00 27.53 200 LEU C N 1
ATOM 6441 C CA . LEU C 1 81 ? -10.843 16.346 -2.380 1.00 27.38 200 LEU C CA 1
ATOM 6442 C C . LEU C 1 81 ? -9.832 15.987 -1.307 1.00 26.63 200 LEU C C 1
ATOM 6443 O O . LEU C 1 81 ? -8.665 16.367 -1.397 1.00 26.50 200 LEU C O 1
ATOM 6459 N N . PHE C 1 82 ? -10.280 15.253 -0.292 1.00 26.13 201 PHE C N 1
ATOM 6460 C CA . PHE C 1 82 ? -9.371 14.753 0.731 1.00 26.58 201 PHE C CA 1
ATOM 6461 C C . PHE C 1 82 ? -8.516 13.613 0.167 1.00 28.99 201 PHE C C 1
ATOM 6462 O O . PHE C 1 82 ? -7.311 13.535 0.426 1.00 28.26 201 PHE C O 1
ATOM 6479 N N . GLN C 1 83 ? -9.149 12.733 -0.603 1.00 28.81 202 GLN C N 1
ATOM 6480 C CA . GLN C 1 83 ? -8.451 11.631 -1.245 1.00 29.80 202 GLN C CA 1
ATOM 6481 C C . GLN C 1 83 ? -7.427 12.189 -2.224 1.00 30.25 202 GLN C C 1
ATOM 6482 O O . GLN C 1 83 ? -6.336 11.638 -2.370 1.00 31.76 202 GLN C O 1
ATOM 6496 N N . GLU C 1 84 ? -7.786 13.282 -2.895 1.00 28.54 203 GLU C N 1
ATOM 6497 C CA . GLU C 1 84 ? -6.890 13.900 -3.868 1.00 30.89 203 GLU C CA 1
ATOM 6498 C C . GLU C 1 84 ? -5.703 14.527 -3.157 1.00 29.50 203 GLU C C 1
ATOM 6499 O O . GLU C 1 84 ? -4.601 14.581 -3.700 1.00 30.16 203 GLU C O 1
ATOM 6511 N N . MET C 1 85 ? -5.932 14.996 -1.937 1.00 27.27 204 MET C N 1
ATOM 6512 C CA . MET C 1 85 ? -4.852 15.509 -1.121 1.00 26.50 204 MET C CA 1
ATOM 6513 C C . MET C 1 85 ? -3.877 14.391 -0.787 1.00 30.68 204 MET C C 1
ATOM 6514 O O . MET C 1 85 ? -2.662 14.544 -0.940 1.00 30.23 204 MET C O 1
ATOM 6528 N N . CYS C 1 86 ? -4.423 13.268 -0.326 1.00 29.16 205 CYS C N 1
ATOM 6529 C CA . CYS C 1 86 ? -3.611 12.140 0.092 1.00 29.26 205 CYS C CA 1
ATOM 6530 C C . CYS C 1 86 ? -2.744 11.670 -1.060 1.00 30.89 205 CYS C C 1
ATOM 6531 O O . CYS C 1 86 ? -1.542 11.451 -0.902 1.00 32.02 205 CYS C O 1
ATOM 6539 N N . ASP C 1 87 ? -3.354 11.539 -2.227 1.00 31.74 206 ASP C N 1
ATOM 6540 C CA . ASP C 1 87 ? -2.645 11.044 -3.391 1.00 32.76 206 ASP C CA 1
ATOM 6541 C C . ASP C 1 87 ? -1.584 12.037 -3.838 1.00 30.83 206 ASP C C 1
ATOM 6542 O O . ASP C 1 87 ? -0.548 11.643 -4.370 1.00 30.56 206 ASP C O 1
ATOM 6551 N N . LYS C 1 88 ? -1.831 13.323 -3.608 1.00 29.91 207 LYS C N 1
ATOM 6552 C CA . LYS C 1 88 ? -0.879 14.352 -4.014 1.00 30.83 207 LYS C CA 1
ATOM 6553 C C . LYS C 1 88 ? 0.432 14.202 -3.229 1.00 30.69 207 LYS C C 1
ATOM 6554 O O . LYS C 1 88 ? 1.517 14.234 -3.808 1.00 30.51 207 LYS C O 1
ATOM 6573 N N . VAL C 1 89 ? 0.321 14.027 -1.915 1.00 29.61 208 VAL C N 1
ATOM 6574 C CA . VAL C 1 89 ? 1.486 13.826 -1.060 1.00 29.99 208 VAL C CA 1
ATOM 6575 C C . VAL C 1 89 ? 1.793 12.342 -0.867 1.00 31.56 208 VAL C C 1
ATOM 6576 O O . VAL C 1 89 ? 2.635 11.973 -0.043 1.00 30.71 208 VAL C O 1
ATOM 6589 N N . GLN C 1 90 ? 1.085 11.503 -1.620 1.00 30.52 209 GLN C N 1
ATOM 6590 C CA . GLN C 1 90 ? 1.316 10.065 -1.641 1.00 29.01 209 GLN C CA 1
ATOM 6591 C C . GLN C 1 90 ? 1.237 9.431 -0.263 1.00 28.53 209 GLN C C 1
ATOM 6592 O O . GLN C 1 90 ? 2.219 8.917 0.259 1.00 28.68 209 GLN C O 1
ATOM 6606 N N . ILE C 1 91 ? 0.045 9.469 0.314 1.00 29.80 210 ILE C N 1
ATOM 6607 C CA . ILE C 1 91 ? -0.235 8.739 1.535 1.00 29.26 210 ILE C CA 1
ATOM 6608 C C . ILE C 1 91 ? -0.443 7.271 1.193 1.00 30.17 210 ILE C C 1
ATOM 6609 O O . ILE C 1 91 ? -1.035 6.943 0.163 1.00 30.97 210 ILE C O 1
ATOM 6625 N N . SER C 1 92 ? 0.060 6.398 2.061 1.00 30.41 211 SER C N 1
ATOM 6626 C CA . SER C 1 92 ? -0.040 4.957 1.876 1.00 30.33 211 SER C CA 1
ATOM 6627 C C . SER C 1 92 ? -0.833 4.334 3.012 1.00 31.71 211 SER C C 1
ATOM 6628 O O . SER C 1 92 ? -1.159 5.004 3.991 1.00 30.56 211 SER C O 1
ATOM 6636 N N . ASP C 1 93 ? -1.126 3.044 2.887 1.00 32.77 212 ASP C N 1
ATOM 6637 C CA . ASP C 1 93 ? -1.798 2.318 3.953 1.00 33.25 212 ASP C CA 1
ATOM 6638 C C . ASP C 1 93 ? -0.927 2.300 5.210 1.00 32.02 212 ASP C C 1
ATOM 6639 O O . ASP C 1 93 ? -1.438 2.255 6.326 1.00 30.95 212 ASP C O 1
ATOM 6648 N N . SER C 1 94 ? 0.388 2.352 5.012 1.00 31.39 213 SER C N 1
ATOM 6649 C CA . SER C 1 94 ? 1.347 2.309 6.113 1.00 31.88 213 SER C CA 1
ATOM 6650 C C . SER C 1 94 ? 1.309 3.591 6.920 1.00 30.66 213 SER C C 1
ATOM 6651 O O . SER C 1 94 ? 1.597 3.586 8.116 1.00 29.21 213 SER C O 1
ATOM 6659 N N . HIS C 1 95 ? 0.971 4.691 6.252 1.00 30.76 214 HIS C N 1
ATOM 6660 C CA . HIS C 1 95 ? 0.821 5.978 6.923 1.00 28.50 214 HIS C CA 1
ATOM 6661 C C . HIS C 1 95 ? -0.325 5.921 7.918 1.00 26.87 214 HIS C C 1
ATOM 6662 O O . HIS C 1 95 ? -0.270 6.560 8.965 1.00 25.84 214 HIS C O 1
ATOM 6675 N N . LEU C 1 96 ? -1.364 5.156 7.583 1.00 27.85 215 LEU C N 1
ATOM 6676 C CA . LEU C 1 96 ? -2.610 5.187 8.342 1.00 26.72 215 LEU C CA 1
ATOM 6677 C C . LEU C 1 96 ? -2.738 4.037 9.337 1.00 27.24 215 LEU C C 1
ATOM 6678 O O . LEU C 1 96 ? -3.846 3.670 9.719 1.00 26.71 215 LEU C O 1
ATOM 6694 N N . LYS C 1 97 ? -1.609 3.492 9.782 1.00 29.36 216 LYS C N 1
ATOM 6695 C CA . LYS C 1 97 ? -1.627 2.352 10.700 1.00 30.80 216 LYS C CA 1
ATOM 6696 C C . LYS C 1 97 ? -2.326 2.707 12.014 1.00 30.04 216 LYS C C 1
ATOM 6697 O O . LYS C 1 97 ? -2.897 1.839 12.671 1.00 28.69 216 LYS C O 1
ATOM 6701 N N . ASN C 1 98 ? -2.275 3.985 12.386 1.00 29.61 217 ASN C N 1
ATOM 6702 C CA . ASN C 1 98 ? -2.920 4.474 13.606 1.00 30.27 217 ASN C CA 1
ATOM 6703 C C . ASN C 1 98 ? -3.985 5.540 13.323 1.00 28.87 217 ASN C C 1
ATOM 6704 O O . ASN C 1 98 ? -4.494 6.181 14.251 1.00 27.86 217 ASN C O 1
ATOM 6715 N N . ILE C 1 99 ? -4.319 5.720 12.045 1.00 26.80 218 ILE C N 1
ATOM 6716 C CA . ILE C 1 99 ? -5.271 6.749 11.624 1.00 26.36 218 ILE C CA 1
ATOM 6717 C C . ILE C 1 99 ? -6.488 6.146 10.929 1.00 26.10 218 ILE C C 1
ATOM 6718 O O . ILE C 1 99 ? -6.357 5.286 10.058 1.00 26.29 218 ILE C O 1
ATOM 6734 N N . SER C 1 100 ? -7.667 6.636 11.295 1.00 26.08 219 SER C N 1
ATOM 6735 C CA . SER C 1 100 ? -8.921 6.163 10.714 1.00 26.03 219 SER C CA 1
ATOM 6736 C C . SER C 1 100 ? -9.744 7.303 10.106 1.00 26.37 219 SER C C 1
ATOM 6737 O O . SER C 1 100 ? -10.252 8.167 10.828 1.00 26.86 219 SER C O 1
ATOM 6745 N N . ILE C 1 101 ? -9.869 7.304 8.780 1.00 25.42 220 ILE C N 1
ATOM 6746 C CA . ILE C 1 101 ? -10.726 8.265 8.090 1.00 25.40 220 ILE C CA 1
ATOM 6747 C C . ILE C 1 101 ? -12.014 7.574 7.641 1.00 25.80 220 ILE C C 1
ATOM 6748 O O . ILE C 1 101 ? -11.991 6.632 6.852 1.00 26.28 220 ILE C O 1
ATOM 6764 N N . ARG C 1 102 ? -13.135 8.056 8.160 1.00 26.21 221 ARG C N 1
ATOM 6765 C CA . ARG C 1 102 ? -14.440 7.497 7.846 1.00 27.55 221 ARG C CA 1
ATOM 6766 C C . ARG C 1 102 ? -15.336 8.573 7.232 1.00 25.30 221 ARG C C 1
ATOM 6767 O O . ARG C 1 102 ? -15.100 9.764 7.408 1.00 23.99 221 ARG C O 1
ATOM 6788 N N . SER C 1 103 ? -16.343 8.128 6.488 1.00 27.68 222 SER C N 1
ATOM 6789 C CA . SER C 1 103 ? -17.310 8.995 5.826 1.00 25.88 222 SER C CA 1
ATOM 6790 C C . SER C 1 103 ? -18.599 9.069 6.640 1.00 26.44 222 SER C C 1
ATOM 6791 O O . SER C 1 103 ? -19.061 8.061 7.169 1.00 27.99 222 SER C O 1
ATOM 6799 N N . VAL C 1 104 ? -19.174 10.261 6.748 1.00 25.59 223 VAL C N 1
ATOM 6800 C CA . VAL C 1 104 ? -20.457 10.441 7.420 1.00 25.42 223 VAL C CA 1
ATOM 6801 C C . VAL C 1 104 ? -21.306 11.401 6.602 1.00 25.92 223 VAL C C 1
ATOM 6802 O O . VAL C 1 104 ? -20.776 12.279 5.920 1.00 25.46 223 VAL C O 1
ATOM 6815 N N . GLU C 1 105 ? -22.620 11.234 6.664 1.00 27.13 224 GLU C N 1
ATOM 6816 C CA . GLU C 1 105 ? -23.509 12.052 5.857 1.00 28.27 224 GLU C CA 1
ATOM 6817 C C . GLU C 1 105 ? -24.778 12.371 6.622 1.00 28.91 224 GLU C C 1
ATOM 6818 O O . GLU C 1 105 ? -25.181 11.623 7.511 1.00 28.96 224 GLU C O 1
ATOM 6830 N N . GLY C 1 106 ? -25.391 13.499 6.272 1.00 28.44 225 GLY C N 1
ATOM 6831 C CA . GLY C 1 106 ? -26.647 13.911 6.867 1.00 28.48 225 GLY C CA 1
ATOM 6832 C C . GLY C 1 106 ? -27.811 13.177 6.234 1.00 30.06 225 GLY C C 1
ATOM 6833 O O . GLY C 1 106 ? -27.614 12.221 5.481 1.00 30.51 225 GLY C O 1
ATOM 6837 N N . GLU C 1 107 ? -29.024 13.631 6.532 1.00 32.35 226 GLU C N 1
ATOM 6838 C CA . GLU C 1 107 ? -30.239 12.966 6.062 1.00 35.32 226 GLU C CA 1
ATOM 6839 C C . GLU C 1 107 ? -30.427 13.092 4.547 1.00 33.01 226 GLU C C 1
ATOM 6840 O O . GLU C 1 107 ? -29.946 14.038 3.921 1.00 32.10 226 GLU C O 1
ATOM 6852 N N . ILE C 1 108 ? -31.125 12.122 3.967 1.00 32.90 227 ILE C N 1
ATOM 6853 C CA . ILE C 1 108 ? -31.355 12.093 2.528 1.00 32.97 227 ILE C CA 1
ATOM 6854 C C . ILE C 1 108 ? -32.534 12.968 2.151 1.00 31.98 227 ILE C C 1
ATOM 6855 O O . ILE C 1 108 ? -33.578 12.943 2.800 1.00 32.35 227 ILE C O 1
ATOM 6871 N N . TYR C 1 109 ? -32.354 13.731 1.082 1.00 31.29 228 TYR C N 1
ATOM 6872 C CA . TYR C 1 109 ? -33.387 14.623 0.588 1.00 30.97 228 TYR C CA 1
ATOM 6873 C C . TYR C 1 109 ? -33.322 14.705 -0.940 1.00 32.04 228 TYR C C 1
ATOM 6874 O O . TYR C 1 109 ? -32.351 14.255 -1.548 1.00 30.49 228 TYR C O 1
ATOM 6892 N N . CYS C 1 110 ? -34.362 15.268 -1.557 1.00 35.24 229 CYS C N 1
ATOM 6893 C CA . CYS C 1 110 ? -34.428 15.380 -3.014 1.00 31.71 229 CYS C CA 1
ATOM 6894 C C . CYS C 1 110 ? -33.974 16.747 -3.476 1.00 30.74 229 CYS C C 1
ATOM 6895 O O . CYS C 1 110 ? -34.452 17.765 -2.980 1.00 31.68 229 CYS C O 1
ATOM 6903 N N . ALA C 1 111 ? -33.043 16.768 -4.422 1.00 29.99 230 ALA C N 1
ATOM 6904 C CA . ALA C 1 111 ? -32.651 18.015 -5.060 1.00 29.93 230 ALA C CA 1
ATOM 6905 C C . ALA C 1 111 ? -33.732 18.485 -6.033 1.00 30.69 230 ALA C C 1
ATOM 6906 O O . ALA C 1 111 ? -34.732 17.804 -6.248 1.00 29.97 230 ALA C O 1
ATOM 6913 N N . LYS C 1 112 ? -33.526 19.658 -6.618 1.00 37.36 231 LYS C N 1
ATOM 6914 C CA . LYS C 1 112 ? -34.468 20.193 -7.590 1.00 30.36 231 LYS C CA 1
ATOM 6915 C C . LYS C 1 112 ? -34.507 19.309 -8.834 1.00 28.50 231 LYS C C 1
ATOM 6916 O O . LYS C 1 112 ? -35.524 19.223 -9.509 1.00 26.94 231 LYS C O 1
ATOM 6928 N N . SER C 1 113 ? -33.399 18.634 -9.115 1.00 30.03 232 SER C N 1
ATOM 6929 C CA . SER C 1 113 ? -33.284 17.803 -10.308 1.00 29.61 232 SER C CA 1
ATOM 6930 C C . SER C 1 113 ? -33.909 16.424 -10.110 1.00 29.30 232 SER C C 1
ATOM 6931 O O . SER C 1 113 ? -33.837 15.564 -10.995 1.00 28.76 232 SER C O 1
ATOM 6939 N N . GLY C 1 114 ? -34.505 16.211 -8.942 1.00 28.47 233 GLY C N 1
ATOM 6940 C CA . GLY C 1 114 ? -35.083 14.925 -8.605 1.00 26.69 233 GLY C CA 1
ATOM 6941 C C . GLY C 1 114 ? -34.044 13.949 -8.088 1.00 27.85 233 GLY C C 1
ATOM 6942 O O . GLY C 1 114 ? -34.376 12.827 -7.693 1.00 28.36 233 GLY C O 1
ATOM 6946 N N . ARG C 1 115 ? -32.781 14.364 -8.095 1.00 28.67 234 ARG C N 1
ATOM 6947 C CA . ARG C 1 115 ? -31.713 13.524 -7.571 1.00 29.85 234 ARG C CA 1
ATOM 6948 C C . ARG C 1 115 ? -31.704 13.592 -6.050 1.00 29.59 234 ARG C C 1
ATOM 6949 O O . ARG C 1 115 ? -31.983 14.644 -5.464 1.00 28.25 234 ARG C O 1
ATOM 6958 N N . LYS C 1 116 ? -31.409 12.457 -5.422 1.00 29.18 235 LYS C N 1
ATOM 6959 C CA . LYS C 1 116 ? -31.282 12.387 -3.972 1.00 30.80 235 LYS C CA 1
ATOM 6960 C C . LYS C 1 116 ? -29.850 12.704 -3.553 1.00 29.34 235 LYS C C 1
ATOM 6961 O O . LYS C 1 116 ? -28.897 12.228 -4.162 1.00 27.38 235 LYS C O 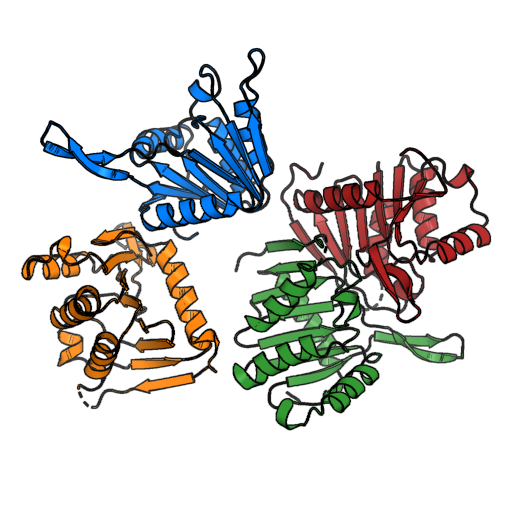1
ATOM 6980 N N . PHE C 1 117 ? -29.722 13.538 -2.526 1.00 29.67 236 PHE C N 1
ATOM 6981 C CA . PHE C 1 117 ? -28.433 14.011 -2.046 1.00 28.56 236 PHE C CA 1
ATOM 6982 C C . PHE C 1 117 ? -28.406 13.918 -0.532 1.00 28.44 236 PHE C C 1
ATOM 6983 O O . PHE C 1 117 ? -29.452 13.783 0.108 1.00 28.45 236 PHE C O 1
ATOM 7000 N N . ALA C 1 118 ? -27.208 13.994 0.037 1.00 29.02 237 ALA C N 1
ATOM 7001 C CA . ALA C 1 118 ? -27.040 13.916 1.482 1.00 28.45 237 ALA C CA 1
ATOM 7002 C C . ALA C 1 118 ? -26.805 15.298 2.063 1.00 26.51 237 ALA C C 1
ATOM 7003 O O . ALA C 1 118 ? -25.997 16.067 1.544 1.00 24.72 237 ALA C O 1
ATOM 7010 N N . GLY C 1 119 ? -27.529 15.606 3.135 1.00 26.93 238 GLY C N 1
ATOM 7011 C CA . GLY C 1 119 ? -27.350 16.856 3.845 1.00 27.13 238 GLY C CA 1
ATOM 7012 C C . GLY C 1 119 ? -25.930 16.949 4.356 1.00 26.68 238 GLY C C 1
ATOM 7013 O O . GLY C 1 119 ? -25.321 15.941 4.717 1.00 26.49 238 GLY C O 1
ATOM 7017 N N . GLN C 1 120 ? -25.390 18.157 4.371 1.00 26.57 239 GLN C N 1
ATOM 7018 C CA . GLN C 1 120 ? -24.010 18.337 4.768 1.00 25.84 239 GLN C CA 1
ATOM 7019 C C . GLN C 1 120 ? -23.886 18.386 6.278 1.00 25.84 239 GLN C C 1
ATOM 7020 O O . GLN C 1 120 ? -24.710 18.993 6.967 1.00 25.39 239 GLN C O 1
ATOM 7034 N N . ILE C 1 121 ? -22.848 17.731 6.783 1.00 26.25 240 ILE C N 1
ATOM 7035 C CA . ILE C 1 121 ? -22.480 17.847 8.181 1.00 26.32 240 ILE C CA 1
ATOM 7036 C C . ILE C 1 121 ? -21.661 19.124 8.352 1.00 25.87 240 ILE C C 1
ATOM 7037 O O . ILE C 1 121 ? -20.503 19.185 7.948 1.00 25.19 240 ILE C O 1
ATOM 7053 N N . ARG C 1 122 ? -22.284 20.152 8.921 1.00 26.94 241 ARG C N 1
ATOM 7054 C CA . ARG C 1 122 ? -21.630 21.443 9.104 1.00 26.68 241 ARG C CA 1
ATOM 7055 C C . ARG C 1 122 ? -20.955 21.538 10.471 1.00 26.63 241 ARG C C 1
ATOM 7056 O O . ARG C 1 122 ? -20.127 22.419 10.706 1.00 26.24 241 ARG C O 1
ATOM 7077 N N . GLU C 1 123 ? -21.303 20.616 11.364 1.00 27.64 242 GLU C N 1
ATOM 7078 C CA . GLU C 1 123 ? -20.623 20.496 12.648 1.00 27.19 242 GLU C CA 1
ATOM 7079 C C . GLU C 1 123 ? -19.131 20.289 12.445 1.00 27.42 242 GLU C C 1
ATOM 7080 O O . GLU C 1 123 ? -18.708 19.523 11.578 1.00 27.73 242 GLU C O 1
ATOM 7092 N N . LYS C 1 124 ? -18.344 20.974 13.263 1.00 26.40 243 LYS C N 1
ATOM 7093 C CA . LYS C 1 124 ? -16.902 20.819 13.267 1.00 27.45 243 LYS C CA 1
ATOM 7094 C C . LYS C 1 124 ? -16.420 20.898 14.705 1.00 26.29 243 LYS C C 1
ATOM 7095 O O . LYS C 1 124 ? -16.721 21.861 15.410 1.00 26.88 243 LYS C O 1
ATOM 7114 N N . PHE C 1 125 ? -15.699 19.874 15.147 1.00 24.75 244 PHE C N 1
ATOM 7115 C CA . PHE C 1 125 ? -15.078 19.903 16.465 1.00 25.46 244 PHE C CA 1
ATOM 7116 C C . PHE C 1 125 ? -13.946 18.887 16.581 1.00 24.85 244 PHE C C 1
ATOM 7117 O O . PHE C 1 125 ? -13.890 17.907 15.836 1.00 23.86 244 PHE C O 1
ATOM 7134 N N . ILE C 1 126 ? -13.055 19.133 17.534 1.00 25.48 245 ILE C N 1
ATOM 7135 C CA . ILE C 1 126 ? -11.915 18.260 17.794 1.00 24.77 245 ILE C CA 1
ATOM 7136 C C . ILE C 1 126 ? -11.889 17.866 19.266 1.00 25.87 245 ILE C C 1
ATOM 7137 O O . ILE C 1 126 ? -11.941 18.728 20.146 1.00 27.08 245 ILE C O 1
ATOM 7153 N N . ILE C 1 127 ? -11.825 16.564 19.527 1.00 25.04 246 ILE C N 1
ATOM 7154 C CA . ILE C 1 127 ? -11.709 16.058 20.890 1.00 27.04 246 ILE C CA 1
ATOM 7155 C C . ILE C 1 127 ? -10.328 15.436 21.105 1.00 27.08 246 ILE C C 1
ATOM 7156 O O . ILE C 1 127 ? -9.983 14.425 20.484 1.00 26.58 246 ILE C O 1
ATOM 7172 N N . SER C 1 128 ? -9.554 16.040 21.998 1.00 26.10 247 SER C N 1
ATOM 7173 C CA . SER C 1 128 ? -8.205 15.582 22.285 1.00 26.83 247 SER C CA 1
ATOM 7174 C C . SER C 1 128 ? -8.171 14.841 23.623 1.00 27.18 247 SER C C 1
ATOM 7175 O O . SER C 1 128 ? -8.601 15.378 24.644 1.00 27.76 247 SER C O 1
ATOM 7183 N N . ASP C 1 129 ? -7.690 13.598 23.596 1.00 27.59 248 ASP C N 1
ATOM 7184 C CA . ASP C 1 129 ? -7.446 12.804 24.806 1.00 26.55 248 ASP C CA 1
ATOM 7185 C C . ASP C 1 129 ? -8.650 12.710 25.742 1.00 26.59 248 ASP C C 1
ATOM 7186 O O . ASP C 1 129 ? -8.482 12.518 26.943 1.00 27.67 248 ASP C O 1
ATOM 7195 N N . TRP C 1 130 ? -9.853 12.849 25.195 1.00 26.86 249 TRP C N 1
ATOM 7196 C CA . TRP C 1 130 ? -11.081 12.862 25.994 1.00 27.13 249 TRP C CA 1
ATOM 7197 C C . TRP C 1 130 ? -10.968 13.824 27.180 1.00 26.90 249 TRP C C 1
ATOM 7198 O O . TRP C 1 130 ? -11.572 13.617 28.235 1.00 24.55 249 TRP C O 1
ATOM 7219 N N . ARG C 1 131 ? -10.192 14.884 26.981 1.00 30.36 250 ARG C N 1
ATOM 7220 C CA . ARG C 1 131 ? -9.911 15.855 28.026 1.00 33.78 250 ARG C CA 1
ATOM 7221 C C . ARG C 1 131 ? -10.643 17.159 27.729 1.00 33.84 250 ARG C C 1
ATOM 7222 O O . ARG C 1 131 ? -11.330 17.703 28.596 1.00 35.72 250 ARG C O 1
ATOM 7243 N N . PHE C 1 132 ? -10.498 17.655 26.503 1.00 32.24 251 PHE C N 1
ATOM 7244 C CA . PHE C 1 132 ? -11.138 18.910 26.110 1.00 33.79 251 PHE C CA 1
ATOM 7245 C C . PHE C 1 132 ? -11.538 18.924 24.644 1.00 32.58 251 PHE C C 1
ATOM 7246 O O . PHE C 1 132 ? -10.929 18.243 23.811 1.00 31.73 251 PHE C O 1
ATOM 7263 N N . VAL C 1 133 ? -12.553 19.727 24.342 1.00 31.50 252 VAL C N 1
ATOM 7264 C CA . VAL C 1 133 ? -13.068 19.855 22.989 1.00 30.41 252 VAL C CA 1
ATOM 7265 C C . VAL C 1 133 ? -12.769 21.232 22.422 1.00 30.64 252 VAL C C 1
ATOM 7266 O O . VAL C 1 133 ? -12.890 22.239 23.117 1.00 29.68 252 VAL C O 1
ATOM 7279 N N . LEU C 1 134 ? -12.400 21.253 21.147 1.00 29.56 253 LEU C N 1
ATOM 7280 C CA . LEU C 1 134 ? -12.270 22.484 20.383 1.00 27.60 253 LEU C CA 1
ATOM 7281 C C . LEU C 1 134 ? -13.361 22.512 19.314 1.00 27.50 253 LEU C C 1
ATOM 7282 O O . LEU C 1 134 ? -13.518 21.548 18.566 1.00 27.55 253 LEU C O 1
ATOM 7298 N N . SER C 1 135 ? -14.119 23.602 19.237 1.00 27.92 254 SER C N 1
ATOM 7299 C CA . SER C 1 135 ? -15.221 23.685 18.280 1.00 26.29 254 SER C CA 1
ATOM 7300 C C . SER C 1 135 ? -15.401 25.098 17.741 1.00 26.81 254 SER C C 1
ATOM 7301 O O . SER C 1 135 ? -15.315 26.073 18.481 1.00 28.59 254 SER C O 1
ATOM 7309 N N . GLY C 1 136 ? -15.664 25.205 16.446 1.00 26.04 255 GLY C N 1
ATOM 7310 C CA . GLY C 1 136 ? -15.852 26.499 15.829 1.00 25.90 255 GLY C CA 1
ATOM 7311 C C . GLY C 1 136 ? -16.151 26.378 14.356 1.00 24.90 255 GLY C C 1
ATOM 7312 O O . GLY C 1 136 ? -16.703 25.376 13.907 1.00 24.96 255 GLY C O 1
ATOM 7316 N N . SER C 1 137 ? -15.751 27.393 13.600 1.00 25.42 256 SER C N 1
ATOM 7317 C CA . SER C 1 137 ? -16.071 27.476 12.182 1.00 26.04 256 SER C CA 1
ATOM 7318 C C . SER C 1 137 ? -14.871 27.185 11.293 1.00 25.53 256 SER C C 1
ATOM 7319 O O . SER C 1 137 ? -14.949 27.308 10.072 1.00 25.59 256 SER C O 1
ATOM 7327 N N . TYR C 1 138 ? -13.763 26.793 11.908 1.00 26.69 257 TYR C N 1
ATOM 7328 C CA . TYR C 1 138 ? -12.521 26.539 11.181 1.00 26.36 257 TYR C CA 1
ATOM 7329 C C . TYR C 1 138 ? -12.547 25.180 10.483 1.00 26.57 257 TYR C C 1
ATOM 7330 O O . TYR C 1 138 ? -12.650 24.148 11.139 1.00 26.07 257 TYR C O 1
ATOM 7348 N N . SER C 1 139 ? -12.476 25.188 9.155 1.00 27.18 258 SER C N 1
ATOM 7349 C CA . SER C 1 139 ? -12.375 23.955 8.376 1.00 26.64 258 SER C CA 1
ATOM 7350 C C . SER C 1 139 ? -10.918 23.715 8.021 1.00 25.88 258 SER C C 1
ATOM 7351 O O . SER C 1 139 ? -10.155 24.665 7.859 1.00 28.97 258 SER C O 1
ATOM 7359 N N . PHE C 1 140 ? -10.527 22.455 7.885 1.00 23.89 259 PHE C N 1
ATOM 7360 C CA . PHE C 1 140 ? -9.147 22.140 7.549 1.00 24.26 259 PHE C CA 1
ATOM 7361 C C . PHE C 1 140 ? -8.863 22.466 6.083 1.00 23.98 259 PHE C C 1
ATOM 7362 O O . PHE C 1 140 ? -8.575 21.577 5.281 1.00 23.97 259 PHE C O 1
ATOM 7379 N N . THR C 1 141 ? -8.941 23.750 5.751 1.00 24.39 260 THR C N 1
ATOM 7380 C CA . THR C 1 141 ? -8.601 24.242 4.416 1.00 25.83 260 THR C CA 1
ATOM 7381 C C . THR C 1 141 ? -7.556 25.334 4.538 1.00 26.34 260 THR C C 1
ATOM 7382 O O . THR C 1 141 ? -7.437 25.982 5.577 1.00 26.00 260 THR C O 1
ATOM 7393 N N . TRP C 1 142 ? -6.795 25.527 3.470 1.00 27.05 261 TRP C N 1
ATOM 7394 C CA . TRP C 1 142 ? -5.808 26.586 3.427 1.00 28.47 261 TRP C CA 1
ATOM 7395 C C . TRP C 1 142 ? -6.455 27.959 3.681 1.00 30.58 261 TRP C C 1
ATOM 7396 O O . TRP C 1 142 ? -5.922 28.762 4.449 1.00 31.21 261 TRP C O 1
ATOM 7417 N N . LEU C 1 143 ? -7.613 28.212 3.066 1.00 29.93 262 LEU C N 1
ATOM 7418 C CA . LEU C 1 143 ? -8.279 29.519 3.169 1.00 31.13 262 LEU C CA 1
ATOM 7419 C C . LEU C 1 143 ? -8.691 29.888 4.595 1.00 31.85 262 LEU C C 1
ATOM 7420 O O . LEU C 1 143 ? -8.492 31.022 5.031 1.00 32.12 262 LEU C O 1
ATOM 7436 N N . CYS C 1 144 ? -9.285 28.944 5.317 1.00 31.12 263 CYS C N 1
ATOM 7437 C CA . CYS C 1 144 ? -9.621 29.178 6.716 1.00 29.97 263 CYS C CA 1
ATOM 7438 C C . CYS C 1 144 ? -8.377 29.521 7.529 1.00 32.35 263 CYS C C 1
ATOM 7439 O O . CYS C 1 144 ? -8.435 30.329 8.461 1.00 34.67 263 CYS C O 1
ATOM 7447 N N . GLY C 1 145 ? -7.251 28.919 7.160 1.00 31.17 264 GLY C N 1
ATOM 7448 C CA . GLY C 1 145 ? -6.029 29.076 7.923 1.00 32.95 264 GLY C CA 1
ATOM 7449 C C . GLY C 1 145 ? -5.178 30.261 7.515 1.00 34.75 264 GLY C C 1
ATOM 7450 O O . GLY C 1 145 ? -4.061 30.424 8.013 1.00 35.46 264 GLY C O 1
ATOM 7454 N N . HIS C 1 146 ? -5.700 31.097 6.623 1.00 34.91 265 HIS C N 1
ATOM 7455 C CA . HIS C 1 146 ? -4.929 32.220 6.108 1.00 33.77 265 HIS C CA 1
ATOM 7456 C C . HIS C 1 146 ? -5.789 33.458 5.844 1.00 33.79 265 HIS C C 1
ATOM 7457 O O . HIS C 1 146 ? -5.387 34.562 6.217 1.00 37.45 265 HIS C O 1
ATOM 7470 N N . VAL C 1 147 ? -6.961 33.289 5.225 1.00 32.50 266 VAL C N 1
ATOM 7471 C CA . VAL C 1 147 ? -7.761 34.446 4.806 1.00 32.55 266 VAL C CA 1
ATOM 7472 C C . VAL C 1 147 ? -9.094 34.629 5.547 1.00 32.52 266 VAL C C 1
ATOM 7473 O O . VAL C 1 147 ? -9.466 35.759 5.854 1.00 35.20 266 VAL C O 1
ATOM 7486 N N . HIS C 1 148 ? -9.811 33.548 5.841 1.00 31.73 267 HIS C N 1
ATOM 7487 C CA . HIS C 1 148 ? -11.107 33.675 6.512 1.00 31.49 267 HIS C CA 1
ATOM 7488 C C . HIS C 1 148 ? -10.965 34.034 7.988 1.00 32.98 267 HIS C C 1
ATOM 7489 O O . HIS C 1 148 ? -9.977 33.684 8.635 1.00 34.19 267 HIS C O 1
ATOM 7502 N N . ARG C 1 149 ? -11.966 34.735 8.509 1.00 32.26 268 ARG C N 1
ATOM 7503 C CA . ARG C 1 149 ? -12.052 35.026 9.933 1.00 31.72 268 ARG C CA 1
ATOM 7504 C C . ARG C 1 149 ? -12.961 34.011 10.616 1.00 30.11 268 ARG C C 1
ATOM 7505 O O . ARG C 1 149 ? -14.170 33.990 10.380 1.00 29.42 268 ARG C O 1
ATOM 7526 N N . ASN C 1 150 ? -12.377 33.176 11.465 1.00 30.12 269 ASN C N 1
ATOM 7527 C CA . ASN C 1 150 ? -13.128 32.134 12.152 1.00 29.34 269 ASN C CA 1
ATOM 7528 C C . ASN C 1 150 ? -13.247 32.381 13.639 1.00 29.90 269 ASN C C 1
ATOM 7529 O O . ASN C 1 150 ? -12.506 33.175 14.217 1.00 35.08 269 ASN C O 1
ATOM 7540 N N . ILE C 1 151 ? -14.206 31.697 14.242 1.00 26.79 270 ILE C N 1
ATOM 7541 C CA . ILE C 1 151 ? -14.370 31.703 15.675 1.00 26.41 270 ILE C CA 1
ATOM 7542 C C . ILE C 1 151 ? -14.070 30.295 16.182 1.00 27.88 270 ILE C C 1
ATOM 7543 O O . ILE C 1 151 ? -14.243 29.310 15.456 1.00 25.48 270 ILE C O 1
ATOM 7559 N N . LEU C 1 152 ? -13.583 30.222 17.419 1.00 28.56 271 LEU C N 1
ATOM 7560 C CA . LEU C 1 152 ? -13.307 28.959 18.087 1.00 26.71 271 LEU C CA 1
ATOM 7561 C C . LEU C 1 152 ? -13.878 28.959 19.488 1.00 26.62 271 LEU C C 1
ATOM 7562 O O . LEU C 1 152 ? -13.955 30.000 20.134 1.00 27.64 271 LEU C O 1
ATOM 7578 N N . SER C 1 153 ? -14.274 27.785 19.955 1.00 26.69 272 SER C N 1
ATOM 7579 C CA . SER C 1 153 ? -14.712 27.618 21.329 1.00 28.63 272 SER C CA 1
ATOM 7580 C C . SER C 1 153 ? -13.956 26.436 21.919 1.00 28.06 272 SER C C 1
ATOM 7581 O O . SER C 1 153 ? -13.557 25.526 21.194 1.00 26.22 272 SER C O 1
ATOM 7589 N N . LYS C 1 154 ? -13.724 26.480 23.225 1.00 28.99 273 LYS C N 1
ATOM 7590 C CA . LYS C 1 154 ? -13.064 25.388 23.926 1.00 31.17 273 LYS C CA 1
ATOM 7591 C C . LYS C 1 154 ? -13.948 24.935 25.076 1.00 31.31 273 LYS C C 1
ATOM 7592 O O . LYS C 1 154 ? -14.481 25.764 25.813 1.00 31.82 273 LYS C O 1
ATOM 7611 N N . PHE C 1 155 ? -14.099 23.623 25.223 1.00 30.58 274 PHE C N 1
ATOM 7612 C CA . PHE C 1 155 ? -14.939 23.062 26.268 1.00 31.75 274 PHE C CA 1
ATOM 7613 C C . PHE C 1 155 ? -14.172 22.018 27.036 1.00 32.64 274 PHE C C 1
ATOM 7614 O O . PHE C 1 155 ? -13.498 21.176 26.445 1.00 32.93 274 PHE C O 1
ATOM 7631 N N . THR C 1 156 ? -14.289 22.071 28.356 1.00 35.11 275 THR C N 1
ATOM 7632 C CA . THR C 1 156 ? -13.681 21.068 29.219 1.00 38.02 275 THR C CA 1
ATOM 7633 C C . THR C 1 156 ? -14.738 20.517 30.167 1.00 39.50 275 THR C C 1
ATOM 7634 O O . THR C 1 156 ? -15.878 20.995 30.183 1.00 38.73 275 THR C O 1
ATOM 7645 N N . GLY C 1 157 ? -14.355 19.507 30.941 1.00 40.62 276 GLY C N 1
ATOM 7646 C CA . GLY C 1 157 ? -15.230 18.929 31.943 1.00 43.05 276 GLY C CA 1
ATOM 7647 C C . GLY C 1 157 ? -16.475 18.274 31.374 1.00 39.80 276 GLY C C 1
ATOM 7648 O O . GLY C 1 157 ? -16.435 17.682 30.301 1.00 37.33 276 GLY C O 1
ATOM 7652 N N . GLN C 1 158 ? -17.583 18.396 32.099 1.00 41.48 277 GLN C N 1
ATOM 7653 C CA . GLN C 1 158 ? -18.811 17.671 31.779 1.00 45.55 277 GLN C CA 1
ATOM 7654 C C . GLN C 1 158 ? -19.382 18.032 30.410 1.00 43.76 277 GLN C C 1
ATOM 7655 O O . GLN C 1 158 ? -20.129 17.249 29.820 1.00 46.51 277 GLN C O 1
ATOM 7659 N N . ALA C 1 159 ? -19.039 19.215 29.912 1.00 41.86 278 ALA C N 1
ATOM 7660 C CA . ALA C 1 159 ? -19.528 19.665 28.613 1.00 41.97 278 ALA C CA 1
ATOM 7661 C C . ALA C 1 159 ? -19.038 18.742 27.497 1.00 39.98 278 ALA C C 1
ATOM 7662 O O . ALA C 1 159 ? -19.747 18.498 26.525 1.00 39.60 278 ALA C O 1
ATOM 7669 N N . VAL C 1 160 ? -17.826 18.222 27.659 1.00 38.95 279 VAL C N 1
ATOM 7670 C CA . VAL C 1 160 ? -17.214 17.325 26.681 1.00 37.60 279 VAL C CA 1
ATOM 7671 C C . VAL C 1 160 ? -18.064 16.077 26.433 1.00 36.28 279 VAL C C 1
ATOM 7672 O O . VAL C 1 160 ? -17.974 15.455 25.383 1.00 34.42 279 VAL C O 1
ATOM 7685 N N . GLU C 1 161 ? -18.891 15.723 27.406 1.00 39.28 280 GLU C N 1
ATOM 7686 C CA . GLU C 1 161 ? -19.700 14.513 27.328 1.00 42.11 280 GLU C CA 1
ATOM 7687 C C . GLU C 1 161 ? -20.670 14.558 26.148 1.00 41.97 280 GLU C C 1
ATOM 7688 O O . GLU C 1 161 ? -20.811 13.582 25.415 1.00 41.95 280 GLU C O 1
ATOM 7700 N N . LEU C 1 162 ? -21.325 15.698 25.955 1.00 41.45 281 LEU C N 1
ATOM 7701 C CA . LEU C 1 162 ? -22.314 15.829 24.891 1.00 41.93 281 LEU C CA 1
ATOM 7702 C C . LEU C 1 162 ? -21.655 15.764 23.514 1.00 37.60 281 LEU C C 1
ATOM 7703 O O . LEU C 1 162 ? -22.278 15.345 22.535 1.00 36.64 281 LEU C O 1
ATOM 7719 N N . PHE C 1 163 ? -20.395 16.181 23.441 1.00 35.23 282 PHE C N 1
ATOM 7720 C CA . PHE C 1 163 ? -19.631 16.082 22.204 1.00 33.16 282 PHE C CA 1
ATOM 7721 C C . PHE C 1 163 ? -19.295 14.627 21.913 1.00 33.14 282 PHE C C 1
ATOM 7722 O O . PHE C 1 163 ? -19.318 14.186 20.767 1.00 31.43 282 PHE C O 1
ATOM 7739 N N . ASP C 1 164 ? -18.966 13.896 22.970 1.00 35.54 283 ASP C N 1
ATOM 7740 C CA . ASP C 1 164 ? -18.629 12.486 22.872 1.00 35.13 283 ASP C CA 1
ATOM 7741 C C . ASP C 1 164 ? -19.824 11.701 22.343 1.00 34.71 283 ASP C C 1
ATOM 7742 O O . ASP C 1 164 ? -19.691 10.899 21.420 1.00 33.23 283 ASP C O 1
ATOM 7751 N N . GLU C 1 165 ? -20.996 11.961 22.916 1.00 37.17 284 GLU C N 1
ATOM 7752 C CA . GLU C 1 165 ? -22.233 11.325 22.468 1.00 37.18 284 GLU C CA 1
ATOM 7753 C C . GLU C 1 165 ? -22.512 11.669 21.012 1.00 33.26 284 GLU C C 1
ATOM 7754 O O . GLU C 1 165 ? -22.969 10.824 20.247 1.00 33.21 284 GLU C O 1
ATOM 7766 N N . GLU C 1 166 ? -22.222 12.911 20.629 1.00 33.95 285 GLU C N 1
ATOM 7767 C CA . GLU C 1 166 ? -22.400 13.349 19.246 1.00 31.28 285 GLU C CA 1
ATOM 7768 C C . GLU C 1 166 ? -21.484 12.568 18.321 1.00 29.71 285 GLU C C 1
ATOM 7769 O O . GLU C 1 166 ? -21.890 12.145 17.242 1.00 28.61 285 GLU C O 1
ATOM 7781 N N . PHE C 1 167 ? -20.244 12.380 18.754 1.00 32.16 286 PHE C N 1
ATOM 7782 C CA . PHE C 1 167 ? -19.275 11.628 17.975 1.00 31.80 286 PHE C CA 1
ATOM 7783 C C . PHE C 1 167 ? -19.705 10.173 17.799 1.00 31.98 286 PHE C C 1
ATOM 7784 O O . PHE C 1 167 ? -19.609 9.622 16.704 1.00 31.18 286 PHE C O 1
ATOM 7801 N N . ARG C 1 168 ? -20.188 9.564 18.878 1.00 32.79 287 ARG C N 1
ATOM 7802 C CA . ARG C 1 168 ? -20.627 8.172 18.845 1.00 33.72 287 ARG C CA 1
ATOM 7803 C C . ARG C 1 168 ? -21.818 7.982 17.913 1.00 33.24 287 ARG C C 1
ATOM 7804 O O . ARG C 1 168 ? -21.854 7.028 17.134 1.00 34.08 287 ARG C O 1
ATOM 7825 N N . HIS C 1 169 ? -22.788 8.889 18.001 1.00 32.57 288 HIS C N 1
ATOM 7826 C CA . HIS C 1 169 ? -23.972 8.826 17.154 1.00 31.98 288 HIS C CA 1
ATOM 7827 C C . HIS C 1 169 ? -23.554 8.828 15.695 1.00 31.52 288 HIS C C 1
ATOM 7828 O O . HIS C 1 169 ? -23.914 7.931 14.932 1.00 33.88 288 HIS C O 1
ATOM 7841 N N . LEU C 1 170 ? -22.781 9.840 15.318 1.00 31.39 289 LEU C N 1
ATOM 7842 C CA . LEU C 1 170 ? -22.314 9.972 13.947 1.00 31.36 289 LEU C CA 1
ATOM 7843 C C . LEU C 1 170 ? -21.423 8.799 13.573 1.00 30.50 289 LEU C C 1
ATOM 7844 O O . LEU C 1 170 ? -21.439 8.337 12.432 1.00 29.28 289 LEU C O 1
ATOM 7860 N N . TYR C 1 171 ? -20.654 8.317 14.543 1.00 31.20 290 TYR C N 1
ATOM 7861 C CA . TYR C 1 171 ? -19.709 7.238 14.294 1.00 32.67 290 TYR C CA 1
ATOM 7862 C C . TYR C 1 171 ? -20.464 5.979 13.894 1.00 32.62 290 TYR C C 1
ATOM 7863 O O . TYR C 1 171 ? -20.126 5.337 12.906 1.00 32.73 290 TYR C O 1
ATOM 7881 N N . ALA C 1 172 ? -21.512 5.653 14.638 1.00 32.11 291 ALA C N 1
ATOM 7882 C CA . ALA C 1 172 ? -22.294 4.458 14.357 1.00 32.37 291 ALA C CA 1
ATOM 7883 C C . ALA C 1 172 ? -22.809 4.465 12.922 1.00 33.34 291 ALA C C 1
ATOM 7884 O O . ALA C 1 172 ? -22.961 3.414 12.301 1.00 34.87 291 ALA C O 1
ATOM 7891 N N . SER C 1 173 ? -23.054 5.660 12.395 1.00 33.79 292 SER C N 1
ATOM 7892 C CA . SER C 1 173 ? -23.608 5.814 11.053 1.00 32.98 292 SER C CA 1
ATOM 7893 C C . SER C 1 173 ? -22.507 6.028 10.025 1.00 31.00 292 SER C C 1
ATOM 7894 O O . SER C 1 173 ? -22.777 6.188 8.833 1.00 30.49 292 SER C O 1
ATOM 7902 N N . SER C 1 174 ? -21.264 6.024 10.490 1.00 29.96 293 SER C N 1
ATOM 7903 C CA . SER C 1 174 ? -20.141 6.332 9.620 1.00 31.50 293 SER C CA 1
ATOM 7904 C C . SER C 1 174 ? -19.781 5.135 8.726 1.00 33.91 293 SER C C 1
ATOM 7905 O O . SER C 1 174 ? -20.066 3.980 9.055 1.00 32.22 293 SER C O 1
ATOM 7913 N N . LYS C 1 175 ? -19.178 5.448 7.582 1.00 33.55 294 LYS C N 1
ATOM 7914 C CA . LYS C 1 175 ? -18.731 4.468 6.601 1.00 33.65 294 LYS C CA 1
ATOM 7915 C C . LYS C 1 175 ? -17.207 4.543 6.475 1.00 33.99 294 LYS C C 1
ATOM 7916 O O . LYS C 1 175 ? -16.662 5.633 6.358 1.00 32.56 294 LYS C O 1
ATOM 7935 N N . PRO C 1 176 ? -16.511 3.391 6.480 1.00 36.63 295 PRO C N 1
ATOM 7936 C CA . PRO C 1 176 ? -15.043 3.411 6.384 1.00 32.87 295 PRO C CA 1
ATOM 7937 C C . PRO C 1 176 ? -14.534 3.926 5.032 1.00 31.87 295 PRO C C 1
ATOM 7938 O O . PRO C 1 176 ? -15.136 3.620 4.008 1.00 35.65 295 PRO C O 1
ATOM 7949 N N . VAL C 1 177 ? -13.445 4.693 5.037 1.00 31.36 296 VAL C N 1
ATOM 7950 C CA . VAL C 1 177 ? -12.903 5.283 3.808 1.00 29.28 296 VAL C CA 1
ATOM 7951 C C . VAL C 1 177 ? -11.464 4.849 3.573 1.00 27.73 296 VAL C C 1
ATOM 7952 O O . VAL C 1 177 ? -11.102 4.442 2.470 1.00 27.22 296 VAL C O 1
ATOM 7965 N N . MET C 1 178 ? -10.644 4.953 4.613 1.00 27.59 297 MET C N 1
ATOM 7966 C CA . MET C 1 178 ? -9.252 4.537 4.528 1.00 26.79 297 MET C CA 1
ATOM 7967 C C . MET C 1 178 ? -8.669 4.397 5.918 1.00 26.46 297 MET C C 1
ATOM 7968 O O . MET C 1 178 ? -9.192 4.960 6.879 1.00 25.56 297 MET C O 1
ATOM 7982 N N . GLY C 1 179 ? -7.584 3.633 6.008 1.00 28.13 298 GLY C N 1
ATOM 7983 C CA . GLY C 1 179 ? -6.835 3.494 7.240 1.00 26.15 298 GLY C CA 1
ATOM 7984 C C . GLY C 1 179 ? -7.389 2.432 8.165 1.00 28.28 298 GLY C C 1
ATOM 7985 O O . GLY C 1 179 ? -8.077 1.498 7.729 1.00 29.11 298 GLY C O 1
ATOM 7989 N N . LEU C 1 180 ? -7.079 2.581 9.452 1.00 28.25 299 LEU C N 1
ATOM 7990 C CA . LEU C 1 180 ? -7.484 1.621 10.474 1.00 29.07 299 LEU C CA 1
ATOM 7991 C C . LEU C 1 180 ? -9.010 1.485 10.514 1.00 29.42 299 LEU C C 1
ATOM 7992 O O . LEU C 1 180 ? -9.713 2.487 10.602 1.00 30.89 299 LEU C O 1
ATOM 8008 N N . LYS C 1 181 ? -9.516 0.256 10.419 1.00 31.61 300 LYS C N 1
ATOM 8009 C CA . LYS C 1 181 ? -10.954 0.000 10.543 1.00 35.04 300 LYS C CA 1
ATOM 8010 C C . LYS C 1 181 ? -11.345 -0.408 11.974 1.00 37.37 300 LYS C C 1
ATOM 8011 O O . LYS C 1 181 ? -12.063 -1.380 12.176 1.00 41.75 300 LYS C O 1
ATOM 8030 N N . SER C 1 182 ? -10.871 0.350 12.962 1.00 43.18 301 SER C N 1
ATOM 8031 C CA . SER C 1 182 ? -11.165 0.077 14.370 1.00 38.07 301 SER C CA 1
ATOM 8032 C C . SER C 1 182 ? -10.944 1.308 15.254 1.00 36.74 301 SER C C 1
ATOM 8033 O O . SER C 1 182 ? -11.454 2.397 14.972 1.00 34.27 301 SER C O 1
ATOM 8041 N N . PRO D 1 8 ? -26.675 43.776 31.350 1.00 33.48 127 PRO D N 1
ATOM 8042 C CA . PRO D 1 8 ? -27.472 42.649 31.861 1.00 36.88 127 PRO D CA 1
ATOM 8043 C C . PRO D 1 8 ? -26.638 41.383 32.051 1.00 40.12 127 PRO D C 1
ATOM 8044 O O . PRO D 1 8 ? -26.835 40.652 33.024 1.00 40.78 127 PRO D O 1
ATOM 8055 N N . TYR D 1 9 ? -25.715 41.141 31.124 1.00 39.65 128 TYR D N 1
ATOM 8056 C CA . TYR D 1 9 ? -24.832 39.981 31.184 1.00 40.13 128 TYR D CA 1
ATOM 8057 C C . TYR D 1 9 ? -23.606 40.241 32.062 1.00 42.25 128 TYR D C 1
ATOM 8058 O O . TYR D 1 9 ? -22.988 39.305 32.576 1.00 41.13 128 TYR D O 1
ATOM 8076 N N . LEU D 1 10 ? -23.259 41.516 32.223 1.00 42.71 129 LEU D N 1
ATOM 8077 C CA . LEU D 1 10 ? -21.994 41.906 32.843 1.00 42.61 129 LEU D CA 1
ATOM 8078 C C . LEU D 1 10 ? -21.907 41.521 34.321 1.00 45.02 129 LEU D C 1
ATOM 8079 O O . LEU D 1 10 ? -20.829 41.590 34.918 1.00 51.82 129 LEU D O 1
ATOM 8086 N N . LYS D 1 11 ? -23.032 41.102 34.899 1.00 45.23 130 LYS D N 1
ATOM 8087 C CA . LYS D 1 11 ? -23.101 40.784 36.325 1.00 46.48 130 LYS D CA 1
ATOM 8088 C C . LYS D 1 11 ? -23.486 39.327 36.604 1.00 47.97 130 LYS D C 1
ATOM 8089 O O . LYS D 1 11 ? -23.527 38.903 37.764 1.00 48.87 130 LYS D O 1
ATOM 8093 N N . GLU D 1 12 ? -23.766 38.565 35.548 1.00 46.72 131 GLU D N 1
ATOM 8094 C CA . GLU D 1 12 ? -24.185 37.171 35.695 1.00 47.04 131 GLU D CA 1
ATOM 8095 C C . GLU D 1 12 ? -23.049 36.196 35.400 1.00 42.84 131 GLU D C 1
ATOM 8096 O O . GLU D 1 12 ? -22.151 36.490 34.611 1.00 41.49 131 GLU D O 1
ATOM 8108 N N . LYS D 1 13 ? -23.102 35.036 36.047 1.00 42.02 132 LYS D N 1
ATOM 8109 C CA . LYS D 1 13 ? -22.078 34.005 35.896 1.00 40.07 132 LYS D CA 1
ATOM 8110 C C . LYS D 1 13 ? -21.987 33.545 34.444 1.00 40.59 132 LYS D C 1
ATOM 8111 O O . LYS D 1 13 ? -23.006 33.259 33.810 1.00 41.92 132 LYS D O 1
ATOM 8130 N N . SER D 1 14 ? -20.769 33.478 33.917 1.00 39.16 133 SER D N 1
ATOM 8131 C CA . SER D 1 14 ? -20.571 33.048 32.538 1.00 38.72 133 SER D CA 1
ATOM 8132 C C . SER D 1 14 ? -20.793 31.542 32.392 1.00 38.86 133 SER D C 1
ATOM 8133 O O . SER D 1 14 ? -20.092 30.741 33.007 1.00 39.35 133 SER D O 1
ATOM 8141 N N . SER D 1 15 ? -21.779 31.175 31.574 1.00 38.70 134 SER D N 1
ATOM 8142 C CA . SER D 1 15 ? -22.108 29.775 31.316 1.00 36.80 134 SER D CA 1
ATOM 8143 C C . SER D 1 15 ? -22.148 29.498 29.824 1.00 33.98 134 SER D C 1
ATOM 8144 O O . SER D 1 15 ? -22.218 30.414 29.008 1.00 33.89 134 SER D O 1
ATOM 8152 N N . ALA D 1 16 ? -22.114 28.220 29.477 1.00 33.56 135 ALA D N 1
ATOM 8153 C CA . ALA D 1 16 ? -22.151 27.810 28.089 1.00 31.97 135 ALA D CA 1
ATOM 8154 C C . ALA D 1 16 ? -22.810 26.442 27.995 1.00 32.91 135 ALA D C 1
ATOM 8155 O O . ALA D 1 16 ? -22.644 25.593 28.877 1.00 34.02 135 ALA D O 1
ATOM 8162 N N . THR D 1 17 ? -23.582 26.251 26.933 1.00 31.47 136 THR D N 1
ATOM 8163 C CA . THR D 1 17 ? -24.230 24.982 26.669 1.00 34.03 136 THR D CA 1
ATOM 8164 C C . THR D 1 17 ? -24.266 24.763 25.161 1.00 33.58 136 THR D C 1
ATOM 8165 O O . THR D 1 17 ? -24.444 25.718 24.403 1.00 32.43 136 THR D O 1
ATOM 8176 N N . VAL D 1 18 ? -24.078 23.515 24.733 1.00 31.89 137 VAL D N 1
ATOM 8177 C CA . VAL D 1 18 ? -24.081 23.179 23.311 1.00 30.45 137 VAL D CA 1
ATOM 8178 C C . VAL D 1 18 ? -25.317 22.377 22.933 1.00 30.25 137 VAL D C 1
ATOM 8179 O O . VAL D 1 18 ? -25.831 21.597 23.734 1.00 31.63 137 VAL D O 1
ATOM 8192 N N . TYR D 1 19 ? -25.787 22.587 21.709 1.00 28.70 138 TYR D N 1
ATOM 8193 C CA . TYR D 1 19 ? -26.982 21.928 21.204 1.00 27.63 138 TYR D CA 1
ATOM 8194 C C . TYR D 1 19 ? -26.630 21.196 19.922 1.00 26.71 138 TYR D C 1
ATOM 8195 O O . TYR D 1 19 ? -25.918 21.727 19.072 1.00 27.31 138 TYR D O 1
ATOM 8213 N N . PHE D 1 20 ? -27.125 19.974 19.789 1.00 26.16 139 PHE D N 1
ATOM 8214 C CA . PHE D 1 20 ? -26.898 19.185 18.591 1.00 28.02 139 PHE D CA 1
ATOM 8215 C C . PHE D 1 20 ? -28.240 18.942 17.955 1.00 29.27 139 PHE D C 1
ATOM 8216 O O . PHE D 1 20 ? -29.259 18.935 18.640 1.00 29.53 139 PHE D O 1
ATOM 8233 N N . GLN D 1 21 ? -28.255 18.754 16.644 1.00 31.02 140 GLN D N 1
ATOM 8234 C CA . GLN D 1 21 ? -29.520 18.606 15.951 1.00 35.01 140 GLN D CA 1
ATOM 8235 C C . GLN D 1 21 ? -30.162 17.270 16.316 1.00 37.68 140 GLN D C 1
ATOM 8236 O O . GLN D 1 21 ? -29.486 16.243 16.379 1.00 39.19 140 GLN D O 1
ATOM 8250 N N . THR D 1 22 ? -31.465 17.305 16.577 1.00 39.37 141 THR D N 1
ATOM 8251 C CA . THR D 1 22 ? -32.202 16.127 17.023 1.00 42.05 141 THR D CA 1
ATOM 8252 C C . THR D 1 22 ? -32.748 15.322 15.848 1.00 48.93 141 THR D C 1
ATOM 8253 O O . THR D 1 22 ? -32.738 15.781 14.707 1.00 49.77 141 THR D O 1
ATOM 8264 N N . VAL D 1 23 ? -33.218 14.115 16.144 1.00 52.88 142 VAL D N 1
ATOM 8265 C CA . VAL D 1 23 ? -33.799 13.235 15.134 1.00 59.11 142 VAL D CA 1
ATOM 8266 C C . VAL D 1 23 ? -35.147 13.743 14.608 1.00 56.49 142 VAL D C 1
ATOM 8267 O O . VAL D 1 23 ? -35.932 14.358 15.334 1.00 53.67 142 VAL D O 1
ATOM 8280 N N . ASN D 1 26 ? -36.413 19.742 13.780 1.00 39.30 145 ASN D N 1
ATOM 8281 C CA . ASN D 1 26 ? -35.249 20.609 13.623 1.00 41.25 145 ASN D CA 1
ATOM 8282 C C . ASN D 1 26 ? -35.167 21.630 14.762 1.00 35.14 145 ASN D C 1
ATOM 8283 O O . ASN D 1 26 ? -35.560 22.789 14.614 1.00 33.02 145 ASN D O 1
ATOM 8294 N N . ASN D 1 27 ? -34.641 21.180 15.896 1.00 34.64 146 ASN D N 1
ATOM 8295 C CA . ASN D 1 27 ? -34.552 21.999 17.098 1.00 32.95 146 ASN D CA 1
ATOM 8296 C C . ASN D 1 27 ? -33.589 23.174 16.955 1.00 30.87 146 ASN D C 1
ATOM 8297 O O . ASN D 1 27 ? -33.734 24.187 17.639 1.00 29.71 146 ASN D O 1
ATOM 8308 N N . ILE D 1 28 ? -32.599 23.031 16.080 1.00 30.32 147 ILE D N 1
ATOM 8309 C CA . ILE D 1 28 ? -31.615 24.083 15.886 1.00 29.50 147 ILE D CA 1
ATOM 8310 C C . ILE D 1 28 ? -32.292 25.306 15.303 1.00 29.79 147 ILE D C 1
ATOM 8311 O O . ILE D 1 28 ? -32.128 26.415 15.815 1.00 29.00 147 ILE D O 1
ATOM 8327 N N . ARG D 1 29 ? -33.055 25.107 14.234 1.00 30.13 148 ARG D N 1
ATOM 8328 C CA . ARG D 1 29 ? -33.791 26.211 13.637 1.00 29.56 148 ARG D CA 1
ATOM 8329 C C . ARG D 1 29 ? -34.739 26.779 14.678 1.00 28.41 148 ARG D C 1
ATOM 8330 O O . ARG D 1 29 ? -34.870 27.992 14.808 1.00 28.24 148 ARG D O 1
ATOM 8351 N N . ASP D 1 30 ? -35.371 25.899 15.445 1.00 28.35 149 ASP D N 1
ATOM 8352 C CA . ASP D 1 30 ? -36.352 26.337 16.422 1.00 29.02 149 ASP D CA 1
ATOM 8353 C C . ASP D 1 30 ? -35.708 27.295 17.416 1.00 27.89 149 ASP D C 1
ATOM 8354 O O . ASP D 1 30 ? -36.237 28.380 17.660 1.00 27.77 149 ASP D O 1
ATOM 8363 N N . LEU D 1 31 ? -34.556 26.903 17.959 1.00 28.24 150 LEU D N 1
ATOM 8364 C CA . LEU D 1 31 ? -33.837 27.725 18.931 1.00 27.11 150 LEU D CA 1
ATOM 8365 C C . LEU D 1 31 ? -33.511 29.103 18.369 1.00 25.77 150 LEU D C 1
ATOM 8366 O O . LEU D 1 31 ? -33.703 30.116 19.043 1.00 25.56 150 LEU D O 1
ATOM 8382 N N . VAL D 1 32 ? -33.017 29.124 17.134 1.00 25.50 151 VAL D N 1
ATOM 8383 C CA . VAL D 1 32 ? -32.649 30.366 16.464 1.00 25.14 151 VAL D CA 1
ATOM 8384 C C . VAL D 1 32 ? -33.852 31.290 16.338 1.00 26.57 151 VAL D C 1
ATOM 8385 O O . VAL D 1 32 ? -33.802 32.451 16.747 1.00 26.12 151 VAL D O 1
ATOM 8398 N N . ARG D 1 33 ? -34.935 30.767 15.776 1.00 26.56 152 ARG D N 1
ATOM 8399 C CA . ARG D 1 33 ? -36.146 31.550 15.607 1.00 27.34 152 ARG D CA 1
ATOM 8400 C C . ARG D 1 33 ? -36.724 31.953 16.961 1.00 28.50 152 ARG D C 1
ATOM 8401 O O . ARG D 1 33 ? -37.166 33.095 17.136 1.00 28.45 152 ARG D O 1
ATOM 8422 N N . ARG D 1 34 ? -36.706 31.034 17.923 1.00 27.37 153 ARG D N 1
ATOM 8423 C CA . ARG D 1 34 ? -37.270 31.324 19.233 1.00 29.65 153 ARG D CA 1
ATOM 8424 C C . ARG D 1 34 ? -36.490 32.453 19.907 1.00 29.56 153 ARG D C 1
ATOM 8425 O O . ARG D 1 34 ? -37.067 33.275 20.621 1.00 29.63 153 ARG D O 1
ATOM 8446 N N . CYS D 1 35 ? -35.184 32.495 19.658 1.00 27.58 154 CYS D N 1
ATOM 8447 C CA . CYS D 1 35 ? -34.334 33.567 20.173 1.00 28.55 154 CYS D CA 1
ATOM 8448 C C . CYS D 1 35 ? -34.723 34.931 19.596 1.00 28.41 154 CYS D C 1
ATOM 8449 O O . CYS D 1 35 ? -34.690 35.942 20.297 1.00 28.22 154 CYS D O 1
ATOM 8457 N N . ILE D 1 36 ? -35.093 34.943 18.321 1.00 27.20 155 ILE D N 1
ATOM 8458 C CA . ILE D 1 36 ? -35.495 36.165 17.638 1.00 27.90 155 ILE D CA 1
ATOM 8459 C C . ILE D 1 36 ? -36.917 36.609 18.005 1.00 29.83 155 ILE D C 1
ATOM 8460 O O . ILE D 1 36 ? -37.186 37.801 18.145 1.00 29.73 155 ILE D O 1
ATOM 8476 N N . THR D 1 37 ? -37.829 35.656 18.144 1.00 30.14 156 THR D N 1
ATOM 8477 C CA . THR D 1 37 ? -39.219 35.985 18.427 1.00 31.08 156 THR D CA 1
ATOM 8478 C C . THR D 1 37 ? -39.430 36.367 19.889 1.00 32.85 156 THR D C 1
ATOM 8479 O O . THR D 1 37 ? -40.459 36.945 20.235 1.00 34.38 156 THR D O 1
ATOM 8490 N N . ARG D 1 38 ? -38.459 36.053 20.743 1.00 33.89 157 ARG D N 1
ATOM 8491 C CA . ARG D 1 38 ? -38.578 36.352 22.168 1.00 35.50 157 ARG D CA 1
ATOM 8492 C C . ARG D 1 38 ? -37.651 37.490 22.614 1.00 31.99 157 ARG D C 1
ATOM 8493 O O . ARG D 1 38 ? -37.613 37.834 23.794 1.00 31.52 157 ARG D O 1
ATOM 8514 N N . THR D 1 39 ? -36.926 38.087 21.672 1.00 30.14 158 THR D N 1
ATOM 8515 C CA . THR D 1 39 ? -36.119 39.265 21.974 1.00 31.40 158 THR D CA 1
ATOM 8516 C C . THR D 1 39 ? -37.034 40.449 22.292 1.00 33.35 158 THR D C 1
ATOM 8517 O O . THR D 1 39 ? -38.067 40.636 21.646 1.00 32.93 158 THR D O 1
ATOM 8528 N N . SER D 1 40 ? -36.643 41.243 23.286 1.00 33.84 159 SER D N 1
ATOM 8529 C CA . SER D 1 40 ? -37.478 42.327 23.791 1.00 33.97 159 SER D CA 1
ATOM 8530 C C . SER D 1 40 ? -37.029 43.702 23.299 1.00 38.22 159 SER D C 1
ATOM 8531 O O . SER D 1 40 ? -37.832 44.468 22.761 1.00 39.77 159 SER D O 1
ATOM 8539 N N . GLN D 1 41 ? -35.748 44.010 23.488 1.00 37.48 160 GLN D N 1
ATOM 8540 C CA . GLN D 1 41 ? -35.264 45.378 23.334 1.00 38.32 160 GLN D CA 1
ATOM 8541 C C . GLN D 1 41 ? -34.268 45.554 22.190 1.00 36.17 160 GLN D C 1
ATOM 8542 O O . GLN D 1 41 ? -34.369 46.514 21.424 1.00 37.94 160 GLN D O 1
ATOM 8556 N N . VAL D 1 42 ? -33.301 44.648 22.078 1.00 32.77 161 VAL D N 1
ATOM 8557 C CA . VAL D 1 42 ? -32.219 44.824 21.114 1.00 31.54 161 VAL D CA 1
ATOM 8558 C C . VAL D 1 42 ? -31.683 43.479 20.635 1.00 29.11 161 VAL D C 1
ATOM 8559 O O . VAL D 1 42 ? -31.636 42.506 21.390 1.00 28.86 161 VAL D O 1
ATOM 8572 N N . LEU D 1 43 ? -31.278 43.446 19.369 1.00 28.53 162 LEU D N 1
ATOM 8573 C CA . LEU D 1 43 ? -30.897 42.212 18.694 1.00 26.29 162 LEU D CA 1
ATOM 8574 C C . LEU D 1 43 ? -29.726 42.456 17.751 1.00 24.59 162 LEU D C 1
ATOM 8575 O O . LEU D 1 43 ? -29.873 43.104 16.716 1.00 24.03 162 LEU D O 1
ATOM 8591 N N . VAL D 1 44 ? -28.564 41.933 18.127 1.00 24.82 163 VAL D N 1
ATOM 8592 C CA . VAL D 1 44 ? -27.354 42.030 17.317 1.00 24.51 163 VAL D CA 1
ATOM 8593 C C . VAL D 1 44 ? -27.108 40.686 16.635 1.00 23.11 163 VAL D C 1
ATOM 8594 O O . VAL D 1 44 ? -27.220 39.635 17.271 1.00 23.01 163 VAL D O 1
ATOM 8607 N N . ILE D 1 45 ? -26.780 40.727 15.345 1.00 21.48 164 ILE D N 1
ATOM 8608 C CA . ILE D 1 45 ? -26.585 39.517 14.558 1.00 21.28 164 ILE D CA 1
ATOM 8609 C C . ILE D 1 45 ? -25.385 39.643 13.651 1.00 21.56 164 ILE D C 1
ATOM 8610 O O . ILE D 1 45 ? -25.246 40.616 12.909 1.00 21.53 164 ILE D O 1
ATOM 8626 N N . LEU D 1 46 ? -24.530 38.633 13.702 1.00 21.55 165 LEU D N 1
ATOM 8627 C CA . LEU D 1 46 ? -23.411 38.534 12.786 1.00 21.86 165 LEU D CA 1
ATOM 8628 C C . LEU D 1 46 ? -23.668 37.328 11.913 1.00 21.37 165 LEU D C 1
ATOM 8629 O O . LEU D 1 46 ? -23.909 36.234 12.417 1.00 21.60 165 LEU D O 1
ATOM 8645 N N . MET D 1 47 ? -23.637 37.534 10.603 1.00 22.55 166 MET D N 1
ATOM 8646 C CA . MET D 1 47 ? -24.057 36.504 9.673 1.00 22.20 166 MET D CA 1
ATOM 8647 C C . MET D 1 47 ? -23.221 36.532 8.407 1.00 23.09 166 MET D C 1
ATOM 8648 O O . MET D 1 47 ? -22.765 37.592 7.974 1.00 24.27 166 MET D O 1
ATOM 8662 N N . ASP D 1 48 ? -23.038 35.359 7.812 1.00 23.30 167 ASP D N 1
ATOM 8663 C CA . ASP D 1 48 ? -22.262 35.232 6.583 1.00 23.94 167 ASP D CA 1
ATOM 8664 C C . ASP D 1 48 ? -23.167 35.181 5.352 1.00 24.84 167 ASP D C 1
ATOM 8665 O O . ASP D 1 48 ? -22.828 35.737 4.307 1.00 25.92 167 ASP D O 1
ATOM 8674 N N . VAL D 1 49 ? -24.318 34.525 5.484 1.00 23.00 168 VAL D N 1
ATOM 8675 C CA . VAL D 1 49 ? -25.232 34.341 4.360 1.00 22.78 168 VAL D CA 1
ATOM 8676 C C . VAL D 1 49 ? -26.671 34.499 4.833 1.00 23.15 168 VAL D C 1
ATOM 8677 O O . VAL D 1 49 ? -27.094 33.853 5.789 1.00 24.43 168 VAL D O 1
ATOM 8690 N N . PHE D 1 50 ? -27.420 35.355 4.157 1.00 22.59 169 PHE D N 1
ATOM 8691 C CA . PHE D 1 50 ? -28.789 35.622 4.548 1.00 24.20 169 PHE D CA 1
ATOM 8692 C C . PHE D 1 50 ? -29.686 35.583 3.316 1.00 24.98 169 PHE D C 1
ATOM 8693 O O . PHE D 1 50 ? -29.678 36.508 2.501 1.00 25.17 169 PHE D O 1
ATOM 8710 N N . THR D 1 51 ? -30.442 34.496 3.179 1.00 24.56 170 THR D N 1
ATOM 8711 C CA . THR D 1 51 ? -31.339 34.331 2.044 1.00 23.76 170 THR D CA 1
ATOM 8712 C C . THR D 1 51 ? -32.701 33.771 2.461 1.00 23.78 170 THR D C 1
ATOM 8713 O O . THR D 1 51 ? -33.631 33.735 1.661 1.00 24.14 170 THR D O 1
ATOM 8724 N N . ASP D 1 52 ? -32.822 33.348 3.716 1.00 24.36 171 ASP D N 1
ATOM 8725 C CA . ASP D 1 52 ? -34.064 32.746 4.203 1.00 24.77 171 ASP D CA 1
ATOM 8726 C C . ASP D 1 52 ? -35.079 33.820 4.577 1.00 25.35 171 ASP D C 1
ATOM 8727 O O . ASP D 1 52 ? -34.929 34.505 5.588 1.00 25.35 171 ASP D O 1
ATOM 8736 N N . VAL D 1 53 ? -36.119 33.947 3.760 1.00 25.46 172 VAL D N 1
ATOM 8737 C CA . VAL D 1 53 ? -37.142 34.966 3.960 1.00 24.34 172 VAL D CA 1
ATOM 8738 C C . VAL D 1 53 ? -37.787 34.857 5.341 1.00 24.82 172 VAL D C 1
ATOM 8739 O O . VAL D 1 53 ? -38.041 35.867 5.997 1.00 24.19 172 VAL D O 1
ATOM 8752 N N . GLU D 1 54 ? -38.031 33.630 5.784 1.00 25.83 173 GLU D N 1
ATOM 8753 C CA . GLU D 1 54 ? -38.736 33.392 7.039 1.00 27.13 173 GLU D CA 1
ATOM 8754 C C . GLU D 1 54 ? -38.024 34.029 8.229 1.00 25.83 173 GLU D C 1
ATOM 8755 O O . GLU D 1 54 ? -38.665 34.595 9.111 1.00 24.94 173 GLU D O 1
ATOM 8767 N N . ILE D 1 55 ? -36.698 33.931 8.250 1.00 26.35 174 ILE D N 1
ATOM 8768 C CA . ILE D 1 55 ? -35.913 34.469 9.352 1.00 24.92 174 ILE D CA 1
ATOM 8769 C C . ILE D 1 55 ? -35.992 35.986 9.317 1.00 23.59 174 ILE D C 1
ATOM 8770 O O . ILE D 1 55 ? -36.214 36.634 10.346 1.00 22.87 174 ILE D O 1
ATOM 8786 N N . PHE D 1 56 ? -35.835 36.551 8.125 1.00 24.15 175 PHE D N 1
ATOM 8787 C CA . PHE D 1 56 ? -35.948 37.991 7.967 1.00 24.73 175 PHE D CA 1
ATOM 8788 C C . PHE D 1 56 ? -37.346 38.454 8.373 1.00 23.77 175 PHE D C 1
ATOM 8789 O O . PHE D 1 56 ? -37.510 39.550 8.900 1.00 24.81 175 PHE D O 1
ATOM 8806 N N . CYS D 1 57 ? -38.345 37.609 8.145 1.00 23.36 176 CYS D N 1
ATOM 8807 C CA . CYS D 1 57 ? -39.703 37.917 8.572 1.00 23.83 176 CYS D CA 1
ATOM 8808 C C . CYS D 1 57 ? -39.792 37.944 10.094 1.00 23.79 176 CYS D C 1
ATOM 8809 O O . CYS D 1 57 ? -40.537 38.745 10.663 1.00 23.85 176 CYS D O 1
ATOM 8817 N N . ASP D 1 58 ? -39.036 37.068 10.751 1.00 24.40 177 ASP D N 1
ATOM 8818 C CA . ASP D 1 58 ? -38.993 37.063 12.209 1.00 24.92 177 ASP D CA 1
ATOM 8819 C C . ASP D 1 58 ? -38.350 38.350 12.690 1.00 24.51 177 ASP D C 1
ATOM 8820 O O . ASP D 1 58 ? -38.731 38.899 13.722 1.00 24.65 177 ASP D O 1
ATOM 8829 N N . ILE D 1 59 ? -37.381 38.844 11.929 1.00 24.19 178 ILE D N 1
ATOM 8830 C CA . ILE D 1 59 ? -36.734 40.097 12.275 1.00 23.68 178 ILE D CA 1
ATOM 8831 C C . ILE D 1 59 ? -37.698 41.274 12.086 1.00 23.60 178 ILE D C 1
ATOM 8832 O O . ILE D 1 59 ? -37.786 42.143 12.955 1.00 23.55 178 ILE D O 1
ATOM 8848 N N . LEU D 1 60 ? -38.417 41.299 10.966 1.00 24.15 179 LEU D N 1
ATOM 8849 C CA . LEU D 1 60 ? -39.377 42.367 10.701 1.00 23.07 179 LEU D CA 1
ATOM 8850 C C . LEU D 1 60 ? -40.412 42.422 11.811 1.00 23.10 179 LEU D C 1
ATOM 8851 O O . LEU D 1 60 ? -40.776 43.505 12.284 1.00 24.17 179 LEU D O 1
ATOM 8867 N N . GLU D 1 61 ? -40.862 41.249 12.242 1.00 23.91 180 GLU D N 1
ATOM 8868 C CA . GLU D 1 61 ? -41.833 41.162 13.322 1.00 25.69 180 GLU D CA 1
ATOM 8869 C C . GLU D 1 61 ? -41.262 41.833 14.568 1.00 25.35 180 GLU D C 1
ATOM 8870 O O . GLU D 1 61 ? -41.870 42.747 15.123 1.00 25.55 180 GLU D O 1
ATOM 8882 N N . ALA D 1 62 ? -40.073 41.398 14.972 1.00 25.85 181 ALA D N 1
ATOM 8883 C CA . ALA D 1 62 ? -39.419 41.914 16.168 1.00 26.64 181 ALA D CA 1
ATOM 8884 C C . ALA D 1 62 ? -39.226 43.422 16.080 1.00 27.31 181 ALA D C 1
ATOM 8885 O O . ALA D 1 62 ? -39.519 44.150 17.021 1.00 27.40 181 ALA D O 1
ATOM 8892 N N . ALA D 1 63 ? -38.746 43.876 14.928 1.00 26.70 182 ALA D N 1
ATOM 8893 C CA . ALA D 1 63 ? -38.434 45.280 14.712 1.00 26.18 182 ALA D CA 1
ATOM 8894 C C . ALA D 1 63 ? -39.670 46.179 14.678 1.00 27.36 182 ALA D C 1
ATOM 8895 O O . ALA D 1 63 ? -39.705 47.200 15.362 1.00 29.91 182 ALA D O 1
ATOM 8902 N N . ASN D 1 64 ? -40.677 45.807 13.889 1.00 27.24 183 ASN D N 1
ATOM 8903 C CA . ASN D 1 64 ? -41.805 46.705 13.629 1.00 26.68 183 ASN D CA 1
ATOM 8904 C C . ASN D 1 64 ? -43.065 46.407 14.439 1.00 28.22 183 ASN D C 1
ATOM 8905 O O . ASN D 1 64 ? -43.897 47.296 14.618 1.00 33.09 183 ASN D O 1
ATOM 8916 N N . LYS D 1 65 ? -43.217 45.175 14.920 1.00 28.41 184 LYS D N 1
ATOM 8917 C CA . LYS D 1 65 ? -44.371 44.828 15.747 1.00 29.92 184 LYS D CA 1
ATOM 8918 C C . LYS D 1 65 ? -44.002 44.851 17.230 1.00 29.42 184 LYS D C 1
ATOM 8919 O O . LYS D 1 65 ? -44.871 45.001 18.085 1.00 30.13 184 LYS D O 1
ATOM 8938 N N . ARG D 1 66 ? -42.710 44.699 17.522 1.00 30.34 185 ARG D N 1
ATOM 8939 C CA . ARG D 1 66 ? -42.167 44.900 18.874 1.00 31.06 185 ARG D CA 1
ATOM 8940 C C . ARG D 1 66 ? -41.108 46.013 18.878 1.00 31.86 185 ARG D C 1
ATOM 8941 O O . ARG D 1 66 ? -40.670 46.467 17.823 1.00 32.20 185 ARG D O 1
ATOM 8962 N N . GLY D 1 67 ? -40.683 46.452 20.057 1.00 31.98 186 GLY D N 1
ATOM 8963 C CA . GLY D 1 67 ? -39.791 47.599 20.137 1.00 37.60 186 GLY D CA 1
ATOM 8964 C C . GLY D 1 67 ? -38.329 47.308 19.824 1.00 43.24 186 GLY D C 1
ATOM 8965 O O . GLY D 1 67 ? -37.455 48.120 20.129 1.00 44.44 186 GLY D O 1
ATOM 8969 N N . VAL D 1 68 ? -38.063 46.163 19.200 1.00 38.03 187 VAL D N 1
ATOM 8970 C CA . VAL D 1 68 ? -36.695 45.677 19.029 1.00 34.16 187 VAL D CA 1
ATOM 8971 C C . VAL D 1 68 ? -35.895 46.508 18.033 1.00 34.77 187 VAL D C 1
ATOM 8972 O O . VAL D 1 68 ? -36.328 46.728 16.907 1.00 32.87 187 VAL D O 1
ATOM 8985 N N . PHE D 1 69 ? -34.717 46.958 18.458 1.00 36.26 188 PHE D N 1
ATOM 8986 C CA . PHE D 1 69 ? -33.768 47.578 17.544 1.00 35.36 188 PHE D CA 1
ATOM 8987 C C . PHE D 1 69 ? -32.817 46.487 17.055 1.00 30.79 188 PHE D C 1
ATOM 8988 O O . PHE D 1 69 ? -32.186 45.795 17.851 1.00 28.41 188 PHE D O 1
ATOM 9005 N N . VAL D 1 70 ? -32.765 46.315 15.738 1.00 29.59 189 VAL D N 1
ATOM 9006 C CA . VAL D 1 70 ? -32.025 45.221 15.121 1.00 26.31 189 VAL D CA 1
ATOM 9007 C C . VAL D 1 70 ? -30.853 45.760 14.321 1.00 24.27 189 VAL D C 1
ATOM 9008 O O . VAL D 1 70 ? -31.007 46.662 13.498 1.00 24.13 189 VAL D O 1
ATOM 9021 N N . CYS D 1 71 ? -29.683 45.186 14.571 1.00 24.47 190 CYS D N 1
ATOM 9022 C CA . CYS D 1 71 ? -28.490 45.479 13.791 1.00 24.58 190 CYS D CA 1
ATOM 9023 C C . CYS D 1 71 ? -27.905 44.171 13.297 1.00 22.95 190 CYS D C 1
ATOM 9024 O O . CYS D 1 71 ? -27.697 43.243 14.077 1.00 25.01 190 CYS D O 1
ATOM 9032 N N . VAL D 1 72 ? -27.651 44.101 11.997 1.00 22.38 191 VAL D N 1
ATOM 9033 C CA . VAL D 1 72 ? -27.176 42.878 11.382 1.00 22.39 191 VAL D CA 1
ATOM 9034 C C . VAL D 1 72 ? -25.900 43.180 10.645 1.00 22.62 191 VAL D C 1
ATOM 9035 O O . VAL D 1 72 ? -25.877 43.999 9.725 1.00 22.75 191 VAL D O 1
ATOM 9048 N N . LEU D 1 73 ? -24.832 42.525 11.076 1.00 24.06 192 LEU D N 1
ATOM 9049 C CA . LEU D 1 73 ? -23.566 42.606 10.381 1.00 23.93 192 LEU D CA 1
ATOM 9050 C C . LEU D 1 73 ? -23.511 41.424 9.448 1.00 23.08 192 LEU D C 1
ATOM 9051 O O . LEU D 1 73 ? -23.422 40.280 9.890 1.00 23.11 192 LEU D O 1
ATOM 9067 N N . LEU D 1 74 ? -23.604 41.713 8.156 1.00 23.60 193 LEU D N 1
ATOM 9068 C CA . LEU D 1 74 ? -23.629 40.684 7.131 1.00 24.11 193 LEU D CA 1
ATOM 9069 C C . LEU D 1 74 ? -22.321 40.668 6.356 1.00 25.05 193 LEU D C 1
ATOM 9070 O O . LEU D 1 74 ? -21.846 41.713 5.926 1.00 26.54 193 LEU D O 1
ATOM 9086 N N . ASP D 1 75 ? -21.735 39.486 6.188 1.00 24.85 194 ASP D N 1
ATOM 9087 C CA . ASP D 1 75 ? -20.501 39.354 5.419 1.00 27.06 194 ASP D CA 1
ATOM 9088 C C . ASP D 1 75 ? -20.718 39.881 4.012 1.00 28.21 194 ASP D C 1
ATOM 9089 O O . ASP D 1 75 ? -21.698 39.524 3.368 1.00 30.94 194 ASP D O 1
ATOM 9098 N N . GLN D 1 76 ? -19.796 40.711 3.535 1.00 29.24 195 GLN D N 1
ATOM 9099 C CA . GLN D 1 76 ? -19.985 41.461 2.293 1.00 33.43 195 GLN D CA 1
ATOM 9100 C C . GLN D 1 76 ? -20.451 40.604 1.110 1.00 34.30 195 GLN D C 1
ATOM 9101 O O . GLN D 1 76 ? -21.296 41.043 0.326 1.00 40.87 195 GLN D O 1
ATOM 9115 N N . GLY D 1 77 ? -19.915 39.397 0.969 1.00 31.89 196 GLY D N 1
ATOM 9116 C CA . GLY D 1 77 ? -20.461 38.467 -0.003 1.00 32.45 196 GLY D CA 1
ATOM 9117 C C . GLY D 1 77 ? -21.675 37.791 0.602 1.00 32.34 196 GLY D C 1
ATOM 9118 O O . GLY D 1 77 ? -21.574 37.164 1.652 1.00 38.38 196 GLY D O 1
ATOM 9122 N N . GLY D 1 78 ? -22.822 37.918 -0.049 1.00 33.19 197 GLY D N 1
ATOM 9123 C CA . GLY D 1 78 ? -24.067 37.433 0.518 1.00 39.78 197 GLY D CA 1
ATOM 9124 C C . GLY D 1 78 ? -24.991 38.609 0.733 1.00 32.65 197 GLY D C 1
ATOM 9125 O O . GLY D 1 78 ? -26.204 38.443 0.893 1.00 33.16 197 GLY D O 1
ATOM 9129 N N . VAL D 1 79 ? -24.407 39.804 0.747 1.00 31.16 198 VAL D N 1
ATOM 9130 C CA . VAL D 1 79 ? -25.189 41.032 0.716 1.00 32.39 198 VAL D CA 1
ATOM 9131 C C . VAL D 1 79 ? -25.985 41.089 -0.582 1.00 30.80 198 VAL D C 1
ATOM 9132 O O . VAL D 1 79 ? -27.140 41.502 -0.591 1.00 30.26 198 VAL D O 1
ATOM 9145 N N . LYS D 1 80 ? -25.359 40.658 -1.671 1.00 32.11 199 LYS D N 1
ATOM 9146 C CA . LYS D 1 80 ? -26.019 40.605 -2.971 1.00 31.77 199 LYS D CA 1
ATOM 9147 C C . LYS D 1 80 ? -27.306 39.778 -2.900 1.00 31.85 199 LYS D C 1
ATOM 9148 O O . LYS D 1 80 ? -28.392 40.282 -3.202 1.00 32.03 199 LYS D O 1
ATOM 9167 N N . LEU D 1 81 ? -27.188 38.517 -2.492 1.00 30.77 200 LEU D N 1
ATOM 9168 C CA . LEU D 1 81 ? -28.347 37.637 -2.418 1.00 30.49 200 LEU D CA 1
ATOM 9169 C C . LEU D 1 81 ? -29.321 38.127 -1.355 1.00 29.39 200 LEU D C 1
ATOM 9170 O O . LEU D 1 81 ? -30.528 37.899 -1.460 1.00 29.55 200 LEU D O 1
ATOM 9186 N N . PHE D 1 82 ? -28.803 38.803 -0.335 1.00 28.21 201 PHE D N 1
ATOM 9187 C CA . PHE D 1 82 ? -29.672 39.363 0.690 1.00 28.78 201 PHE D CA 1
ATOM 9188 C C . PHE D 1 82 ? -30.522 40.469 0.076 1.00 28.44 201 PHE D C 1
ATOM 9189 O O . PHE D 1 82 ? -31.706 40.607 0.395 1.00 27.69 201 PHE D O 1
ATOM 9206 N N . GLN D 1 83 ? -29.910 41.249 -0.811 1.00 28.38 202 GLN D N 1
ATOM 9207 C CA . GLN D 1 83 ? -30.613 42.330 -1.484 1.00 30.24 202 GLN D CA 1
ATOM 9208 C C . GLN D 1 83 ? -31.695 41.751 -2.388 1.00 30.86 202 GLN D C 1
ATOM 9209 O O . GLN D 1 83 ? -32.813 42.266 -2.436 1.00 29.73 202 GLN D O 1
ATOM 9223 N N . GLU D 1 84 ? -31.361 40.671 -3.090 1.00 31.61 203 GLU D N 1
ATOM 9224 C CA . GLU D 1 84 ? -32.312 40.007 -3.974 1.00 30.49 203 GLU D CA 1
ATOM 9225 C C . GLU D 1 84 ? -33.494 39.475 -3.178 1.00 30.30 203 GLU D C 1
ATOM 9226 O O . GLU D 1 84 ? -34.643 39.613 -3.603 1.00 35.12 203 GLU D O 1
ATOM 9238 N N . MET D 1 85 ? -33.222 38.882 -2.020 1.00 28.50 204 MET D N 1
ATOM 9239 C CA . MET D 1 85 ? -34.296 38.392 -1.169 1.00 29.35 204 MET D CA 1
ATOM 9240 C C . MET D 1 85 ? -35.246 39.527 -0.817 1.00 30.03 204 MET D C 1
ATOM 9241 O O . MET D 1 85 ? -36.460 39.357 -0.830 1.00 31.10 204 MET D O 1
ATOM 9255 N N . CYS D 1 86 ? -34.682 40.686 -0.502 1.00 29.92 205 CYS D N 1
ATOM 9256 C CA . CYS D 1 86 ? -35.479 41.851 -0.153 1.00 30.06 205 CYS D CA 1
ATOM 9257 C C . CYS D 1 86 ? -36.315 42.313 -1.341 1.00 30.89 205 CYS D C 1
ATOM 9258 O O . CYS D 1 86 ? -37.494 42.633 -1.191 1.00 30.70 205 CYS D O 1
ATOM 9266 N N . ASP D 1 87 ? -35.705 42.343 -2.521 1.00 30.67 206 ASP D N 1
ATOM 9267 C CA . ASP D 1 87 ? -36.400 42.801 -3.714 1.00 31.47 206 ASP D CA 1
ATOM 9268 C C . ASP D 1 87 ? -37.547 41.854 -4.049 1.00 32.96 206 ASP D C 1
ATOM 9269 O O . ASP D 1 87 ? -38.628 42.288 -4.459 1.00 31.56 206 ASP D O 1
ATOM 9278 N N . LYS D 1 88 ? -37.303 40.561 -3.855 1.00 32.61 207 LYS D N 1
ATOM 9279 C CA . LYS D 1 88 ? -38.269 39.522 -4.196 1.00 32.37 207 LYS D CA 1
ATOM 9280 C C . LYS D 1 88 ? -39.578 39.710 -3.439 1.00 31.96 207 LYS D C 1
ATOM 9281 O O . LYS D 1 88 ? -40.659 39.569 -4.015 1.00 34.09 207 LYS D O 1
ATOM 9300 N N . VAL D 1 89 ? -39.477 40.018 -2.150 1.00 29.67 208 VAL D N 1
ATOM 9301 C CA . VAL D 1 89 ? -40.657 40.199 -1.308 1.00 30.80 208 VAL D CA 1
ATOM 9302 C C . VAL D 1 89 ? -40.982 41.684 -1.113 1.00 29.33 208 VAL D C 1
ATOM 9303 O O . VAL D 1 89 ? -41.797 42.047 -0.256 1.00 27.69 208 VAL D O 1
ATOM 9316 N N . GLN D 1 90 ? -40.316 42.525 -1.906 1.00 31.29 209 GLN D N 1
ATOM 9317 C CA . GLN D 1 90 ? -40.501 43.982 -1.904 1.00 30.45 209 GLN D CA 1
ATOM 9318 C C . GLN D 1 90 ? -40.314 44.649 -0.531 1.00 29.30 209 GLN D C 1
ATOM 9319 O O . GLN D 1 90 ? -41.220 45.311 -0.015 1.00 28.09 209 GLN D O 1
ATOM 9333 N N . ILE D 1 91 ? -39.128 44.482 0.048 1.00 28.97 210 ILE D N 1
ATOM 9334 C CA . ILE D 1 91 ? -38.767 45.180 1.278 1.00 28.32 210 ILE D CA 1
ATOM 9335 C C . ILE D 1 91 ? -38.471 46.638 0.966 1.00 27.45 210 ILE D C 1
ATOM 9336 O O . ILE D 1 91 ? -37.801 46.936 -0.022 1.00 26.83 210 ILE D O 1
ATOM 9352 N N . SER D 1 92 ? -38.959 47.536 1.815 1.00 27.24 211 SER D N 1
ATOM 9353 C CA . SER D 1 92 ? -38.797 48.968 1.593 1.00 29.07 211 SER D CA 1
ATOM 9354 C C . SER D 1 92 ? -38.128 49.659 2.786 1.00 29.86 211 SER D C 1
ATOM 9355 O O . SER D 1 92 ? -37.996 49.069 3.854 1.00 28.55 211 SER D O 1
ATOM 9363 N N . ASP D 1 93 ? -37.716 50.914 2.598 1.00 31.14 212 ASP D N 1
ATOM 9364 C CA . ASP D 1 93 ? -37.090 51.688 3.669 1.00 30.19 212 ASP D CA 1
ATOM 9365 C C . ASP D 1 93 ? -38.014 51.814 4.874 1.00 29.61 212 ASP D C 1
ATOM 9366 O O . ASP D 1 93 ? -37.561 51.998 5.999 1.00 29.66 212 ASP D O 1
ATOM 9375 N N . SER D 1 94 ? -39.314 51.714 4.635 1.00 29.36 213 SER D N 1
ATOM 9376 C CA . SER D 1 94 ? -40.280 51.758 5.720 1.00 30.43 213 SER D CA 1
ATOM 9377 C C . SER D 1 94 ? -40.203 50.503 6.582 1.00 30.62 213 SER D C 1
ATOM 9378 O O . SER D 1 94 ? -40.478 50.555 7.781 1.00 30.64 213 SER D O 1
ATOM 9386 N N . HIS D 1 95 ? -39.838 49.377 5.973 1.00 28.66 214 HIS D N 1
ATOM 9387 C CA . HIS D 1 95 ? -39.673 48.138 6.722 1.00 28.31 214 HIS D CA 1
ATOM 9388 C C . HIS D 1 95 ? -38.547 48.287 7.741 1.00 29.18 214 HIS D C 1
ATOM 9389 O O . HIS D 1 95 ? -38.610 47.726 8.835 1.00 30.02 214 HIS D O 1
ATOM 9402 N N . LEU D 1 96 ? -37.534 49.073 7.383 1.00 29.21 215 LEU D N 1
ATOM 9403 C CA . LEU D 1 96 ? -36.279 49.117 8.127 1.00 28.86 215 LEU D CA 1
ATOM 9404 C C . LEU D 1 96 ? -36.169 50.325 9.058 1.00 30.53 215 LEU D C 1
ATOM 9405 O O . LEU D 1 96 ? -35.079 50.863 9.261 1.00 28.98 215 LEU D O 1
ATOM 9421 N N . LYS D 1 97 ? -37.290 50.744 9.635 1.00 33.14 216 LYS D N 1
ATOM 9422 C CA . LYS D 1 97 ? -37.282 51.879 10.554 1.00 31.00 216 LYS D CA 1
ATOM 9423 C C . LYS D 1 97 ? -36.419 51.573 11.777 1.00 32.23 216 LYS D C 1
ATOM 9424 O O . LYS D 1 97 ? -35.738 52.457 12.300 1.00 32.64 216 LYS D O 1
ATOM 9428 N N . ASN D 1 98 ? -36.447 50.313 12.214 1.00 30.51 217 ASN D N 1
ATOM 9429 C CA . ASN D 1 98 ? -35.709 49.873 13.396 1.00 32.13 217 ASN D CA 1
ATOM 9430 C C . ASN D 1 98 ? -34.727 48.740 13.095 1.00 30.85 217 ASN D C 1
ATOM 9431 O O . ASN D 1 98 ? -34.298 48.014 13.998 1.00 29.23 217 ASN D O 1
ATOM 9442 N N . ILE D 1 99 ? -34.376 48.602 11.819 1.00 30.20 218 ILE D N 1
ATOM 9443 C CA . ILE D 1 99 ? -33.464 47.558 11.367 1.00 27.77 218 ILE D CA 1
ATOM 9444 C C . ILE D 1 99 ? -32.287 48.165 10.614 1.00 29.22 218 ILE D C 1
ATOM 9445 O O . ILE D 1 99 ? -32.465 49.013 9.739 1.00 28.93 218 ILE D O 1
ATOM 9461 N N . SER D 1 100 ? -31.086 47.703 10.947 1.00 30.04 219 SER D N 1
ATOM 9462 C CA . SER D 1 100 ? -29.862 48.235 10.369 1.00 27.25 219 SER D CA 1
ATOM 9463 C C . SER D 1 100 ? -29.023 47.100 9.798 1.00 27.59 219 SER D C 1
ATOM 9464 O O . SER D 1 100 ? -28.498 46.280 10.542 1.00 30.66 219 SER D O 1
ATOM 9472 N N . ILE D 1 101 ? -28.932 47.035 8.475 1.00 26.70 220 ILE D N 1
ATOM 9473 C CA . ILE D 1 101 ? -28.074 46.066 7.821 1.00 25.21 220 ILE D CA 1
ATOM 9474 C C . ILE D 1 101 ? -26.811 46.781 7.349 1.00 26.46 220 ILE D C 1
ATOM 9475 O O . ILE D 1 101 ? -26.871 47.693 6.524 1.00 25.66 220 ILE D O 1
ATOM 9491 N N . ARG D 1 102 ? -25.673 46.355 7.893 1.00 29.07 221 ARG D N 1
ATOM 9492 C CA . ARG D 1 102 ? -24.362 46.880 7.521 1.00 29.30 221 ARG D CA 1
ATOM 9493 C C . ARG D 1 102 ? -23.487 45.721 7.057 1.00 26.69 221 ARG D C 1
ATOM 9494 O O . ARG D 1 102 ? -23.624 44.610 7.564 1.00 25.86 221 ARG D O 1
ATOM 9515 N N . SER D 1 103 ? -22.606 45.963 6.091 1.00 26.81 222 SER D N 1
ATOM 9516 C CA . SER D 1 103 ? -21.734 44.905 5.596 1.00 26.57 222 SER D CA 1
ATOM 9517 C C . SER D 1 103 ? -20.401 44.946 6.325 1.00 30.23 222 SER D C 1
ATOM 9518 O O . SER D 1 103 ? -19.887 46.023 6.644 1.00 29.96 222 SER D O 1
ATOM 9526 N N . VAL D 1 104 ? -19.859 43.763 6.596 1.00 28.30 223 VAL D N 1
ATOM 9527 C CA . VAL D 1 104 ? -18.512 43.627 7.123 1.00 27.83 223 VAL D CA 1
ATOM 9528 C C . VAL D 1 104 ? -17.733 42.701 6.214 1.00 29.16 223 VAL D C 1
ATOM 9529 O O . VAL D 1 104 ? -18.315 41.857 5.543 1.00 29.22 223 VAL D O 1
ATOM 9542 N N . GLU D 1 105 ? -16.415 42.862 6.192 1.00 32.64 224 GLU D N 1
ATOM 9543 C CA . GLU D 1 105 ? -15.557 42.026 5.363 1.00 34.87 224 GLU D CA 1
ATOM 9544 C C . GLU D 1 105 ? -14.259 41.717 6.101 1.00 36.80 224 GLU D C 1
ATOM 9545 O O . GLU D 1 105 ? -13.777 42.536 6.882 1.00 49.40 224 GLU D O 1
ATOM 9557 N N . GLY D 1 106 ? -13.696 40.537 5.859 1.00 33.92 225 GLY D N 1
ATOM 9558 C CA . GLY D 1 106 ? -12.449 40.144 6.492 1.00 32.94 225 GLY D CA 1
ATOM 9559 C C . GLY D 1 106 ? -11.279 40.945 5.956 1.00 33.58 225 GLY D C 1
ATOM 9560 O O . GLY D 1 106 ? -11.470 41.958 5.286 1.00 35.87 225 GLY D O 1
ATOM 9564 N N . GLU D 1 107 ? -10.064 40.501 6.250 1.00 33.61 226 GLU D N 1
ATOM 9565 C CA . GLU D 1 107 ? -8.874 41.200 5.788 1.00 34.04 226 GLU D CA 1
ATOM 9566 C C . GLU D 1 107 ? -8.726 41.036 4.280 1.00 33.72 226 GLU D C 1
ATOM 9567 O O . GLU D 1 107 ? -9.337 40.149 3.687 1.00 32.95 226 GLU D O 1
ATOM 9579 N N . ILE D 1 108 ? -7.938 41.916 3.667 1.00 33.87 227 ILE D N 1
ATOM 9580 C CA . ILE D 1 108 ? -7.753 41.928 2.218 1.00 32.57 227 ILE D CA 1
ATOM 9581 C C . ILE D 1 108 ? -6.610 41.012 1.816 1.00 32.40 227 ILE D C 1
ATOM 9582 O O . ILE D 1 108 ? -5.543 41.050 2.422 1.00 35.21 227 ILE D O 1
ATOM 9598 N N . TYR D 1 109 ? -6.826 40.199 0.788 1.00 30.92 228 TYR D N 1
ATOM 9599 C CA . TYR D 1 109 ? -5.783 39.303 0.299 1.00 32.19 228 TYR D CA 1
ATOM 9600 C C . TYR D 1 109 ? -5.843 39.189 -1.221 1.00 32.77 228 TYR D C 1
ATOM 9601 O O . TYR D 1 109 ? -6.871 39.483 -1.824 1.00 37.15 228 TYR D O 1
ATOM 9619 N N . CYS D 1 110 ? -4.736 38.779 -1.834 1.00 30.35 229 CYS D N 1
ATOM 9620 C CA . CYS D 1 110 ? -4.651 38.696 -3.289 1.00 28.76 229 CYS D CA 1
ATOM 9621 C C . CYS D 1 110 ? -5.114 37.348 -3.813 1.00 30.11 229 CYS D C 1
ATOM 9622 O O . CYS D 1 110 ? -4.545 36.308 -3.478 1.00 32.01 229 CYS D O 1
ATOM 9630 N N . ALA D 1 111 ? -6.148 37.369 -4.644 1.00 30.46 230 ALA D N 1
ATOM 9631 C CA . ALA D 1 111 ? -6.566 36.175 -5.362 1.00 29.19 230 ALA D CA 1
ATOM 9632 C C . ALA D 1 111 ? -5.511 35.809 -6.390 1.00 29.98 230 ALA D C 1
ATOM 9633 O O . ALA D 1 111 ? -4.569 36.561 -6.621 1.00 30.33 230 ALA D O 1
ATOM 9640 N N . LYS D 1 112 ? -5.669 34.650 -7.011 1.00 31.46 231 LYS D N 1
ATOM 9641 C CA . LYS D 1 112 ? -4.696 34.199 -7.989 1.00 30.21 231 LYS D CA 1
ATOM 9642 C C . LYS D 1 112 ? -4.720 35.093 -9.222 1.00 29.63 231 LYS D C 1
ATOM 9643 O O . LYS D 1 112 ? -3.717 35.233 -9.911 1.00 29.70 231 LYS D O 1
ATOM 9662 N N . SER D 1 113 ? -5.864 35.718 -9.484 1.00 30.69 232 SER D N 1
ATOM 9663 C CA . SER D 1 113 ? -6.005 36.608 -10.633 1.00 31.55 232 SER D CA 1
ATOM 9664 C C . SER D 1 113 ? -5.348 37.973 -10.403 1.00 33.82 232 SER D C 1
ATOM 9665 O O . SER D 1 113 ? -5.322 38.817 -11.299 1.00 35.97 232 SER D O 1
ATOM 9673 N N . GLY D 1 114 ? -4.838 38.200 -9.198 1.00 30.97 233 GLY D N 1
ATOM 9674 C CA . GLY D 1 114 ? -4.266 39.487 -8.860 1.00 31.62 233 GLY D CA 1
ATOM 9675 C C . GLY D 1 114 ? -5.307 40.461 -8.338 1.00 33.54 233 GLY D C 1
ATOM 9676 O O . GLY D 1 114 ? -4.964 41.564 -7.905 1.00 35.22 233 GLY D O 1
ATOM 9680 N N . ARG D 1 115 ? -6.577 40.063 -8.377 1.00 33.10 234 ARG D N 1
ATOM 9681 C CA . ARG D 1 115 ? -7.642 40.892 -7.822 1.00 35.01 234 ARG D CA 1
ATOM 9682 C C . ARG D 1 115 ? -7.658 40.773 -6.304 1.00 34.19 234 ARG D C 1
ATOM 9683 O O . ARG D 1 115 ? -7.472 39.683 -5.758 1.00 32.01 234 ARG D O 1
ATOM 9704 N N . LYS D 1 116 ? -7.859 41.900 -5.624 1.00 34.40 235 LYS D N 1
ATOM 9705 C CA . LYS D 1 116 ? -7.921 41.912 -4.164 1.00 33.79 235 LYS D CA 1
ATOM 9706 C C . LYS D 1 116 ? -9.305 41.518 -3.681 1.00 32.13 235 LYS D C 1
ATOM 9707 O O . LYS D 1 116 ? -10.303 42.076 -4.125 1.00 33.00 235 LYS D O 1
ATOM 9726 N N . PHE D 1 117 ? -9.353 40.541 -2.783 1.00 31.19 236 PHE D N 1
ATOM 9727 C CA . PHE D 1 117 ? -10.608 40.071 -2.216 1.00 31.25 236 PHE D CA 1
ATOM 9728 C C . PHE D 1 117 ? -10.550 40.183 -0.703 1.00 31.17 236 PHE D C 1
ATOM 9729 O O . PHE D 1 117 ? -9.475 40.316 -0.122 1.00 32.05 236 PHE D O 1
ATOM 9746 N N . ALA D 1 118 ? -11.716 40.133 -0.073 1.00 31.25 237 ALA D N 1
ATOM 9747 C CA . ALA D 1 118 ? -11.805 40.175 1.375 1.00 31.35 237 ALA D CA 1
ATOM 9748 C C . ALA D 1 118 ? -12.152 38.792 1.909 1.00 30.66 237 ALA D C 1
ATOM 9749 O O . ALA D 1 118 ? -13.119 38.176 1.465 1.00 29.63 237 ALA D O 1
ATOM 9756 N N . GLY D 1 119 ? -11.360 38.311 2.862 1.00 30.97 238 GLY D N 1
ATOM 9757 C CA . GLY D 1 119 ? -11.629 37.040 3.507 1.00 30.26 238 GLY D CA 1
ATOM 9758 C C . GLY D 1 119 ? -13.038 37.002 4.062 1.00 31.01 238 GLY D C 1
ATOM 9759 O O . GLY D 1 119 ? -13.613 38.035 4.405 1.00 30.94 238 GLY D O 1
ATOM 9763 N N . GLN D 1 120 ? -13.608 35.807 4.142 1.00 30.62 239 GLN D N 1
ATOM 9764 C CA . GLN D 1 120 ? -14.970 35.668 4.622 1.00 28.68 239 GLN D CA 1
ATOM 9765 C C . GLN D 1 120 ? -15.034 35.719 6.139 1.00 28.12 239 GLN D C 1
ATOM 9766 O O . GLN D 1 120 ? -14.198 35.134 6.825 1.00 29.55 239 GLN D O 1
ATOM 9780 N N . ILE D 1 121 ? -16.030 36.431 6.649 1.00 26.89 240 ILE D N 1
ATOM 9781 C CA . ILE D 1 121 ? -16.368 36.378 8.059 1.00 27.40 240 ILE D CA 1
ATOM 9782 C C . ILE D 1 121 ? -17.258 35.168 8.321 1.00 28.21 240 ILE D C 1
ATOM 9783 O O . ILE D 1 121 ? -18.480 35.244 8.191 1.00 25.84 240 ILE D O 1
ATOM 9799 N N . ARG D 1 122 ? -16.640 34.051 8.690 1.00 30.40 241 ARG D N 1
ATOM 9800 C CA . ARG D 1 122 ? -17.368 32.813 8.925 1.00 28.58 241 ARG D CA 1
ATOM 9801 C C . ARG D 1 122 ? -17.995 32.771 10.324 1.00 28.05 241 ARG D C 1
ATOM 9802 O O . ARG D 1 122 ? -18.773 31.873 10.632 1.00 28.74 241 ARG D O 1
ATOM 9823 N N . GLU D 1 123 ? -17.653 33.746 11.163 1.00 28.06 242 GLU D N 1
ATOM 9824 C CA . GLU D 1 123 ? -18.260 33.883 12.487 1.00 29.03 242 GLU D CA 1
ATOM 9825 C C . GLU D 1 123 ? -19.757 34.119 12.374 1.00 28.05 242 GLU D C 1
ATOM 9826 O O . GLU D 1 123 ? -20.188 34.995 11.621 1.00 28.49 242 GLU D O 1
ATOM 9838 N N . LYS D 1 124 ? -20.545 33.372 13.141 1.00 25.01 243 LYS D N 1
ATOM 9839 C CA . LYS D 1 124 ? -21.991 33.545 13.145 1.00 24.64 243 LYS D CA 1
ATOM 9840 C C . LYS D 1 124 ? -22.497 33.554 14.579 1.00 24.63 243 LYS D C 1
ATOM 9841 O O . LYS D 1 124 ? -22.311 32.578 15.307 1.00 24.38 243 LYS D O 1
ATOM 9860 N N . PHE D 1 125 ? -23.131 34.645 14.999 1.00 22.79 244 PHE D N 1
ATOM 9861 C CA . PHE D 1 125 ? -23.785 34.635 16.298 1.00 21.69 244 PHE D CA 1
ATOM 9862 C C . PHE D 1 125 ? -24.916 35.649 16.405 1.00 21.82 244 PHE D C 1
ATOM 9863 O O . PHE D 1 125 ? -25.045 36.562 15.591 1.00 20.82 244 PHE D O 1
ATOM 9880 N N . ILE D 1 126 ? -25.741 35.445 17.422 1.00 20.61 245 ILE D N 1
ATOM 9881 C CA . ILE D 1 126 ? -26.876 36.296 17.708 1.00 21.49 245 ILE D CA 1
ATOM 9882 C C . ILE D 1 126 ? -26.782 36.698 19.164 1.00 22.93 245 ILE D C 1
ATOM 9883 O O . ILE D 1 126 ? -26.592 35.841 20.020 1.00 23.80 245 ILE D O 1
ATOM 9899 N N . ILE D 1 127 ? -26.891 37.995 19.437 1.00 24.06 246 ILE D N 1
ATOM 9900 C CA . ILE D 1 127 ? -26.891 38.500 20.805 1.00 25.09 246 ILE D CA 1
ATOM 9901 C C . ILE D 1 127 ? -28.247 39.126 21.082 1.00 25.46 246 ILE D C 1
ATOM 9902 O O . ILE D 1 127 ? -28.619 40.111 20.446 1.00 25.80 246 ILE D O 1
ATOM 9918 N N . SER D 1 128 ? -28.980 38.551 22.029 1.00 26.10 247 SER D N 1
ATOM 9919 C CA . SER D 1 128 ? -30.341 38.989 22.319 1.00 28.10 247 SER D CA 1
ATOM 9920 C C . SER D 1 128 ? -30.423 39.736 23.644 1.00 28.17 247 SER D C 1
ATOM 9921 O O . SER D 1 128 ? -30.114 39.178 24.695 1.00 29.21 247 SER D O 1
ATOM 9929 N N . ASP D 1 129 ? -30.840 40.997 23.582 1.00 28.63 248 ASP D N 1
ATOM 9930 C CA . ASP D 1 129 ? -31.092 41.800 24.776 1.00 29.76 248 ASP D CA 1
ATOM 9931 C C . ASP D 1 129 ? -29.854 41.924 25.677 1.00 28.80 248 ASP D C 1
ATOM 9932 O O . ASP D 1 129 ? -29.978 42.180 26.873 1.00 28.70 248 ASP D O 1
ATOM 9941 N N . TRP D 1 130 ? -28.671 41.755 25.095 1.00 27.39 249 TRP D N 1
ATOM 9942 C CA . TRP D 1 130 ? -27.426 41.688 25.863 1.00 29.18 249 TRP D CA 1
ATOM 9943 C C . TRP D 1 130 ? -27.555 40.722 27.043 1.00 30.91 249 TRP D C 1
ATOM 9944 O O . TRP D 1 130 ? -26.952 40.938 28.094 1.00 35.07 249 TRP D O 1
ATOM 9965 N N . ARG D 1 131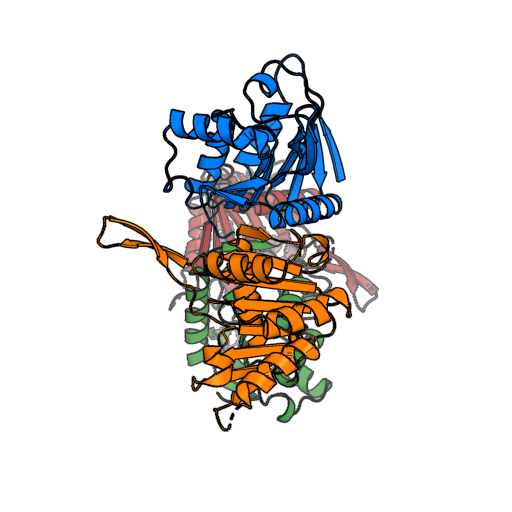 ? -28.350 39.666 26.871 1.00 30.93 250 ARG D N 1
ATOM 9966 C CA . ARG D 1 131 ? -28.606 38.708 27.947 1.00 32.26 250 ARG D CA 1
ATOM 9967 C C . ARG D 1 131 ? -27.945 37.372 27.653 1.00 32.90 250 ARG D C 1
ATOM 9968 O O . ARG D 1 131 ? -27.335 36.769 28.531 1.00 34.07 250 ARG D O 1
ATOM 9989 N N . PHE D 1 132 ? -28.084 36.908 26.417 1.00 32.10 251 PHE D N 1
ATOM 9990 C CA . PHE D 1 132 ? -27.460 35.660 26.003 1.00 30.35 251 PHE D CA 1
ATOM 9991 C C . PHE D 1 132 ? -27.045 35.707 24.541 1.00 28.53 251 PHE D C 1
ATOM 9992 O O . PHE D 1 132 ? -27.554 36.513 23.760 1.00 28.87 251 PHE D O 1
ATOM 10009 N N . VAL D 1 133 ? -26.100 34.845 24.184 1.00 29.10 252 VAL D N 1
ATOM 10010 C CA . VAL D 1 133 ? -25.638 34.735 22.808 1.00 28.28 252 VAL D CA 1
ATOM 10011 C C . VAL D 1 133 ? -25.964 33.341 22.257 1.00 27.37 252 VAL D C 1
ATOM 10012 O O . VAL D 1 133 ? -25.916 32.351 22.988 1.00 26.81 252 VAL D O 1
ATOM 10025 N N . LEU D 1 134 ? -26.339 33.289 20.982 1.00 24.23 253 LEU D N 1
ATOM 10026 C CA . LEU D 1 134 ? -26.371 32.042 20.231 1.00 22.99 253 LEU D CA 1
ATOM 10027 C C . LEU D 1 134 ? -25.275 32.120 19.195 1.00 21.40 253 LEU D C 1
ATOM 10028 O O . LEU D 1 134 ? -25.136 33.124 18.504 1.00 24.02 253 LEU D O 1
ATOM 10044 N N . SER D 1 135 ? -24.493 31.055 19.103 1.00 23.45 254 SER D N 1
ATOM 10045 C CA . SER D 1 135 ? -23.409 30.972 18.146 1.00 22.10 254 SER D CA 1
ATOM 10046 C C . SER D 1 135 ? -23.317 29.519 17.689 1.00 22.00 254 SER D C 1
ATOM 10047 O O . SER D 1 135 ? -23.619 28.617 18.461 1.00 24.02 254 SER D O 1
ATOM 10055 N N . GLY D 1 136 ? -22.937 29.288 16.437 1.00 20.50 255 GLY D N 1
ATOM 10056 C CA . GLY D 1 136 ? -22.834 27.933 15.925 1.00 21.94 255 GLY D CA 1
ATOM 10057 C C . GLY D 1 136 ? -22.567 27.901 14.434 1.00 22.91 255 GLY D C 1
ATOM 10058 O O . GLY D 1 136 ? -22.027 28.866 13.879 1.00 22.28 255 GLY D O 1
ATOM 10062 N N . SER D 1 137 ? -22.945 26.798 13.783 1.00 21.58 256 SER D N 1
ATOM 10063 C CA . SER D 1 137 ? -22.723 26.642 12.343 1.00 23.64 256 SER D CA 1
ATOM 10064 C C . SER D 1 137 ? -23.941 27.033 11.493 1.00 22.74 256 SER D C 1
ATOM 10065 O O . SER D 1 137 ? -23.888 26.965 10.266 1.00 22.65 256 SER D O 1
ATOM 10073 N N . TYR D 1 138 ? -25.018 27.466 12.140 1.00 20.99 257 TYR D N 1
ATOM 10074 C CA . TYR D 1 138 ? -26.277 27.737 11.451 1.00 21.45 257 TYR D CA 1
ATOM 10075 C C . TYR D 1 138 ? -26.252 29.043 10.690 1.00 22.92 257 TYR D C 1
ATOM 10076 O O . TYR D 1 138 ? -26.107 30.107 11.281 1.00 23.43 257 TYR D O 1
ATOM 10094 N N . SER D 1 139 ? -26.425 28.960 9.377 1.00 24.10 258 SER D N 1
ATOM 10095 C CA . SER D 1 139 ? -26.533 30.149 8.546 1.00 23.78 258 SER D CA 1
ATOM 10096 C C . SER D 1 139 ? -27.985 30.395 8.172 1.00 23.11 258 SER D C 1
ATOM 10097 O O . SER D 1 139 ? -28.801 29.479 8.169 1.00 22.61 258 SER D O 1
ATOM 10105 N N . PHE D 1 140 ? -28.304 31.646 7.877 1.00 23.34 259 PHE D N 1
ATOM 10106 C CA . PHE D 1 140 ? -29.668 32.021 7.538 1.00 24.36 259 PHE D CA 1
ATOM 10107 C C . PHE D 1 140 ? -30.011 31.686 6.092 1.00 23.77 259 PHE D C 1
ATOM 10108 O O . PHE D 1 140 ? -30.265 32.577 5.278 1.00 24.96 259 PHE D O 1
ATOM 10125 N N . THR D 1 141 ? -30.012 30.393 5.787 1.00 24.26 260 THR D N 1
ATOM 10126 C CA . THR D 1 141 ? -30.399 29.906 4.471 1.00 24.24 260 THR D CA 1
ATOM 10127 C C . THR D 1 141 ? -31.410 28.802 4.634 1.00 26.17 260 THR D C 1
ATOM 10128 O O . THR D 1 141 ? -31.470 28.158 5.680 1.00 26.96 260 THR D O 1
ATOM 10139 N N . TRP D 1 142 ? -32.198 28.577 3.590 1.00 28.63 261 TRP D N 1
ATOM 10140 C CA . TRP D 1 142 ? -33.190 27.514 3.615 1.00 28.41 261 TRP D CA 1
ATOM 10141 C C . TRP D 1 142 ? -32.524 26.167 3.883 1.00 27.80 261 TRP D C 1
ATOM 10142 O O . TRP D 1 142 ? -32.976 25.414 4.741 1.00 29.73 261 TRP D O 1
ATOM 10163 N N . LEU D 1 143 ? -31.441 25.875 3.170 1.00 26.60 262 LEU D N 1
ATOM 10164 C CA . LEU D 1 143 ? -30.759 24.596 3.340 1.00 29.03 262 LEU D CA 1
ATOM 10165 C C . LEU D 1 143 ? -30.332 24.374 4.785 1.00 28.73 262 LEU D C 1
ATOM 10166 O O . LEU D 1 143 ? -30.509 23.280 5.317 1.00 29.31 262 LEU D O 1
ATOM 10182 N N . CYS D 1 144 ? -29.784 25.403 5.424 1.00 26.91 263 CYS D N 1
ATOM 10183 C CA . CYS D 1 144 ? -29.290 25.244 6.787 1.00 27.48 263 CYS D CA 1
ATOM 10184 C C . CYS D 1 144 ? -30.412 24.834 7.723 1.00 28.22 263 CYS D C 1
ATOM 10185 O O . CYS D 1 144 ? -30.196 24.080 8.668 1.00 29.67 263 CYS D O 1
ATOM 10193 N N . GLY D 1 145 ? -31.612 25.326 7.450 1.00 29.51 264 GLY D N 1
ATOM 10194 C CA . GLY D 1 145 ? -32.743 25.064 8.319 1.00 32.25 264 GLY D CA 1
ATOM 10195 C C . GLY D 1 145 ? -33.621 23.899 7.889 1.00 33.28 264 GLY D C 1
ATOM 10196 O O . GLY D 1 145 ? -34.735 23.765 8.397 1.00 35.96 264 GLY D O 1
ATOM 10200 N N . HIS D 1 146 ? -33.138 23.059 6.970 1.00 32.21 265 HIS D N 1
ATOM 10201 C CA . HIS D 1 146 ? -33.954 21.959 6.439 1.00 32.72 265 HIS D CA 1
ATOM 10202 C C . HIS D 1 146 ? -33.187 20.679 6.067 1.00 31.41 265 HIS D C 1
ATOM 10203 O O . HIS D 1 146 ? -33.739 19.583 6.174 1.00 31.40 265 HIS D O 1
ATOM 10216 N N . VAL D 1 147 ? -31.942 20.805 5.614 1.00 29.46 266 VAL D N 1
ATOM 10217 C CA . VAL D 1 147 ? -31.191 19.639 5.157 1.00 28.46 266 VAL D CA 1
ATOM 10218 C C . VAL D 1 147 ? -29.829 19.459 5.846 1.00 29.62 266 VAL D C 1
ATOM 10219 O O . VAL D 1 147 ? -29.377 18.324 6.042 1.00 28.66 266 VAL D O 1
ATOM 10232 N N . HIS D 1 148 ? -29.184 20.564 6.217 1.00 28.42 267 HIS D N 1
ATOM 10233 C CA . HIS D 1 148 ? -27.840 20.513 6.791 1.00 26.00 267 HIS D CA 1
ATOM 10234 C C . HIS D 1 148 ? -27.850 20.235 8.291 1.00 26.85 267 HIS D C 1
ATOM 10235 O O . HIS D 1 148 ? -28.771 20.633 8.997 1.00 26.58 267 HIS D O 1
ATOM 10248 N N . ARG D 1 149 ? -26.807 19.561 8.770 1.00 27.92 268 ARG D N 1
ATOM 10249 C CA . ARG D 1 149 ? -26.671 19.256 10.190 1.00 27.45 268 ARG D CA 1
ATOM 10250 C C . ARG D 1 149 ? -25.778 20.285 10.880 1.00 27.26 268 ARG D C 1
ATOM 10251 O O . ARG D 1 149 ? -24.583 20.377 10.592 1.00 26.37 268 ARG D O 1
ATOM 10272 N N . ASN D 1 150 ? -26.371 21.043 11.799 1.00 27.10 269 ASN D N 1
ATOM 10273 C CA . ASN D 1 150 ? -25.691 22.150 12.458 1.00 26.55 269 ASN D CA 1
ATOM 10274 C C . ASN D 1 150 ? -25.503 21.921 13.944 1.00 26.85 269 ASN D C 1
ATOM 10275 O O . ASN D 1 150 ? -26.253 21.178 14.571 1.00 28.52 269 ASN D O 1
ATOM 10286 N N . ILE D 1 151 ? -24.486 22.578 14.491 1.00 25.69 270 ILE D N 1
ATOM 10287 C CA . ILE D 1 151 ? -24.251 22.613 15.925 1.00 24.77 270 ILE D CA 1
ATOM 10288 C C . ILE D 1 151 ? -24.550 24.028 16.391 1.00 24.85 270 ILE D C 1
ATOM 10289 O O . ILE D 1 151 ? -24.356 24.982 15.634 1.00 25.82 270 ILE D O 1
ATOM 10305 N N . LEU D 1 152 ? -25.032 24.165 17.622 1.00 25.11 271 LEU D N 1
ATOM 10306 C CA . LEU D 1 152 ? -25.380 25.473 18.163 1.00 24.65 271 LEU D CA 1
ATOM 10307 C C . LEU D 1 152 ? -24.936 25.604 19.618 1.00 26.07 271 LEU D C 1
ATOM 10308 O O . LEU D 1 152 ? -25.095 24.676 20.406 1.00 27.61 271 LEU D O 1
ATOM 10324 N N . SER D 1 153 ? -24.391 26.768 19.959 1.00 25.60 272 SER D N 1
ATOM 10325 C CA . SER D 1 153 ? -23.894 27.050 21.303 1.00 27.51 272 SER D CA 1
ATOM 10326 C C . SER D 1 153 ? -24.607 28.263 21.880 1.00 26.64 272 SER D C 1
ATOM 10327 O O . SER D 1 153 ? -24.850 29.224 21.167 1.00 24.62 272 SER D O 1
ATOM 10335 N N . LYS D 1 154 ? -24.939 28.206 23.165 1.00 28.97 273 LYS D N 1
ATOM 10336 C CA . LYS D 1 154 ? -25.544 29.335 23.863 1.00 28.85 273 LYS D CA 1
ATOM 10337 C C . LYS D 1 154 ? -24.651 29.836 24.997 1.00 30.83 273 LYS D C 1
ATOM 10338 O O . LYS D 1 154 ? -24.275 29.064 25.876 1.00 31.02 273 LYS D O 1
ATOM 10357 N N . PHE D 1 155 ? -24.340 31.132 24.988 1.00 31.59 274 PHE D N 1
ATOM 10358 C CA . PHE D 1 155 ? -23.493 31.742 26.017 1.00 30.34 274 PHE D CA 1
ATOM 10359 C C . PHE D 1 155 ? -24.255 32.798 26.812 1.00 30.94 274 PHE D C 1
ATOM 10360 O O . PHE D 1 155 ? -24.826 33.717 26.230 1.00 30.68 274 PHE D O 1
ATOM 10377 N N . THR D 1 156 ? -24.249 32.674 28.137 1.00 32.63 275 THR D N 1
ATOM 10378 C CA . THR D 1 156 ? -24.844 33.685 29.011 1.00 34.39 275 THR D CA 1
ATOM 10379 C C . THR D 1 156 ? -23.786 34.253 29.948 1.00 37.11 275 THR D C 1
ATOM 10380 O O . THR D 1 156 ? -22.684 33.710 30.055 1.00 36.62 275 THR D O 1
ATOM 10391 N N . GLY D 1 157 ? -24.119 35.341 30.631 1.00 37.12 276 GLY D N 1
ATOM 10392 C CA . GLY D 1 157 ? -23.212 35.910 31.608 1.00 38.41 276 GLY D CA 1
ATOM 10393 C C . GLY D 1 157 ? -22.029 36.613 30.977 1.00 38.37 276 GLY D C 1
ATOM 10394 O O . GLY D 1 157 ? -22.088 37.053 29.830 1.00 37.64 276 GLY D O 1
ATOM 10398 N N . GLN D 1 158 ? -20.939 36.698 31.732 1.00 38.96 277 GLN D N 1
ATOM 10399 C CA . GLN D 1 158 ? -19.806 37.530 31.349 1.00 38.49 277 GLN D CA 1
ATOM 10400 C C . GLN D 1 158 ? -19.083 37.013 30.107 1.00 38.97 277 GLN D C 1
ATOM 10401 O O . GLN D 1 158 ? -18.230 37.703 29.553 1.00 41.10 277 GLN D O 1
ATOM 10415 N N . ALA D 1 159 ? -19.435 35.814 29.655 1.00 38.03 278 ALA D N 1
ATOM 10416 C CA . ALA D 1 159 ? -18.894 35.291 28.409 1.00 37.52 278 ALA D CA 1
ATOM 10417 C C . ALA D 1 159 ? -19.301 36.206 27.250 1.00 38.63 278 ALA D C 1
ATOM 10418 O O . ALA D 1 159 ? -18.512 36.458 26.333 1.00 37.47 278 ALA D O 1
ATOM 10425 N N . VAL D 1 160 ? -20.532 36.715 27.325 1.00 37.17 279 VAL D N 1
ATOM 10426 C CA . VAL D 1 160 ? -21.091 37.633 26.329 1.00 36.70 279 VAL D CA 1
ATOM 10427 C C . VAL D 1 160 ? -20.213 38.865 26.112 1.00 37.63 279 VAL D C 1
ATOM 10428 O O . VAL D 1 160 ? -20.251 39.487 25.045 1.00 36.12 279 VAL D O 1
ATOM 10441 N N . GLU D 1 161 ? -19.444 39.219 27.137 1.00 38.83 280 GLU D N 1
ATOM 10442 C CA . GLU D 1 161 ? -18.490 40.317 27.054 1.00 40.91 280 GLU D CA 1
ATOM 10443 C C . GLU D 1 161 ? -17.636 40.208 25.791 1.00 39.80 280 GLU D C 1
ATOM 10444 O O . GLU D 1 161 ? -17.545 41.152 25.006 1.00 38.25 280 GLU D O 1
ATOM 10456 N N . LEU D 1 162 ? -17.034 39.042 25.583 1.00 39.53 281 LEU D N 1
ATOM 10457 C CA . LEU D 1 162 ? -16.146 38.852 24.445 1.00 38.62 281 LEU D CA 1
ATOM 10458 C C . LEU D 1 162 ? -16.917 38.961 23.131 1.00 36.03 281 LEU D C 1
ATOM 10459 O O . LEU D 1 162 ? -16.366 39.390 22.121 1.00 35.45 281 LEU D O 1
ATOM 10475 N N . PHE D 1 163 ? -18.197 38.595 23.152 1.00 34.86 282 PHE D N 1
ATOM 10476 C CA . PHE D 1 163 ? -19.031 38.674 21.958 1.00 33.21 282 PHE D CA 1
ATOM 10477 C C . PHE D 1 163 ? -19.422 40.121 21.682 1.00 34.56 282 PHE D C 1
ATOM 10478 O O . PHE D 1 163 ? -19.434 40.558 20.529 1.00 33.26 282 PHE D O 1
ATOM 10495 N N . ASP D 1 164 ? -19.738 40.861 22.742 1.00 35.11 283 ASP D N 1
ATOM 10496 C CA . ASP D 1 164 ? -20.082 42.266 22.606 1.00 33.31 283 ASP D CA 1
ATOM 10497 C C . ASP D 1 164 ? -18.905 43.002 21.976 1.00 34.76 283 ASP D C 1
ATOM 10498 O O . ASP D 1 164 ? -19.074 43.716 20.990 1.00 34.93 283 ASP D O 1
ATOM 10507 N N . GLU D 1 165 ? -17.708 42.800 22.518 1.00 36.10 284 GLU D N 1
ATOM 10508 C CA . GLU D 1 165 ? -16.535 43.508 22.020 1.00 37.71 284 GLU D CA 1
ATOM 10509 C C . GLU D 1 165 ? -16.273 43.143 20.558 1.00 35.33 284 GLU D C 1
ATOM 10510 O O . GLU D 1 165 ? -15.930 44.008 19.751 1.00 34.35 284 GLU D O 1
ATOM 10522 N N . GLU D 1 166 ? -16.456 41.865 20.224 1.00 36.08 285 GLU D N 1
ATOM 10523 C CA . GLU D 1 166 ? -16.260 41.376 18.855 1.00 34.10 285 GLU D CA 1
ATOM 10524 C C . GLU D 1 166 ? -17.213 42.047 17.889 1.00 31.17 285 GLU D C 1
ATOM 10525 O O . GLU D 1 166 ? -16.867 42.325 16.744 1.00 31.08 285 GLU D O 1
ATOM 10537 N N . PHE D 1 167 ? -18.431 42.278 18.346 1.00 31.05 286 PHE D N 1
ATOM 10538 C CA . PHE D 1 167 ? -19.404 42.951 17.518 1.00 32.58 286 PHE D CA 1
ATOM 10539 C C . PHE D 1 167 ? -18.941 44.386 17.253 1.00 32.69 286 PHE D C 1
ATOM 10540 O O . PHE D 1 167 ? -18.815 44.795 16.095 1.00 30.77 286 PHE D O 1
ATOM 10557 N N . ARG D 1 168 ? -18.646 45.124 18.326 1.00 33.16 287 ARG D N 1
ATOM 10558 C CA . ARG D 1 168 ? -18.261 46.534 18.230 1.00 32.70 287 ARG D CA 1
ATOM 10559 C C . ARG D 1 168 ? -17.030 46.726 17.350 1.00 32.15 287 ARG D C 1
ATOM 10560 O O . ARG D 1 168 ? -16.960 47.670 16.559 1.00 32.30 287 ARG D O 1
ATOM 10581 N N . HIS D 1 169 ? -16.068 45.822 17.491 1.00 33.13 288 HIS D N 1
ATOM 10582 C CA . HIS D 1 169 ? -14.874 45.815 16.650 1.00 33.94 288 HIS D CA 1
ATOM 10583 C C . HIS D 1 169 ? -15.249 45.628 15.183 1.00 32.14 288 HIS D C 1
ATOM 10584 O O . HIS D 1 169 ? -14.743 46.330 14.308 1.00 32.27 288 HIS D O 1
ATOM 10597 N N . LEU D 1 170 ? -16.143 44.679 14.922 1.00 32.51 289 LEU D N 1
ATOM 10598 C CA . LEU D 1 170 ? -16.606 44.417 13.563 1.00 32.31 289 LEU D CA 1
ATOM 10599 C C . LEU D 1 170 ? -17.489 45.552 13.056 1.00 32.71 289 LEU D C 1
ATOM 10600 O O . LEU D 1 170 ? -17.495 45.864 11.861 1.00 32.05 289 LEU D O 1
ATOM 10616 N N . TYR D 1 171 ? -18.234 46.167 13.969 1.00 31.30 290 TYR D N 1
ATOM 10617 C CA . TYR D 1 171 ? -19.137 47.242 13.601 1.00 32.16 290 TYR D CA 1
ATOM 10618 C C . TYR D 1 171 ? -18.354 48.441 13.085 1.00 34.50 290 TYR D C 1
ATOM 10619 O O . TYR D 1 171 ? -18.705 49.031 12.061 1.00 35.08 290 TYR D O 1
ATOM 10637 N N . ALA D 1 172 ? -17.287 48.793 13.795 1.00 33.38 291 ALA D N 1
ATOM 10638 C CA . ALA D 1 172 ? -16.528 49.993 13.480 1.00 32.50 291 ALA D CA 1
ATOM 10639 C C . ALA D 1 172 ? -15.934 49.954 12.079 1.00 34.72 291 ALA D C 1
ATOM 10640 O O . ALA D 1 172 ? -15.577 50.993 11.530 1.00 41.55 291 ALA D O 1
ATOM 10647 N N . SER D 1 173 ? -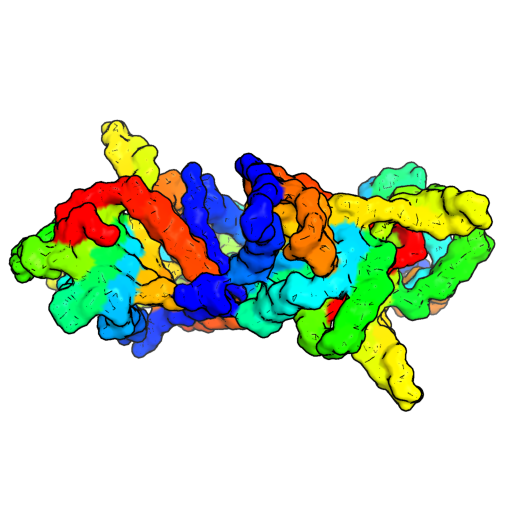15.814 48.760 11.506 1.00 34.51 292 SER D N 1
ATOM 10648 C CA . SER D 1 173 ? -15.280 48.618 10.157 1.00 35.10 292 SER D CA 1
ATOM 10649 C C . SER D 1 173 ? -16.387 48.435 9.125 1.00 34.68 292 SER D C 1
ATOM 10650 O O . SER D 1 173 ? -16.117 48.354 7.926 1.00 36.14 292 SER D O 1
ATOM 10658 N N . SER D 1 174 ? -17.631 48.371 9.588 1.00 33.17 293 SER D N 1
ATOM 10659 C CA . SER D 1 174 ? -18.748 48.048 8.705 1.00 34.34 293 SER D CA 1
ATOM 10660 C C . SER D 1 174 ? -19.183 49.223 7.823 1.00 36.18 293 SER D C 1
ATOM 10661 O O . SER D 1 174 ? -19.068 50.390 8.212 1.00 35.53 293 SER D O 1
ATOM 10669 N N . LYS D 1 175 ? -19.670 48.888 6.627 1.00 35.53 294 LYS D N 1
ATOM 10670 C CA . LYS D 1 175 ? -20.301 49.849 5.720 1.00 37.58 294 LYS D CA 1
ATOM 10671 C C . LYS D 1 175 ? -21.822 49.750 5.854 1.00 36.26 294 LYS D C 1
ATOM 10672 O O . LYS D 1 175 ? -22.345 48.676 6.149 1.00 33.96 294 LYS D O 1
ATOM 10691 N N . PRO D 1 176 ? -22.541 50.865 5.631 1.00 39.03 295 PRO D N 1
ATOM 10692 C CA . PRO D 1 176 ? -24.007 50.801 5.577 1.00 35.51 295 PRO D CA 1
ATOM 10693 C C . PRO D 1 176 ? -24.494 50.148 4.291 1.00 32.96 295 PRO D C 1
ATOM 10694 O O . PRO D 1 176 ? -23.906 50.370 3.229 1.00 34.16 295 PRO D O 1
ATOM 10705 N N . VAL D 1 177 ? -25.549 49.348 4.393 1.00 32.75 296 VAL D N 1
ATOM 10706 C CA . VAL D 1 177 ? -26.114 48.661 3.237 1.00 28.34 296 VAL D CA 1
ATOM 10707 C C . VAL D 1 177 ? -27.558 49.084 3.016 1.00 24.86 296 VAL D C 1
ATOM 10708 O O . VAL D 1 177 ? -27.946 49.434 1.908 1.00 24.80 296 VAL D O 1
ATOM 10721 N N . MET D 1 178 ? -28.353 49.030 4.075 1.00 24.77 297 MET D N 1
ATOM 10722 C CA . MET D 1 178 ? -29.731 49.481 4.013 1.00 25.32 297 MET D CA 1
ATOM 10723 C C . MET D 1 178 ? -30.283 49.676 5.418 1.00 26.30 297 MET D C 1
ATOM 10724 O O . MET D 1 178 ? -29.736 49.152 6.389 1.00 26.89 297 MET D O 1
ATOM 10738 N N . GLY D 1 179 ? -31.366 50.433 5.523 1.00 26.01 298 GLY D N 1
ATOM 10739 C CA . GLY D 1 179 ? -32.033 50.615 6.795 1.00 27.19 298 GLY D CA 1
ATOM 10740 C C . GLY D 1 179 ? -31.451 51.721 7.650 1.00 28.65 298 GLY D C 1
ATOM 10741 O O . GLY D 1 179 ? -30.722 52.589 7.168 1.00 29.28 298 GLY D O 1
ATOM 10745 N N . LEU D 1 180 ? -31.783 51.671 8.935 1.00 29.70 299 LEU D N 1
ATOM 10746 C CA . LEU D 1 180 ? -31.430 52.716 9.878 1.00 31.51 299 LEU D CA 1
ATOM 10747 C C . LEU D 1 180 ? -29.940 53.017 9.830 1.00 34.36 299 LEU D C 1
ATOM 10748 O O . LEU D 1 180 ? -29.106 52.172 10.167 1.00 34.31 299 LEU D O 1
ATOM 10764 N N . LYS D 1 181 ? -29.615 54.231 9.400 1.00 36.72 300 LYS D N 1
ATOM 10765 C CA . LYS D 1 181 ? -28.227 54.624 9.203 1.00 37.17 300 LYS D CA 1
ATOM 10766 C C . LYS D 1 181 ? -27.525 54.957 10.519 1.00 37.88 300 LYS D C 1
ATOM 10767 O O . LYS D 1 181 ? -26.313 55.125 10.535 1.00 37.31 300 LYS D O 1
ATOM 10774 N N . SER D 1 182 ? -28.280 55.036 11.614 1.00 39.45 301 SER D N 1
ATOM 10775 C CA . SER D 1 182 ? -27.720 55.415 12.917 1.00 40.80 301 SER D CA 1
ATOM 10776 C C . SER D 1 182 ? -28.413 54.692 14.078 1.00 43.44 301 SER D C 1
ATOM 10777 O O . SER D 1 182 ? -29.308 55.256 14.712 1.00 46.70 301 SER D O 1
ATOM 10784 N N . PRO D 1 183 ? -28.005 53.441 14.362 1.00 41.22 302 PRO D N 1
ATOM 10785 C CA . PRO D 1 183 ? -28.628 52.652 15.437 1.00 42.43 302 PRO D CA 1
ATOM 10786 C C . PRO D 1 183 ? -28.156 53.055 16.829 1.00 41.80 302 PRO D C 1
ATOM 10787 O O . PRO D 1 183 ? -26.989 53.420 16.960 1.00 44.23 302 PRO D O 1
#

CATH classification: 3.30.870.10

Radius of gyration: 29.8 Å; Cα contacts (8 Å, |Δi|>4): 1521; chains: 4; bounding box: 73×75×79 Å

Organism: Homo sapiens (NCBI:txid9606)